Protein AF-A0A3D4CVC0-F1 (afdb_monomer)

Nearest PDB structures (foldseek):
  8ye5-assembly1_A  TM=6.449E-01  e=3.521E-03  Dehalobacter sp.
  4u04-assembly1_B  TM=7.052E-01  e=6.471E-02  Homo sapiens
  6i7h-assembly1_A-2  TM=6.014E-01  e=3.317E-02  Homo sapiens
  3r9a-assembly1_B  TM=3.436E-01  e=1.474E-02  Homo sapiens
  4kyo-assembly1_D  TM=3.491E-01  e=1.621E-02  Homo sapiens

Radius of gyration: 36.52 Å; Cα contacts (8 Å, |Δi|>4): 505; chains: 1; bounding box: 72×67×116 Å

Secondary structure (DSSP, 8-state):
------------S---GGG-SSTT--EE--SSSS----SPPTHHHHHHHHHHHHHHHHHHHHHTGGGT----SSHHHHHHHHTTS-TT--HHHHHHHHHHHHHHHS-GGG--HHHHHHHHHHHHHHH-TT---PPPPHHHHHHHHHHHHHHHHHHHHHHHHHTT----------------HHHHHHHHHHHTT-HHHHHHHHHHHHHH-TT-HHHHHHHHHHHHHTT-HHHHHHHHHHHHHH-TT-HHHHHHHHHHHHHHTPPP----HHHHHHHTS-HHHHHHHHHHHHHHHHHHHHHHHH-STTHHHHHHHHHHHHHHHHHHHHHHHSS--HHHH--GGGEEEE-S--EEEE-TT------SS-----SS--EEE--TT-EEEEEEEETTEEEEEETTS-EEEEEGGGEEESSSTTPPPGGG--

Mean predicted aligned error: 19.09 Å

Solvent-accessible surface area (backbone atoms only — not comparable to full-atom values): 24234 Å² total; per-residue (Å²): 137,80,79,87,70,76,78,88,75,71,89,61,94,79,66,64,73,93,75,37,81,44,101,81,37,47,40,71,61,66,82,58,81,67,77,76,75,74,61,73,63,67,64,77,53,48,58,58,46,53,52,42,48,53,51,47,51,49,49,42,38,69,69,49,32,66,74,72,41,92,81,87,62,81,55,47,64,61,48,51,50,56,67,62,70,50,88,88,59,54,70,62,59,46,36,52,52,54,38,54,51,45,64,75,74,42,58,79,91,73,54,50,74,67,59,50,49,51,41,51,51,26,48,54,58,66,72,42,92,83,54,84,68,82,82,80,50,70,69,59,53,52,52,53,53,54,53,58,52,52,57,59,53,53,58,57,52,53,58,57,56,68,71,72,75,79,75,87,84,81,84,82,82,80,88,90,86,76,84,53,72,50,45,57,51,17,50,51,27,44,77,70,64,38,38,69,61,14,37,54,30,32,54,52,38,33,72,78,44,76,82,45,36,66,52,29,29,51,43,10,52,27,29,42,77,72,72,34,48,8,53,12,31,37,24,17,52,38,13,39,72,72,35,76,79,45,65,65,37,55,50,52,37,53,49,46,24,61,77,48,62,18,60,72,61,78,65,58,69,68,43,57,58,50,63,73,48,58,71,48,58,32,53,48,40,24,52,50,10,52,47,35,32,53,46,24,52,56,43,54,76,72,42,80,90,52,43,70,60,32,53,50,46,26,52,50,14,47,50,41,21,51,55,23,44,51,47,57,73,59,39,67,57,68,73,40,57,42,63,70,68,40,30,24,22,25,39,46,76,51,59,28,42,35,49,101,76,59,77,72,92,66,77,91,79,90,75,88,74,66,101,58,81,52,64,45,79,44,36,24,32,17,48,31,31,58,57,29,36,43,89,69,30,27,34,33,36,32,40,88,63,52,45,28,38,37,53,41,66,36,44,36,53,41,40,60,74,83,61,70,48,66,85,73,73,123

Foldseek 3Di:
DDPPDDPPDPQDQDDPPVQAPDPSSWDFDCLDPPDPCLDQDCVLCVPLVVVLVVLVVVLCCVPPVVVVDDDDDVCCLVVLLVVLPDPPDDPLRNLVSLLVSCPVLAPPVRDDPVNVVSNVVNCQQNPDPVNPDDDDDPVVSVVSSVVSVVSNVVVVVVVVVVVVPDDDDDDDDDDDDDQDPLQVVLVVCVVVVVLVSSLVSLVVSCVVPVQALVSLQSNLVSCVSVVQLLSSLLSLLLSCVNPVPPPSSVVVNVVSCVVQVADDLPDDPVLVVLVVDDLSVLVSQLSQLVSQLSSLVSCCSPPPPCNVVSVVSNVVSPVSNVVSVVSNVSHDDCQRDHDLQFKKWQRDFFFFFADPPQPPPDDDDDDPPPPDRPGDTHTRSFIWGFGIDNVQWTWIAGNNRGIGIDGQLRMDRSPPSPDDRPVPPD

pLDDT: mean 71.44, std 18.42, range [27.53, 95.94]

Sequence (426 aa):
MDSGKKPLVYPSSEAPLSTTDNILGIKPFDLFGAEANEGIHPAWHFIPGVLSIILLVRLLRVRILSRLASSPGNSHLLEALDTLERDDIDQQQFLRRAGSLIEQCIPEEARDNETREILAKRDQYCYRPDGAGRSITESRRQEIIQHVRQHVIKNIAIIALLASLFTPEVNASADPAQASPIYQQAEAAWDDQTFRLALDLYQEAQRMRPTSPDILYNLGNCHFQLGEPGLAALYYHRALQLNPSHPEALQNLRFVQAETGAVRATAPYYKKWISSVTRNTYATGLAFGLWSMVLSSLCLLQIRRFRKLFRAVFLSGALTGIGTGACLIHYPTPGGSGPRHRQAVIIDSIPVVAGSTATSLQGAGQSRAAAGQGLFPVAPGTLCHLIARRGEWTYIEITNGLRGWVPSSSTCAILPVTSRPEHLQD

Structure (mmCIF, N/CA/C/O backbone):
data_AF-A0A3D4CVC0-F1
#
_entry.id   AF-A0A3D4CVC0-F1
#
loop_
_atom_site.group_PDB
_atom_site.id
_atom_site.type_symbol
_atom_site.label_atom_id
_atom_site.label_alt_id
_atom_site.label_comp_id
_atom_site.label_asym_id
_atom_site.label_entity_id
_atom_site.label_seq_id
_atom_site.pdbx_PDB_ins_code
_atom_site.Cartn_x
_atom_site.Cartn_y
_atom_site.Cartn_z
_atom_site.occupancy
_atom_site.B_iso_or_equiv
_atom_site.auth_seq_id
_atom_site.auth_comp_id
_atom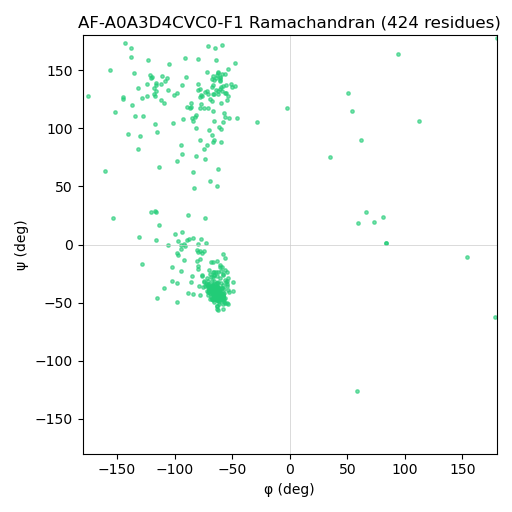_site.auth_asym_id
_atom_site.auth_atom_id
_atom_site.pdbx_PDB_model_num
ATOM 1 N N . MET A 1 1 ? 8.048 2.627 -51.558 1.00 35.44 1 MET A N 1
ATOM 2 C CA . MET A 1 1 ? 8.241 1.944 -50.263 1.00 35.44 1 MET A CA 1
ATOM 3 C C . MET A 1 1 ? 7.294 2.602 -49.289 1.00 35.44 1 MET A C 1
ATOM 5 O O . MET A 1 1 ? 7.582 3.670 -48.771 1.00 35.44 1 MET A O 1
ATOM 9 N N . ASP A 1 2 ? 6.101 2.029 -49.219 1.00 31.84 2 ASP A N 1
ATOM 10 C CA . ASP A 1 2 ? 4.948 2.546 -48.498 1.00 31.84 2 ASP A CA 1
ATOM 11 C C . ASP A 1 2 ? 5.069 2.080 -47.042 1.00 31.84 2 ASP A C 1
ATOM 13 O O . ASP A 1 2 ? 5.023 0.881 -46.762 1.00 31.84 2 ASP A O 1
ATOM 17 N N . SER A 1 3 ? 5.371 2.996 -46.120 1.00 33.22 3 SER A N 1
ATOM 18 C CA . SER A 1 3 ? 5.439 2.671 -44.696 1.00 33.22 3 SER A CA 1
ATOM 19 C C . SER A 1 3 ? 4.014 2.399 -44.220 1.00 33.22 3 SER A C 1
ATOM 21 O O . SER A 1 3 ? 3.272 3.345 -43.968 1.00 33.22 3 SER A O 1
ATOM 23 N N . GLY A 1 4 ? 3.633 1.122 -44.130 1.00 30.89 4 GLY A N 1
ATOM 24 C CA . GLY A 1 4 ? 2.299 0.622 -43.772 1.00 30.89 4 GLY A CA 1
ATOM 25 C C . GLY A 1 4 ? 1.818 0.962 -42.354 1.00 30.89 4 GLY A C 1
ATOM 26 O O . GLY A 1 4 ? 1.369 0.084 -41.622 1.00 30.89 4 GLY A O 1
ATOM 27 N N . LYS A 1 5 ? 1.891 2.230 -41.939 1.00 39.41 5 LYS A N 1
ATOM 28 C CA . LYS A 1 5 ? 1.215 2.737 -40.747 1.00 39.41 5 LYS A CA 1
ATOM 29 C C . LYS A 1 5 ? -0.219 3.077 -41.144 1.00 39.41 5 LYS A C 1
ATOM 31 O O . LYS A 1 5 ? -0.457 4.063 -41.838 1.00 39.41 5 LYS A O 1
ATOM 36 N N . LYS A 1 6 ? -1.173 2.241 -40.715 1.00 38.53 6 LYS A N 1
ATOM 37 C CA . LYS A 1 6 ? -2.610 2.547 -40.801 1.00 38.53 6 LYS A CA 1
ATOM 38 C C . LYS A 1 6 ? -2.853 3.971 -40.266 1.00 38.53 6 LYS A C 1
ATOM 40 O O . LYS A 1 6 ? -2.285 4.310 -39.224 1.00 38.53 6 LYS A O 1
ATOM 45 N N . PRO A 1 7 ? -3.672 4.803 -40.934 1.00 42.16 7 PRO A N 1
ATOM 46 C CA . PRO A 1 7 ? -4.019 6.119 -40.411 1.00 42.16 7 PRO A CA 1
ATOM 47 C C . PRO A 1 7 ? -4.665 5.967 -39.027 1.00 42.16 7 PRO A C 1
ATOM 49 O O . PRO A 1 7 ? -5.494 5.080 -38.825 1.00 42.16 7 PRO A O 1
ATOM 52 N N . LEU A 1 8 ? -4.271 6.814 -38.070 1.00 45.19 8 LEU A N 1
ATOM 53 C CA . LEU A 1 8 ? -4.865 6.865 -36.731 1.00 45.19 8 LEU A CA 1
ATOM 54 C C . LEU A 1 8 ? -6.351 7.239 -36.866 1.00 45.19 8 LEU A C 1
ATOM 56 O O . LEU A 1 8 ? -6.692 8.400 -37.079 1.00 45.19 8 LEU A O 1
ATOM 60 N N . VAL A 1 9 ? -7.239 6.246 -36.780 1.00 49.25 9 VAL A N 1
ATOM 61 C CA . VAL A 1 9 ? -8.692 6.451 -36.776 1.00 49.25 9 VAL A CA 1
ATOM 62 C C . VAL A 1 9 ? -9.109 6.822 -35.357 1.00 49.25 9 VAL A C 1
ATOM 64 O O . VAL A 1 9 ? -9.046 5.992 -34.451 1.00 49.25 9 VAL A O 1
ATOM 67 N N . TYR A 1 10 ? -9.506 8.081 -35.164 1.00 53.41 10 TYR A N 1
ATOM 68 C CA . TYR A 1 10 ? -9.990 8.600 -33.884 1.00 53.41 10 TYR A CA 1
ATOM 69 C C . TYR A 1 10 ? -11.134 7.744 -33.317 1.00 53.41 10 TYR A C 1
ATOM 71 O O . TYR A 1 10 ? -11.904 7.174 -34.095 1.00 53.41 10 TYR A O 1
ATOM 79 N N . PRO A 1 11 ? -11.297 7.675 -31.981 1.00 52.94 11 PRO A N 1
ATOM 80 C CA . PRO A 1 11 ? -12.438 6.991 -31.387 1.00 52.94 11 PRO A CA 1
ATOM 81 C C . PRO A 1 11 ? -13.731 7.619 -31.926 1.00 52.94 11 PRO A C 1
ATOM 83 O O . PRO A 1 11 ? -14.014 8.790 -31.665 1.00 52.94 11 PRO A O 1
ATOM 86 N N . SER A 1 12 ? -14.496 6.858 -32.716 1.00 50.91 12 SER A N 1
ATOM 87 C CA . SER A 1 12 ? -15.783 7.306 -33.248 1.00 50.91 12 SER A CA 1
ATOM 88 C C . SER A 1 12 ? -16.728 7.604 -32.087 1.00 50.91 12 SER A C 1
ATOM 90 O O . SER A 1 12 ? -16.754 6.884 -31.085 1.00 50.91 12 SER A O 1
ATOM 92 N N . SER A 1 13 ? -17.540 8.657 -32.208 1.00 51.84 13 SER A N 1
ATOM 93 C CA . SER A 1 13 ? -18.631 8.918 -31.260 1.00 51.84 13 SER A CA 1
ATOM 94 C C . SER A 1 13 ? -19.641 7.764 -31.214 1.00 51.84 13 SER A C 1
ATOM 96 O O . SER A 1 13 ? -20.290 7.576 -30.189 1.00 51.84 13 SER A O 1
ATOM 98 N N . GLU A 1 14 ? -19.701 6.953 -32.271 1.00 52.09 14 GLU A N 1
ATOM 99 C CA . GLU A 1 14 ? -20.589 5.806 -32.468 1.00 52.09 14 GLU A CA 1
ATOM 100 C C . GLU A 1 14 ? -19.879 4.485 -32.120 1.00 52.09 14 GLU A C 1
ATOM 102 O O . GLU A 1 14 ? -19.505 3.707 -32.997 1.00 52.09 14 GLU A O 1
ATOM 107 N N . ALA A 1 15 ? -19.647 4.231 -30.829 1.00 52.69 15 ALA A N 1
ATOM 108 C CA . ALA A 1 15 ? -19.270 2.887 -30.383 1.00 52.69 15 ALA A CA 1
ATOM 109 C C . ALA A 1 15 ? -20.543 2.017 -30.293 1.00 52.69 15 ALA A C 1
ATOM 111 O O . ALA A 1 15 ? -21.564 2.513 -29.811 1.00 52.69 15 ALA A O 1
ATOM 112 N N . PRO A 1 16 ? -20.527 0.745 -30.736 1.00 56.38 16 PRO A N 1
ATOM 113 C CA . PRO A 1 16 ? -21.703 -0.118 -30.664 1.00 56.38 16 PRO A CA 1
ATOM 114 C C . PRO A 1 16 ? -22.152 -0.313 -29.209 1.00 56.38 16 PRO A C 1
ATOM 116 O O . PRO A 1 16 ? -21.331 -0.615 -28.340 1.00 56.38 16 PRO A O 1
ATOM 119 N N . LEU A 1 17 ? -23.461 -0.181 -28.958 1.00 54.41 17 LEU A N 1
ATOM 120 C CA . LEU A 1 17 ? -24.083 -0.225 -27.620 1.00 54.41 17 LEU A CA 1
ATOM 121 C C . LEU A 1 17 ? -23.744 -1.491 -26.808 1.00 54.41 17 LEU A C 1
ATOM 123 O O . LEU A 1 17 ? -23.779 -1.470 -25.583 1.00 54.41 17 LEU A O 1
ATOM 127 N N . SER A 1 18 ? -23.376 -2.593 -27.468 1.00 55.59 18 SER A N 1
ATOM 128 C CA . SER A 1 18 ? -22.941 -3.833 -26.809 1.00 55.59 18 SER A CA 1
ATOM 129 C C . SER A 1 18 ? -21.587 -3.720 -26.093 1.00 55.59 18 SER A C 1
ATOM 131 O O . SER A 1 18 ? -21.254 -4.577 -25.280 1.00 55.59 18 SER A O 1
ATOM 133 N N . THR A 1 19 ? -20.802 -2.677 -26.380 1.00 51.31 19 THR A N 1
ATOM 134 C CA . THR A 1 19 ? -19.459 -2.450 -25.810 1.00 51.31 19 THR A CA 1
ATOM 135 C C . THR A 1 19 ? -19.416 -1.333 -24.761 1.00 51.31 19 THR A C 1
ATOM 137 O O . THR A 1 19 ? -18.357 -1.060 -24.192 1.00 51.31 19 THR A O 1
ATOM 140 N N . THR A 1 20 ? -20.555 -0.697 -24.475 1.00 52.69 20 THR A N 1
ATOM 141 C CA . THR A 1 20 ? -20.654 0.516 -23.653 1.00 52.69 20 THR A CA 1
ATOM 142 C C . THR A 1 20 ? -21.294 0.242 -22.289 1.00 52.69 20 THR A C 1
ATOM 144 O O . THR A 1 20 ? -22.444 -0.180 -22.242 1.00 52.69 20 THR A O 1
ATOM 147 N N . ASP A 1 21 ? -20.595 0.547 -21.187 1.00 56.91 21 ASP A N 1
ATOM 148 C CA . ASP A 1 21 ? -21.142 0.410 -19.818 1.00 56.91 21 ASP A CA 1
ATOM 149 C C . ASP A 1 21 ? -21.817 1.704 -19.305 1.00 56.91 21 ASP A C 1
ATOM 151 O O . ASP A 1 21 ? -22.535 1.689 -18.308 1.00 56.91 21 ASP A O 1
ATOM 155 N N . ASN A 1 22 ? -21.609 2.845 -19.977 1.00 61.69 22 ASN A N 1
ATOM 156 C CA . ASN A 1 22 ? -22.244 4.129 -19.654 1.00 61.69 22 ASN A CA 1
ATOM 157 C C . ASN A 1 22 ? -22.584 4.948 -20.914 1.00 61.69 22 ASN A C 1
ATOM 159 O O . ASN A 1 22 ? -22.176 4.595 -22.020 1.00 61.69 22 ASN A O 1
ATOM 163 N N . ILE A 1 23 ? -23.287 6.077 -20.740 1.00 56.59 23 ILE A N 1
ATOM 164 C CA . ILE A 1 23 ? -23.727 6.975 -21.832 1.00 56.59 23 ILE A CA 1
ATOM 165 C C . ILE A 1 23 ? -22.576 7.534 -22.689 1.00 56.59 23 ILE A C 1
ATOM 167 O O . ILE A 1 23 ? -22.795 7.979 -23.810 1.00 56.59 23 ILE A O 1
ATOM 171 N N . LEU A 1 24 ? -21.344 7.510 -22.174 1.00 56.38 24 LEU A N 1
ATOM 172 C CA . LEU A 1 24 ? -20.147 7.963 -22.884 1.00 56.38 24 LEU A CA 1
ATOM 173 C C . LEU A 1 24 ? -19.410 6.817 -23.598 1.00 56.38 24 LEU A C 1
ATOM 175 O O . LEU A 1 24 ? -18.411 7.060 -24.275 1.00 56.38 24 LEU A O 1
ATOM 179 N N . GLY A 1 25 ? -19.873 5.574 -23.442 1.00 61.03 25 GLY A N 1
ATOM 180 C CA . GLY A 1 25 ? -19.216 4.382 -23.967 1.00 61.03 25 GLY A CA 1
ATOM 181 C C . GLY A 1 25 ? -17.868 4.075 -23.325 1.00 61.03 25 GLY A C 1
ATOM 182 O O . GLY A 1 25 ? -16.992 3.508 -23.972 1.00 61.03 25 GLY A O 1
ATOM 183 N N . ILE A 1 26 ? -17.687 4.482 -22.070 1.00 61.31 26 ILE A N 1
ATOM 184 C CA . ILE A 1 26 ? -16.427 4.372 -21.339 1.00 61.31 26 ILE A CA 1
ATOM 185 C C . ILE A 1 26 ? -16.524 3.257 -20.302 1.00 61.31 26 ILE A C 1
ATOM 187 O O . ILE A 1 26 ? -17.462 3.240 -19.505 1.00 61.31 26 ILE A O 1
ATOM 191 N N . LYS A 1 27 ? -15.505 2.395 -20.251 1.00 66.19 27 LYS A N 1
ATOM 192 C CA . LYS A 1 27 ? -15.293 1.471 -19.133 1.00 66.19 27 LYS A CA 1
ATOM 193 C C . LYS A 1 27 ? -14.213 2.026 -18.196 1.00 66.19 27 LYS A C 1
ATOM 195 O O . LYS A 1 27 ? -13.147 2.411 -18.695 1.00 66.19 27 LYS A O 1
ATOM 200 N N . PRO A 1 28 ? -14.455 2.125 -16.873 1.00 65.69 28 PRO A N 1
ATOM 201 C CA . PRO A 1 28 ? -13.393 2.458 -15.928 1.00 65.69 28 PRO A CA 1
ATOM 202 C C . PRO A 1 28 ? -12.292 1.395 -15.997 1.00 65.69 28 PRO A C 1
ATOM 204 O O . PRO A 1 28 ? -12.559 0.220 -16.248 1.00 65.69 28 PRO A O 1
ATOM 207 N N . PHE A 1 29 ? -11.040 1.819 -15.834 1.00 62.56 29 PHE A N 1
ATOM 208 C CA . PHE A 1 29 ? -9.907 0.900 -15.909 1.00 62.56 29 PHE A CA 1
ATOM 209 C C . PHE A 1 29 ? -9.773 0.101 -14.600 1.00 62.56 29 PHE A C 1
ATOM 211 O O . PHE A 1 29 ? -9.082 0.530 -13.675 1.00 62.56 29 PHE A O 1
ATOM 218 N N . ASP A 1 30 ? -10.433 -1.058 -14.526 1.00 58.97 30 ASP A N 1
ATOM 219 C CA . ASP A 1 30 ? -10.329 -2.003 -13.405 1.00 58.97 30 ASP A CA 1
ATOM 220 C C . ASP A 1 30 ? -9.273 -3.082 -13.701 1.00 58.97 30 ASP A C 1
ATOM 222 O O . ASP A 1 30 ? -9.570 -4.167 -14.192 1.00 58.97 30 ASP A O 1
ATOM 226 N N . LEU A 1 31 ? -8.007 -2.779 -13.394 1.00 51.81 31 LEU A N 1
ATOM 227 C CA . LEU A 1 31 ? -6.887 -3.739 -13.474 1.00 51.81 31 LEU A CA 1
ATOM 228 C C . LEU A 1 31 ? -7.000 -4.892 -12.469 1.00 51.81 31 LEU A C 1
ATOM 230 O O . LEU A 1 31 ? -6.416 -5.955 -12.663 1.00 51.81 31 LEU A O 1
ATOM 234 N N . PHE A 1 32 ? -7.736 -4.660 -11.387 1.00 48.56 32 PHE A N 1
ATOM 235 C CA . PHE A 1 32 ? -7.997 -5.612 -10.322 1.00 48.56 32 PHE A CA 1
ATOM 236 C C . PHE A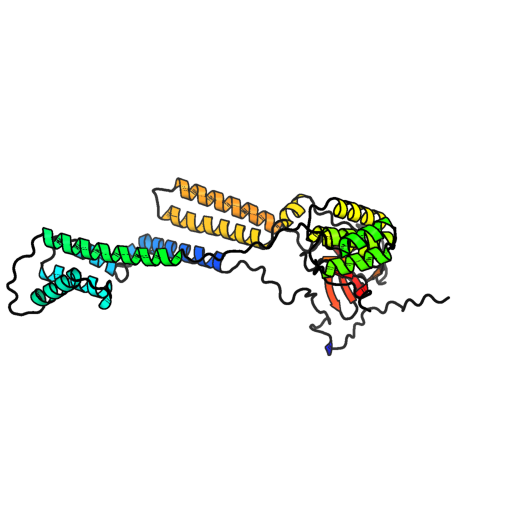 1 32 ? -9.495 -5.513 -10.045 1.00 48.56 32 PHE A C 1
ATOM 238 O O . PHE A 1 32 ? -9.966 -4.459 -9.620 1.00 48.56 32 PHE A O 1
ATOM 245 N N . GLY A 1 33 ? -10.251 -6.555 -10.398 1.00 39.56 33 GLY A N 1
ATOM 246 C CA . GLY A 1 33 ? -11.708 -6.554 -10.279 1.00 39.56 33 GLY A CA 1
ATOM 247 C C . GLY A 1 33 ? -12.147 -6.234 -8.853 1.00 39.56 33 GLY A C 1
ATOM 248 O O . GLY A 1 33 ? -11.643 -6.861 -7.928 1.00 39.56 33 GLY A O 1
ATOM 249 N N . ALA A 1 34 ? -13.080 -5.282 -8.732 1.00 41.19 34 ALA A N 1
ATOM 250 C CA . ALA A 1 34 ? -13.564 -4.678 -7.493 1.00 41.19 34 ALA A CA 1
ATOM 251 C C . ALA A 1 34 ? -12.428 -4.116 -6.630 1.00 41.19 34 ALA A C 1
ATOM 253 O O . ALA A 1 34 ? -11.597 -4.861 -6.121 1.00 41.19 34 ALA A O 1
ATOM 254 N N . GLU A 1 35 ? -12.419 -2.790 -6.454 1.00 43.12 35 GLU A N 1
ATOM 255 C CA . GLU A 1 35 ? -11.591 -2.078 -5.479 1.00 43.12 35 GLU A CA 1
ATOM 256 C C . GLU A 1 35 ? -11.302 -2.981 -4.277 1.00 43.12 35 GLU A C 1
ATOM 258 O O . GLU A 1 35 ? -12.207 -3.279 -3.493 1.00 43.12 35 GLU A O 1
ATOM 263 N N . ALA A 1 36 ? -10.064 -3.493 -4.185 1.00 42.94 36 ALA A N 1
ATOM 264 C CA . ALA A 1 36 ? -9.620 -4.215 -3.007 1.00 42.94 36 ALA A CA 1
ATOM 265 C C . ALA A 1 36 ? -9.926 -3.266 -1.864 1.00 42.94 36 ALA A C 1
ATOM 267 O O . ALA A 1 36 ? -9.369 -2.174 -1.829 1.00 42.94 36 ALA A O 1
ATOM 268 N N . ASN A 1 37 ? -10.927 -3.630 -1.069 1.00 45.91 37 ASN A N 1
ATOM 269 C CA . ASN A 1 37 ? -11.662 -2.740 -0.195 1.00 45.91 37 ASN A CA 1
ATOM 270 C C . ASN A 1 37 ? -10.656 -2.113 0.785 1.00 45.91 37 ASN A C 1
ATOM 272 O O . ASN A 1 37 ? -10.404 -2.657 1.855 1.00 45.91 37 ASN A O 1
ATOM 276 N N . GLU A 1 38 ? -10.043 -0.981 0.411 1.00 50.09 38 GLU A N 1
ATOM 277 C CA . GLU A 1 38 ? -9.105 -0.198 1.229 1.00 50.09 38 GLU A CA 1
ATOM 278 C C . GLU A 1 38 ? -9.874 0.547 2.337 1.00 50.09 38 GLU A C 1
ATOM 280 O O . GLU A 1 38 ? -9.434 1.572 2.860 1.00 50.09 38 GLU A O 1
ATOM 285 N N . GLY A 1 39 ? -11.060 0.050 2.690 1.00 56.31 39 GLY A N 1
ATOM 286 C CA . GLY A 1 39 ? -11.807 0.469 3.850 1.00 56.31 39 GLY A CA 1
ATOM 287 C C . GLY A 1 39 ? -11.075 0.056 5.120 1.00 56.31 39 GLY A C 1
ATOM 288 O O . GLY A 1 39 ? -10.494 -1.027 5.226 1.00 56.31 39 GLY A O 1
ATOM 289 N N . ILE A 1 40 ? -11.130 0.932 6.118 1.00 63.16 40 ILE A N 1
ATOM 290 C CA . ILE A 1 40 ? -10.716 0.599 7.478 1.00 63.16 40 ILE A CA 1
ATOM 291 C C . ILE A 1 40 ? -11.502 -0.646 7.903 1.00 63.16 40 ILE A C 1
ATOM 293 O O . ILE A 1 40 ? -12.735 -0.640 7.869 1.00 63.16 40 ILE A O 1
ATOM 297 N N . HIS A 1 41 ? -10.801 -1.710 8.311 1.00 70.88 41 HIS A N 1
ATOM 298 C CA . HIS A 1 41 ? -11.462 -2.930 8.769 1.00 70.88 41 HIS A CA 1
ATOM 299 C C . HIS A 1 41 ? -12.463 -2.576 9.889 1.00 70.88 41 HIS A C 1
ATOM 301 O O . HIS A 1 41 ? -12.049 -1.945 10.870 1.00 70.88 41 HIS A O 1
ATOM 307 N N . PRO A 1 42 ? -13.747 -2.982 9.804 1.00 72.56 42 PRO A N 1
ATOM 308 C CA . PRO A 1 42 ? -14.802 -2.521 10.716 1.00 72.56 42 PRO A CA 1
ATOM 309 C C . PRO A 1 42 ? -14.478 -2.708 12.205 1.00 72.56 42 PRO A C 1
ATOM 311 O O . PRO A 1 42 ? -14.899 -1.913 13.048 1.00 72.56 42 PRO A O 1
ATOM 314 N N . ALA A 1 43 ? -13.667 -3.721 12.533 1.00 76.00 43 ALA A N 1
ATOM 315 C CA . ALA A 1 43 ? -13.196 -3.981 13.894 1.00 76.00 43 ALA A CA 1
ATOM 316 C C . ALA A 1 43 ? -12.486 -2.781 14.554 1.00 76.00 43 ALA A C 1
ATOM 318 O O . ALA A 1 43 ? -12.635 -2.592 15.763 1.00 76.00 43 ALA A O 1
ATOM 319 N N . TRP A 1 44 ? -11.782 -1.941 13.780 1.00 76.56 44 TRP A N 1
ATOM 320 C CA . TRP A 1 44 ? -11.097 -0.743 14.290 1.00 76.56 44 TRP A CA 1
ATOM 321 C C . TRP A 1 44 ? -12.056 0.306 14.854 1.00 76.56 44 TRP A C 1
ATOM 323 O O . TRP A 1 44 ? -11.662 1.101 15.703 1.00 76.56 44 TRP A O 1
ATOM 333 N N . HIS A 1 45 ? -13.317 0.301 14.420 1.00 81.94 45 HIS A N 1
ATOM 334 C CA . HIS A 1 45 ? -14.362 1.142 14.997 1.00 81.94 45 HIS A CA 1
ATOM 335 C C . HIS A 1 45 ? -15.218 0.380 16.011 1.00 81.94 45 HIS A C 1
ATOM 337 O O . HIS A 1 45 ? -15.641 0.969 17.003 1.00 81.94 45 HIS A O 1
ATOM 343 N N . PHE A 1 46 ? -15.441 -0.922 15.802 1.00 85.94 46 PHE A N 1
ATOM 344 C CA . PHE A 1 46 ? -16.333 -1.727 16.635 1.00 85.94 46 PHE A CA 1
ATOM 345 C C . PHE A 1 46 ? -15.862 -1.832 18.091 1.00 85.94 46 PHE A C 1
ATOM 347 O O . PHE A 1 46 ? -16.611 -1.490 19.001 1.00 85.94 46 PHE A O 1
ATOM 354 N N . ILE A 1 47 ? -14.612 -2.245 18.328 1.00 86.94 47 ILE A N 1
ATOM 355 C CA . ILE A 1 47 ? -14.084 -2.464 19.687 1.00 86.94 47 ILE A CA 1
ATOM 356 C C . ILE A 1 47 ? -14.056 -1.164 20.514 1.00 86.94 47 ILE A C 1
ATOM 358 O O . ILE A 1 47 ? -14.657 -1.133 21.595 1.00 86.94 47 ILE A O 1
ATOM 362 N N . PRO A 1 48 ? -13.412 -0.070 20.054 1.00 88.56 48 PRO A N 1
ATOM 363 C CA . PRO A 1 48 ? -13.412 1.173 20.820 1.00 88.56 48 PRO A CA 1
ATOM 364 C C . PRO A 1 48 ? -14.803 1.818 20.866 1.00 88.56 48 PRO A C 1
ATOM 366 O O . PRO A 1 48 ? -15.135 2.451 21.867 1.00 88.56 48 PRO A O 1
ATOM 369 N N . GLY A 1 49 ? -15.647 1.588 19.854 1.00 88.19 49 GLY A N 1
ATOM 370 C CA . GLY A 1 49 ? -17.060 1.955 19.853 1.00 88.19 49 GLY A CA 1
ATOM 371 C C . GLY A 1 49 ? -17.819 1.330 21.016 1.00 88.19 49 GLY A C 1
ATOM 372 O O . GLY A 1 49 ? -18.368 2.056 21.844 1.00 88.19 49 GLY A O 1
ATOM 373 N N . VAL A 1 50 ? -17.773 0.003 21.147 1.00 90.06 50 VAL A N 1
ATOM 374 C CA . VAL A 1 50 ? -18.403 -0.733 22.253 1.00 90.06 50 VAL A CA 1
ATOM 375 C C . VAL A 1 50 ? -17.856 -0.260 23.600 1.00 90.06 50 VAL A C 1
ATOM 377 O O . VAL A 1 50 ? -18.633 0.026 24.510 1.00 90.06 50 VAL A O 1
ATOM 380 N N . LEU A 1 51 ? -16.537 -0.083 23.725 1.00 89.25 51 LEU A N 1
ATOM 381 C CA . LEU A 1 51 ? -15.926 0.419 24.958 1.00 89.25 51 LEU A CA 1
ATOM 382 C C . LEU A 1 51 ? -16.397 1.840 25.306 1.00 89.25 51 LEU A C 1
ATOM 384 O O . LEU A 1 51 ? -16.692 2.130 26.467 1.00 89.25 51 LEU A O 1
ATOM 388 N N . SER A 1 52 ? -16.506 2.722 24.311 1.00 90.00 52 SER A N 1
ATOM 389 C CA . SER A 1 52 ? -16.994 4.087 24.503 1.00 90.00 52 SER A CA 1
ATOM 390 C C . SER A 1 52 ? -18.458 4.105 24.936 1.00 90.00 52 SER A C 1
ATOM 392 O O . SER A 1 52 ? -18.804 4.867 25.835 1.00 90.00 52 SER A O 1
ATOM 394 N N . ILE A 1 53 ? -19.289 3.211 24.388 1.00 86.81 53 ILE A N 1
ATOM 395 C CA . ILE A 1 53 ? -20.688 3.035 24.782 1.00 86.81 53 ILE A CA 1
ATOM 396 C C . ILE A 1 53 ? -20.766 2.516 26.218 1.00 86.81 53 ILE A C 1
ATOM 398 O O . ILE A 1 53 ? -21.507 3.082 27.013 1.00 86.81 53 ILE A O 1
ATOM 402 N N . ILE A 1 54 ? -19.969 1.511 26.601 1.00 84.50 54 ILE A N 1
ATOM 403 C CA . ILE A 1 54 ? -19.922 1.003 27.985 1.00 84.50 54 ILE A CA 1
ATOM 404 C C . ILE A 1 54 ? -19.538 2.126 28.957 1.00 84.50 54 ILE A C 1
ATOM 406 O O . ILE A 1 54 ? -20.190 2.316 29.987 1.00 84.50 54 ILE A O 1
ATOM 410 N N . LEU A 1 55 ? -18.502 2.904 28.629 1.00 85.25 55 LEU A N 1
ATOM 411 C CA . LEU A 1 55 ? -18.066 4.035 29.447 1.00 85.25 55 LEU A CA 1
ATOM 412 C C . LEU A 1 55 ? -19.114 5.151 29.488 1.00 85.25 55 LEU A C 1
ATOM 414 O O . LEU A 1 55 ? -19.320 5.740 30.549 1.00 85.25 55 LEU A O 1
ATOM 418 N N . LEU A 1 56 ? -19.787 5.437 28.375 1.00 82.88 56 LEU A N 1
ATOM 419 C CA . LEU A 1 56 ? -20.849 6.434 28.294 1.00 82.88 56 LEU A CA 1
ATOM 420 C C . LEU A 1 56 ? -22.071 6.000 29.109 1.00 82.88 56 LEU A C 1
ATOM 422 O O . LEU A 1 56 ? -22.550 6.775 29.928 1.00 82.88 56 LEU A O 1
ATOM 426 N N . VAL A 1 57 ? -22.527 4.755 28.967 1.00 74.56 57 VAL A N 1
ATOM 427 C CA . VAL A 1 57 ? -23.617 4.171 29.763 1.00 74.56 57 VAL A CA 1
ATOM 428 C C . VAL A 1 57 ? -23.249 4.169 31.239 1.00 74.56 57 VAL A C 1
ATOM 430 O O . VAL A 1 57 ? -24.088 4.516 32.059 1.00 74.56 57 VAL A O 1
ATOM 433 N N . ARG A 1 58 ? -22.000 3.867 31.612 1.00 75.00 58 ARG A N 1
ATOM 434 C CA . ARG A 1 58 ? -21.537 3.983 33.003 1.00 75.00 58 ARG A CA 1
ATOM 435 C C . ARG A 1 58 ? -21.584 5.427 33.505 1.00 75.00 58 ARG A C 1
ATOM 437 O O . ARG A 1 58 ? -22.053 5.661 34.615 1.00 75.00 58 ARG A O 1
ATOM 444 N N . LEU A 1 59 ? -21.138 6.396 32.704 1.00 74.94 59 LEU A N 1
ATOM 445 C CA . LEU A 1 59 ? -21.193 7.822 33.041 1.00 74.94 59 LEU A CA 1
ATOM 446 C C . LEU A 1 59 ? -22.639 8.300 33.219 1.00 74.94 59 LEU A C 1
ATOM 448 O O . LEU A 1 59 ? -22.951 8.947 34.219 1.00 74.94 59 LEU A O 1
ATOM 452 N N . LEU A 1 60 ? -23.513 7.950 32.273 1.00 65.31 60 LEU A N 1
ATOM 453 C CA . LEU A 1 60 ? -24.948 8.205 32.325 1.00 65.31 60 LEU A CA 1
ATOM 454 C C . LEU A 1 60 ? -25.563 7.488 33.524 1.00 65.31 60 LEU A C 1
ATOM 456 O O . LEU A 1 60 ? -26.360 8.082 34.233 1.00 65.31 60 LEU A O 1
ATOM 460 N N . ARG A 1 61 ? -25.137 6.266 33.851 1.00 59.31 61 ARG A N 1
ATOM 461 C CA . ARG A 1 61 ? -25.649 5.532 35.007 1.00 59.31 61 ARG A CA 1
ATOM 462 C C . ARG A 1 61 ? -25.279 6.196 36.323 1.00 59.31 61 ARG A C 1
ATOM 464 O O . ARG A 1 61 ? -26.129 6.366 37.182 1.00 59.31 61 ARG A O 1
ATOM 471 N N . VAL A 1 62 ? -24.030 6.625 36.465 1.00 62.69 62 VAL A N 1
ATOM 472 C CA . VAL A 1 62 ? -23.524 7.251 37.694 1.00 62.69 62 VAL A CA 1
ATOM 473 C C . VAL A 1 62 ? -24.025 8.686 37.872 1.00 62.69 62 VAL A C 1
ATOM 475 O O . VAL A 1 62 ? -24.194 9.118 39.009 1.00 62.69 62 VAL A O 1
ATOM 478 N N . ARG A 1 63 ? -24.259 9.447 36.793 1.00 61.56 63 ARG A N 1
ATOM 479 C CA . ARG A 1 63 ? -24.686 10.861 36.880 1.00 61.56 63 ARG A CA 1
ATOM 480 C C . ARG A 1 63 ? -26.176 11.104 36.634 1.00 61.56 63 ARG A C 1
ATOM 482 O O . ARG A 1 63 ? -26.704 12.072 37.171 1.00 61.56 63 ARG A O 1
ATOM 489 N N . ILE A 1 64 ? -26.812 10.290 35.791 1.00 41.19 64 ILE A N 1
ATOM 490 C CA . ILE A 1 64 ? -28.183 10.481 35.290 1.00 41.19 64 ILE A CA 1
ATOM 491 C C . ILE A 1 64 ? -29.113 9.362 35.782 1.00 41.19 64 ILE A C 1
ATOM 493 O O . ILE A 1 64 ? -30.167 9.681 36.316 1.00 41.19 64 ILE A O 1
ATOM 497 N N . LEU A 1 65 ? -28.730 8.077 35.713 1.00 37.72 65 LEU A N 1
ATOM 498 C CA . LEU A 1 65 ? -29.555 6.993 36.278 1.00 37.72 65 LEU A CA 1
ATOM 499 C C . LEU A 1 65 ? -29.468 6.912 37.801 1.00 37.72 65 LEU A C 1
ATOM 501 O O . LEU A 1 65 ? -30.458 6.563 38.406 1.00 37.72 65 LEU A O 1
ATOM 505 N N . SER A 1 66 ? -28.393 7.338 38.463 1.00 42.44 66 SER A N 1
ATOM 506 C CA . SER A 1 66 ? -28.409 7.535 39.927 1.00 42.44 66 SER A CA 1
ATOM 507 C C . SER A 1 66 ? -29.442 8.580 40.368 1.00 42.44 66 SER A C 1
ATOM 509 O O . SER A 1 66 ? -29.831 8.612 41.530 1.00 42.44 66 SER A O 1
ATOM 511 N N . ARG A 1 67 ? -29.904 9.417 39.428 1.00 38.62 67 ARG A N 1
ATOM 512 C CA . ARG A 1 67 ? -31.019 10.350 39.601 1.00 38.62 67 ARG A CA 1
ATOM 513 C C . ARG A 1 67 ? -32.363 9.814 39.077 1.00 38.62 67 ARG A C 1
ATOM 515 O O . ARG A 1 67 ? -33.364 10.474 39.316 1.00 38.62 67 ARG A O 1
ATOM 522 N N . LEU A 1 68 ? -32.408 8.674 38.372 1.00 37.59 68 LEU A N 1
ATOM 523 C CA . LEU A 1 68 ? -33.615 8.139 37.702 1.00 37.59 68 LEU A CA 1
ATOM 524 C C . LEU A 1 68 ? -33.964 6.667 38.025 1.00 37.59 68 LEU A C 1
ATOM 526 O O . LEU A 1 68 ? -35.081 6.249 37.755 1.00 37.59 68 LEU A O 1
ATOM 530 N N . ALA A 1 69 ? -33.050 5.874 38.579 1.00 36.25 69 ALA A N 1
ATOM 531 C CA . ALA A 1 69 ? -33.211 4.454 38.882 1.00 36.25 69 ALA A CA 1
ATOM 532 C C . ALA A 1 69 ? -32.302 4.093 40.084 1.00 36.25 69 ALA A C 1
ATOM 534 O O . ALA A 1 69 ? -31.081 4.131 39.966 1.00 36.25 69 ALA A O 1
ATOM 535 N N . SER A 1 70 ? -32.755 3.717 41.281 1.00 44.56 70 SER A N 1
ATOM 536 C CA . SER A 1 70 ? -33.996 3.014 41.613 1.00 44.56 70 SER A CA 1
ATOM 537 C C . SER A 1 70 ? -34.396 1.994 40.532 1.00 44.56 70 SER A C 1
ATOM 539 O O . SER A 1 70 ? -35.350 2.225 39.796 1.00 44.56 70 SER A O 1
ATOM 541 N N . SER A 1 71 ? -33.669 0.854 40.516 1.00 37.38 71 SER A N 1
ATOM 542 C CA . SER A 1 71 ? -34.060 -0.489 39.996 1.00 37.38 71 SER A CA 1
ATOM 543 C C . SER A 1 71 ? -33.691 -0.878 38.535 1.00 37.38 71 SER A C 1
ATOM 545 O O . SER A 1 71 ? -33.479 0.016 37.717 1.00 37.38 71 SER A O 1
ATOM 547 N N . PRO A 1 72 ? -33.732 -2.170 38.102 1.00 44.84 72 PRO A N 1
ATOM 548 C CA . PRO A 1 72 ? -33.241 -3.440 38.705 1.00 44.84 72 PRO A CA 1
ATOM 549 C C . PRO A 1 72 ? -32.703 -4.451 37.643 1.00 44.84 72 PRO A C 1
ATOM 551 O O . PRO A 1 72 ? -33.444 -4.861 36.755 1.00 44.84 72 PRO A O 1
ATOM 554 N N . GLY A 1 73 ? -31.474 -4.977 37.714 1.00 45.09 73 GLY A N 1
ATOM 555 C CA . GLY A 1 73 ? -31.162 -6.141 36.842 1.00 45.09 73 GLY A CA 1
ATOM 556 C C . GLY A 1 73 ? -29.747 -6.691 36.925 1.00 45.09 73 GLY A C 1
ATOM 557 O O . GLY A 1 73 ? -29.537 -7.792 37.406 1.00 45.09 73 GLY A O 1
ATOM 558 N N . ASN A 1 74 ? -28.747 -5.887 36.568 1.00 44.72 74 ASN A N 1
ATOM 559 C CA . ASN A 1 74 ? -27.339 -6.231 36.832 1.00 44.72 74 ASN A CA 1
ATOM 560 C C . ASN A 1 74 ? -26.802 -5.558 38.101 1.00 44.72 74 ASN A C 1
ATOM 562 O O . ASN A 1 74 ? -25.697 -5.862 38.541 1.00 44.72 74 ASN A O 1
ATOM 566 N N . SER A 1 75 ? -27.583 -4.649 38.704 1.00 48.34 75 SER A N 1
ATOM 567 C CA . SER A 1 75 ? -27.447 -4.394 40.139 1.00 48.34 75 SER A CA 1
ATOM 568 C C . SER A 1 75 ? -27.797 -5.665 40.901 1.00 48.34 75 SER A C 1
ATOM 570 O O . SER A 1 75 ? -27.014 -6.049 41.743 1.00 48.34 75 SER A O 1
ATOM 572 N N . HIS A 1 76 ? -28.845 -6.393 40.505 1.00 52.47 76 HIS A N 1
ATOM 573 C CA . HIS A 1 76 ? -29.419 -7.484 41.289 1.00 52.47 76 HIS A CA 1
ATOM 574 C C . HIS A 1 76 ? -28.448 -8.583 41.722 1.00 52.47 76 HIS A C 1
ATOM 576 O O . HIS A 1 76 ? -28.627 -9.059 42.823 1.00 52.47 76 HIS A O 1
ATOM 582 N N . LEU A 1 77 ? -27.437 -8.990 40.944 1.00 51.81 77 LEU A N 1
ATOM 583 C CA . LEU A 1 77 ? -26.493 -10.041 41.375 1.00 51.81 77 LEU A CA 1
ATOM 584 C C . LEU A 1 77 ? -25.443 -9.529 42.373 1.00 51.81 77 LEU A C 1
ATOM 586 O O . LEU A 1 77 ? -25.172 -10.175 43.381 1.00 51.81 77 LEU A O 1
ATOM 590 N N . LEU A 1 78 ? -24.880 -8.345 42.119 1.00 57.75 78 LEU A N 1
ATOM 591 C CA . LEU A 1 78 ? -23.931 -7.695 43.032 1.00 57.75 78 LEU A CA 1
ATOM 592 C C . LEU A 1 78 ? -24.641 -7.106 44.265 1.00 57.75 78 LEU A C 1
ATOM 594 O O . LEU A 1 78 ? -24.092 -7.125 45.354 1.00 57.75 78 LEU A O 1
ATOM 598 N N . GLU A 1 79 ? -25.878 -6.643 44.098 1.00 63.00 79 GLU A N 1
ATOM 599 C CA . GLU A 1 79 ? -26.815 -6.185 45.130 1.00 63.00 79 GLU A CA 1
ATOM 600 C C . GLU A 1 79 ? -27.377 -7.371 45.921 1.00 63.00 79 GLU A C 1
ATOM 602 O O . GLU A 1 79 ? -27.531 -7.272 47.128 1.00 63.00 79 GLU A O 1
ATOM 607 N N . ALA A 1 80 ? -27.625 -8.528 45.301 1.00 62.16 80 ALA A N 1
ATOM 608 C CA . ALA A 1 80 ? -27.985 -9.753 46.017 1.00 62.16 80 ALA A CA 1
ATOM 609 C C . ALA A 1 80 ? -26.818 -10.277 46.863 1.00 62.16 80 ALA A C 1
ATOM 611 O O . ALA A 1 80 ? -27.060 -10.779 47.953 1.00 62.16 80 ALA A O 1
ATOM 612 N N . LEU A 1 81 ? -25.569 -10.128 46.401 1.00 66.81 81 LEU A N 1
ATOM 613 C CA . LEU A 1 81 ? -24.373 -10.420 47.201 1.00 66.81 81 LEU A CA 1
ATOM 614 C C . LEU A 1 81 ? -24.196 -9.410 48.349 1.00 66.81 81 LEU A C 1
ATOM 616 O O . LEU A 1 81 ? -24.033 -9.819 49.492 1.00 66.81 81 LEU A O 1
ATOM 620 N N . ASP A 1 82 ? -24.326 -8.109 48.080 1.00 70.69 82 ASP A N 1
ATOM 621 C CA . ASP A 1 82 ? -24.244 -7.044 49.097 1.00 70.69 82 ASP A CA 1
ATOM 622 C C . ASP A 1 82 ? -25.370 -7.153 50.145 1.00 70.69 82 ASP A C 1
ATOM 624 O O . ASP A 1 82 ? -25.171 -6.945 51.337 1.00 70.69 82 ASP A O 1
ATOM 628 N N . THR A 1 83 ? -26.569 -7.568 49.724 1.00 70.75 83 THR A N 1
ATOM 629 C CA . THR A 1 83 ? -27.696 -7.874 50.621 1.00 70.75 83 THR A CA 1
ATOM 630 C C . THR A 1 83 ? -27.610 -9.253 51.268 1.00 70.75 83 THR A C 1
ATOM 632 O O . THR A 1 83 ? -28.470 -9.564 52.086 1.00 70.75 83 THR A O 1
ATOM 635 N N . LEU A 1 84 ? -26.632 -10.091 50.927 1.00 74.69 84 LEU A N 1
ATOM 636 C CA . LEU A 1 84 ? -26.320 -11.322 51.659 1.00 74.69 84 LEU A CA 1
ATOM 637 C C . LEU A 1 84 ? -25.372 -11.027 52.836 1.00 74.69 84 LEU A C 1
ATOM 639 O O . LEU A 1 84 ? -25.464 -11.676 53.877 1.00 74.69 84 LEU A O 1
ATOM 643 N N . GLU A 1 85 ? -24.498 -10.031 52.662 1.00 70.75 85 GLU A N 1
ATOM 644 C CA . GLU A 1 85 ? -23.448 -9.615 53.603 1.00 70.75 85 GLU A CA 1
ATOM 645 C C . GLU A 1 85 ? -23.946 -8.730 54.761 1.00 70.75 85 GLU A C 1
ATOM 647 O O . GLU A 1 85 ? -23.177 -8.439 55.670 1.00 70.75 85 GLU A O 1
ATOM 652 N N . ARG A 1 86 ? -25.217 -8.301 54.774 1.00 75.12 86 ARG A N 1
ATOM 653 C CA . ARG A 1 86 ? -25.734 -7.447 55.859 1.00 75.12 86 ARG A CA 1
ATOM 654 C C . ARG A 1 86 ? -26.040 -8.246 57.122 1.00 75.12 86 ARG A C 1
ATOM 656 O O . ARG A 1 86 ? -26.824 -9.193 57.082 1.00 75.12 86 ARG A O 1
ATOM 663 N N . ASP A 1 87 ? -25.489 -7.823 58.255 1.00 62.19 87 ASP A N 1
ATOM 664 C CA . ASP A 1 87 ? -25.611 -8.527 59.540 1.00 62.19 87 ASP A CA 1
ATOM 665 C C . ASP A 1 87 ? -27.040 -8.556 60.120 1.00 62.19 87 ASP A C 1
ATOM 667 O O . ASP A 1 87 ? -27.326 -9.378 60.985 1.00 62.19 87 ASP A O 1
ATOM 671 N N . ASP A 1 88 ? -27.957 -7.724 59.616 1.00 69.00 88 ASP A N 1
ATOM 672 C CA . ASP A 1 88 ? -29.314 -7.494 60.138 1.00 69.00 88 ASP A CA 1
ATOM 673 C C . ASP A 1 88 ? -30.383 -8.502 59.667 1.00 69.00 88 ASP A C 1
ATOM 675 O O . ASP A 1 88 ? -31.570 -8.336 59.952 1.00 69.00 88 ASP A O 1
ATOM 679 N N . ILE A 1 89 ? -29.989 -9.544 58.934 1.00 73.56 89 ILE A N 1
ATOM 680 C CA . ILE A 1 89 ? -30.914 -10.448 58.239 1.00 73.56 89 ILE A CA 1
ATOM 681 C C . ILE A 1 89 ? -31.172 -11.714 59.056 1.00 73.56 89 ILE A C 1
ATOM 683 O O . ILE A 1 89 ? -30.243 -12.416 59.451 1.00 73.56 89 ILE A O 1
ATOM 687 N N . ASP A 1 90 ? -32.453 -12.051 59.226 1.00 76.81 90 ASP A N 1
ATOM 688 C CA . ASP A 1 90 ? -32.880 -13.289 59.879 1.00 76.81 90 ASP A CA 1
ATOM 689 C C . ASP A 1 90 ? -32.405 -14.547 59.121 1.00 76.81 90 ASP A C 1
ATOM 691 O O . ASP A 1 90 ? -32.323 -14.585 57.888 1.00 76.81 90 ASP A O 1
ATOM 695 N N . GLN A 1 91 ? -32.125 -15.617 59.861 1.00 75.94 91 GLN A N 1
ATOM 696 C CA . GLN A 1 91 ? -31.475 -16.828 59.361 1.00 75.94 91 GLN A CA 1
ATOM 697 C C . GLN A 1 91 ? -32.229 -17.479 58.190 1.00 75.94 91 GLN A C 1
ATOM 699 O O . GLN A 1 91 ? -31.610 -17.953 57.231 1.00 75.94 91 GLN A O 1
ATOM 704 N N . GLN A 1 92 ? -33.565 -17.487 58.229 1.00 77.94 92 GLN A N 1
ATOM 705 C CA . GLN A 1 92 ? -34.378 -18.030 57.136 1.00 77.94 92 GLN A CA 1
ATOM 706 C C . GLN A 1 92 ? -34.258 -17.187 55.860 1.00 77.94 92 GLN A C 1
ATOM 708 O O . GLN A 1 92 ? -34.194 -17.725 54.751 1.00 77.94 92 GLN A O 1
ATOM 713 N N . GLN A 1 93 ? -34.192 -15.862 55.996 1.00 80.31 93 GLN A N 1
ATOM 714 C CA . GLN A 1 93 ? -34.031 -14.962 54.856 1.00 80.31 93 GLN A CA 1
ATOM 715 C C . GLN A 1 93 ? -32.629 -15.069 54.248 1.00 80.31 93 GLN A C 1
ATOM 717 O O . GLN A 1 93 ? -32.499 -15.081 53.022 1.00 80.31 93 GLN A O 1
ATOM 722 N N . PHE A 1 94 ? -31.601 -15.220 55.085 1.00 83.94 94 PHE A N 1
ATOM 723 C CA . PHE A 1 94 ? -30.226 -15.449 54.644 1.00 83.94 94 PHE A CA 1
ATOM 724 C C . PHE A 1 94 ? -30.106 -16.716 53.779 1.00 83.94 94 PHE A C 1
ATOM 726 O O . PHE A 1 94 ? -29.617 -16.651 52.650 1.00 83.94 94 PHE A O 1
ATOM 733 N N . LEU A 1 95 ? -30.630 -17.855 54.252 1.00 82.00 95 LEU A N 1
ATOM 734 C CA . LEU A 1 95 ? -30.560 -19.129 53.524 1.00 82.00 95 LEU A CA 1
ATOM 735 C C . LEU A 1 95 ? -31.343 -19.112 52.202 1.00 82.00 95 LEU A C 1
ATOM 737 O O . LEU A 1 95 ? -30.874 -19.659 51.201 1.00 82.00 95 LEU A O 1
ATOM 741 N N . ARG A 1 96 ? -32.514 -18.457 52.160 1.00 81.25 96 ARG A N 1
ATOM 742 C CA . ARG A 1 96 ? -33.288 -18.300 50.914 1.00 81.25 96 ARG A CA 1
ATOM 743 C C . ARG A 1 96 ? -32.515 -17.508 49.861 1.00 81.25 96 ARG A C 1
ATOM 745 O O . ARG A 1 96 ? -32.480 -17.914 48.700 1.00 81.25 96 ARG A O 1
ATOM 752 N N . ARG A 1 97 ? -31.871 -16.407 50.262 1.00 82.50 97 ARG A N 1
ATOM 753 C CA . ARG A 1 97 ? -31.081 -15.558 49.355 1.00 82.50 97 ARG A CA 1
ATOM 754 C C . ARG A 1 97 ? -29.826 -16.266 48.855 1.00 82.50 97 ARG A C 1
ATOM 756 O O . ARG A 1 97 ? -29.578 -16.258 47.652 1.00 82.50 97 ARG A O 1
ATOM 763 N N . ALA A 1 98 ? -29.091 -16.930 49.748 1.00 81.88 98 ALA A N 1
ATOM 764 C CA . ALA A 1 98 ? -27.913 -17.715 49.381 1.00 81.88 98 ALA A CA 1
ATOM 765 C C . ALA A 1 98 ? -28.256 -18.793 48.340 1.00 81.88 98 ALA A C 1
ATOM 767 O O . ALA A 1 98 ? -27.582 -18.905 47.318 1.00 81.88 98 ALA A O 1
ATOM 768 N N . GLY A 1 99 ? -29.341 -19.544 48.558 1.00 82.00 99 GLY A N 1
ATOM 769 C CA . GLY A 1 99 ? -29.753 -20.597 47.630 1.00 82.00 99 GLY A CA 1
ATOM 770 C C . GLY A 1 99 ? -30.222 -20.074 46.272 1.00 82.00 99 GLY A C 1
ATOM 771 O O . GLY A 1 99 ? -29.853 -20.634 45.245 1.00 82.00 99 GLY A O 1
ATOM 772 N N . SER A 1 100 ? -30.969 -18.966 46.242 1.00 81.62 100 SER A N 1
ATOM 773 C CA . SER A 1 100 ? -31.378 -18.343 44.975 1.00 81.62 100 SER A CA 1
ATOM 774 C C . SER A 1 100 ? -30.181 -17.861 44.147 1.00 81.62 100 SER A C 1
ATOM 776 O O . SER A 1 100 ? -30.205 -17.970 42.924 1.00 81.62 100 SER A O 1
ATOM 778 N N . LEU A 1 101 ? -29.139 -17.331 44.795 1.00 77.69 101 LEU A N 1
ATOM 779 C CA . LEU A 1 101 ? -27.901 -16.909 44.129 1.00 77.69 101 LEU A CA 1
ATOM 780 C C . LEU A 1 101 ? -27.134 -18.096 43.545 1.00 77.69 101 LEU A C 1
ATOM 782 O O . LEU A 1 101 ? -26.625 -18.025 42.429 1.00 77.69 101 LEU A O 1
ATOM 786 N N . ILE A 1 102 ? -27.070 -19.191 44.297 1.00 81.19 102 ILE A N 1
ATOM 787 C CA . ILE A 1 102 ? -26.442 -20.438 43.869 1.00 81.19 102 ILE A CA 1
ATOM 788 C C . ILE A 1 102 ? -27.131 -20.997 42.620 1.00 81.19 102 ILE A C 1
ATOM 790 O O . ILE A 1 102 ? -26.454 -21.354 41.659 1.00 81.19 102 ILE A O 1
ATOM 794 N N . GLU A 1 103 ? -28.464 -21.048 42.610 1.00 78.56 103 GLU A N 1
ATOM 795 C CA . GLU A 1 103 ? -29.229 -21.600 41.487 1.00 78.56 103 GLU A CA 1
ATOM 796 C C . GLU A 1 103 ? -29.081 -20.773 40.204 1.00 78.56 103 GLU A C 1
ATOM 798 O O . GLU A 1 103 ? -29.086 -21.339 39.113 1.00 78.56 103 GLU A O 1
ATOM 803 N N . GLN A 1 104 ? -28.894 -19.457 40.333 1.00 73.50 104 GLN A N 1
ATOM 804 C CA . GLN A 1 104 ? -28.669 -18.551 39.203 1.00 73.50 104 GLN A CA 1
ATOM 805 C C . GLN A 1 104 ? -27.231 -18.596 38.671 1.00 73.50 104 GLN A C 1
ATOM 807 O O . GLN A 1 104 ? -27.018 -18.445 37.469 1.00 73.50 104 GLN A O 1
ATOM 812 N N . CYS A 1 105 ? -26.243 -18.774 39.551 1.00 66.75 105 CYS A N 1
ATOM 813 C CA . CYS A 1 105 ? -24.826 -18.667 39.197 1.00 66.75 105 CYS A CA 1
ATOM 814 C C . CYS A 1 105 ? -24.168 -20.010 38.851 1.00 66.75 105 CYS A C 1
ATOM 816 O O . CYS A 1 105 ? -23.124 -20.015 38.195 1.00 66.75 105 CYS A O 1
ATOM 818 N N . ILE A 1 106 ? -24.727 -21.132 39.323 1.00 74.31 106 ILE A N 1
ATOM 819 C CA . ILE A 1 106 ? -24.108 -22.457 39.222 1.00 74.31 106 ILE A CA 1
ATOM 820 C C . ILE A 1 106 ? -25.106 -23.452 38.595 1.00 74.31 106 ILE A C 1
ATOM 822 O O . ILE A 1 106 ? -26.092 -23.831 39.248 1.00 74.31 106 ILE A O 1
ATOM 826 N N . PRO A 1 107 ? -24.859 -23.912 37.350 1.00 73.12 107 PRO A N 1
ATOM 827 C CA . PRO A 1 107 ? -25.685 -24.936 36.714 1.00 73.12 107 PRO A CA 1
ATOM 828 C C . PRO A 1 107 ? -25.631 -26.244 37.512 1.00 73.12 107 PRO A C 1
ATOM 830 O O . PRO A 1 107 ? -24.618 -26.544 38.141 1.00 73.12 107 PRO A O 1
ATOM 833 N N . GLU A 1 108 ? -26.720 -27.018 37.509 1.00 75.31 108 GLU A N 1
ATOM 834 C CA . GLU A 1 108 ? -26.906 -28.176 38.406 1.00 75.31 108 GLU A CA 1
ATOM 835 C C . GLU A 1 108 ? -25.761 -29.192 38.362 1.00 75.31 108 GLU A C 1
ATOM 837 O O . GLU A 1 108 ? -25.314 -29.679 39.403 1.00 75.31 108 GLU A O 1
ATOM 842 N N . GLU A 1 109 ? -25.234 -29.443 37.168 1.00 75.56 109 GLU A N 1
ATOM 843 C CA . GLU A 1 109 ? -24.143 -30.384 36.913 1.00 75.56 109 GLU A CA 1
ATOM 844 C C . GLU A 1 109 ? -22.811 -29.944 37.547 1.00 75.56 109 GLU A C 1
ATOM 846 O O . GLU A 1 109 ? -21.984 -30.784 37.895 1.00 75.56 109 GLU A O 1
ATOM 851 N N . ALA A 1 110 ? -22.620 -28.637 37.759 1.00 71.25 110 ALA A N 1
ATOM 852 C CA . ALA A 1 110 ? -21.398 -28.044 38.303 1.00 71.25 110 ALA A CA 1
ATOM 853 C C . ALA A 1 110 ? -21.461 -27.769 39.820 1.00 71.25 110 ALA A C 1
ATOM 855 O O . ALA A 1 110 ? -20.516 -27.210 40.380 1.00 71.25 110 ALA A O 1
ATOM 856 N N . ARG A 1 111 ? -22.560 -28.132 40.502 1.00 79.75 111 ARG A N 1
ATOM 857 C CA . ARG A 1 111 ? -22.736 -27.894 41.948 1.00 79.75 111 ARG A CA 1
ATOM 858 C C . ARG A 1 111 ? -21.951 -28.910 42.777 1.00 79.75 111 ARG A C 1
ATOM 860 O O . ARG A 1 111 ? -22.262 -30.104 42.745 1.00 79.75 111 ARG A O 1
ATOM 867 N N . ASP A 1 112 ? -20.988 -28.416 43.553 1.00 82.75 112 ASP A N 1
ATOM 868 C CA . ASP A 1 112 ? -20.210 -29.197 44.520 1.00 82.75 112 ASP A CA 1
ATOM 869 C C . ASP A 1 112 ? -21.037 -29.621 45.753 1.00 82.75 112 ASP A C 1
ATOM 871 O O . ASP A 1 112 ? -22.191 -29.222 45.938 1.00 82.75 112 ASP A O 1
ATOM 875 N N . ASN A 1 113 ? -20.455 -30.490 46.586 1.00 83.06 113 ASN A N 1
ATOM 876 C CA . ASN A 1 113 ? -21.156 -31.074 47.731 1.00 83.06 113 ASN A CA 1
ATOM 877 C C . ASN A 1 113 ? -21.576 -30.007 48.763 1.00 83.06 113 ASN A C 1
ATOM 879 O O . ASN A 1 113 ? -22.680 -30.071 49.295 1.00 83.06 113 ASN A O 1
ATOM 883 N N . GLU A 1 114 ? -20.739 -28.987 48.967 1.00 81.56 114 GLU A N 1
ATOM 884 C CA . GLU A 1 114 ? -21.002 -27.854 49.863 1.00 81.56 114 GLU A CA 1
ATOM 885 C C . GLU A 1 114 ? -22.199 -27.021 49.369 1.00 81.56 114 GLU A C 1
ATOM 887 O O . GLU A 1 114 ? -23.124 -26.727 50.123 1.00 81.56 114 GLU A O 1
ATOM 892 N N . THR A 1 115 ? -22.252 -26.712 48.070 1.00 83.19 115 THR A N 1
ATOM 893 C CA . THR A 1 115 ? -23.364 -25.988 47.434 1.00 83.19 115 THR A CA 1
ATOM 894 C C . THR A 1 115 ? -24.682 -26.754 47.561 1.00 83.19 115 THR A C 1
ATOM 896 O O . THR A 1 115 ? -25.727 -26.162 47.843 1.00 83.19 115 THR A O 1
ATOM 899 N N . ARG A 1 116 ? -24.646 -28.083 47.401 1.00 84.62 116 ARG A N 1
ATOM 900 C CA . ARG A 1 116 ? -25.821 -28.951 47.590 1.00 84.62 116 ARG A CA 1
ATOM 901 C C . ARG A 1 116 ? -26.267 -29.000 49.048 1.00 84.62 116 ARG A C 1
ATOM 903 O O . ARG A 1 116 ? -27.466 -28.973 49.308 1.00 84.62 116 ARG A O 1
ATOM 910 N N . GLU A 1 117 ? -25.331 -29.022 49.993 1.00 85.25 117 GLU A N 1
ATOM 911 C CA . GLU A 1 117 ? -25.638 -28.984 51.425 1.00 85.25 117 GLU A CA 1
ATOM 912 C C . GLU A 1 117 ? -26.295 -27.654 51.831 1.00 85.25 117 GLU A C 1
ATOM 914 O O . GLU A 1 117 ? -27.252 -27.648 52.607 1.00 85.25 117 GLU A O 1
ATOM 919 N N . ILE A 1 118 ? -25.842 -26.527 51.271 1.00 83.88 118 ILE A N 1
ATOM 920 C CA . ILE A 1 118 ? -26.442 -25.201 51.497 1.00 83.88 118 ILE A CA 1
ATOM 921 C C . ILE A 1 118 ? -27.887 -25.160 50.979 1.00 83.88 118 ILE A C 1
ATOM 923 O O . ILE A 1 118 ? -28.775 -24.676 51.685 1.00 83.88 118 ILE A O 1
ATOM 927 N N . LEU A 1 119 ? -28.145 -25.714 49.789 1.00 85.25 119 LEU A N 1
ATOM 928 C CA . LEU A 1 119 ? -29.498 -25.821 49.229 1.00 85.25 119 LEU A CA 1
ATOM 929 C C . LEU A 1 119 ? -30.388 -26.763 50.054 1.00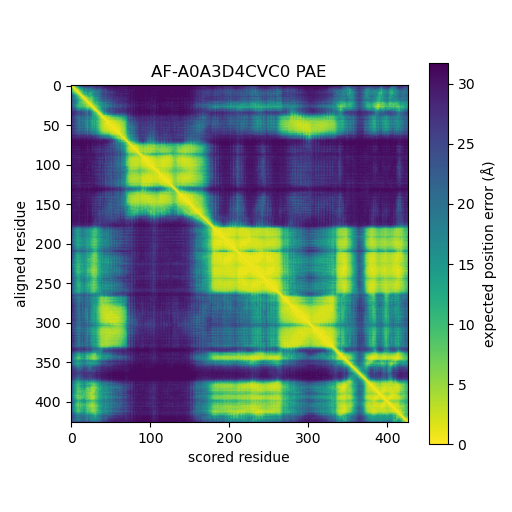 85.25 119 LEU A C 1
ATOM 931 O O . LEU A 1 119 ? -31.514 -26.404 50.386 1.00 85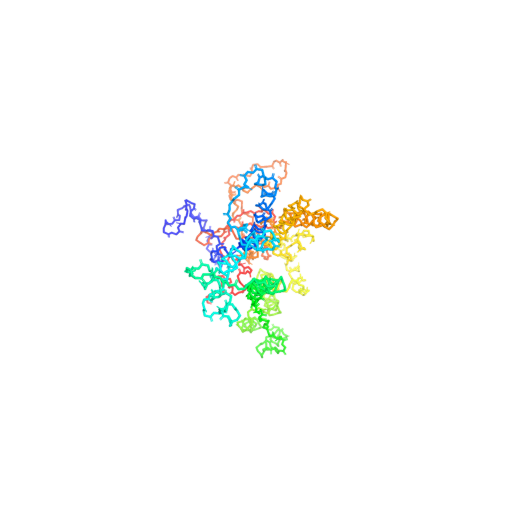.25 119 LEU A O 1
ATOM 935 N N . ALA A 1 120 ? -29.870 -27.916 50.486 1.00 84.00 120 ALA A N 1
ATOM 936 C CA . ALA A 1 120 ? -30.609 -28.849 51.336 1.00 84.00 120 ALA A CA 1
ATOM 937 C C . ALA A 1 120 ? -30.969 -28.232 52.700 1.00 84.00 120 ALA A C 1
ATOM 939 O O . ALA A 1 120 ? -32.092 -28.390 53.185 1.00 84.00 120 ALA A O 1
ATOM 940 N N . LYS A 1 121 ? -30.040 -27.479 53.308 1.00 80.56 121 LYS A N 1
ATOM 941 C CA . LYS A 1 121 ? -30.285 -26.737 54.554 1.00 80.56 121 LYS A CA 1
ATOM 942 C C . LYS A 1 121 ? -31.309 -25.629 54.359 1.00 80.56 121 LYS A C 1
ATOM 944 O O . LYS A 1 121 ? -32.190 -25.488 55.206 1.00 80.56 121 LYS A O 1
ATOM 949 N N . ARG A 1 122 ? -31.242 -24.875 53.254 1.00 86.38 122 ARG A N 1
ATOM 950 C CA . ARG A 1 122 ? -32.307 -23.933 52.882 1.00 86.38 122 ARG A CA 1
ATOM 951 C C . ARG A 1 122 ? -33.642 -24.666 52.855 1.00 86.38 122 ARG A C 1
ATOM 953 O O . ARG A 1 122 ? -34.568 -24.222 53.525 1.00 86.38 122 ARG A O 1
ATOM 960 N N . ASP A 1 123 ? -33.730 -25.788 52.151 1.00 83.00 123 ASP A N 1
ATOM 961 C CA . ASP A 1 123 ? -35.010 -26.453 51.925 1.00 83.00 123 ASP A CA 1
ATOM 962 C C . ASP A 1 123 ? -35.621 -27.023 53.208 1.00 83.00 123 ASP A C 1
ATOM 964 O O . ASP A 1 123 ? -36.815 -26.861 53.468 1.00 83.00 123 ASP A O 1
ATOM 968 N N . GLN A 1 124 ? -34.782 -27.600 54.067 1.00 80.81 124 GLN A N 1
ATOM 969 C CA . GLN A 1 124 ? -35.186 -28.103 55.374 1.00 80.81 124 GLN A CA 1
ATOM 970 C C . GLN A 1 124 ? -35.676 -26.989 56.312 1.00 80.81 124 GLN A C 1
ATOM 972 O O . GLN A 1 124 ? -36.677 -27.178 56.996 1.00 80.81 124 GLN A O 1
ATOM 977 N N . TYR A 1 125 ? -34.984 -25.847 56.364 1.00 74.44 125 TYR A N 1
ATOM 978 C CA . TYR A 1 125 ? -35.291 -24.764 57.311 1.00 74.44 125 TYR A CA 1
ATOM 979 C C . TYR A 1 125 ? -36.372 -23.802 56.823 1.00 74.44 125 TYR A C 1
ATOM 981 O O . TYR A 1 125 ? -37.032 -23.154 57.632 1.00 74.44 125 TYR A O 1
ATOM 989 N N . CYS A 1 126 ? -36.519 -23.661 55.508 1.00 76.56 126 CYS A N 1
ATOM 990 C CA . CYS A 1 126 ? -37.365 -22.633 54.914 1.00 76.56 126 CYS A CA 1
ATOM 991 C C . CYS A 1 126 ? -38.710 -23.158 54.413 1.00 76.56 126 CYS A C 1
ATOM 993 O O . CYS A 1 126 ? -39.603 -22.333 54.203 1.00 76.56 126 CYS A O 1
ATOM 995 N N . TYR A 1 127 ? 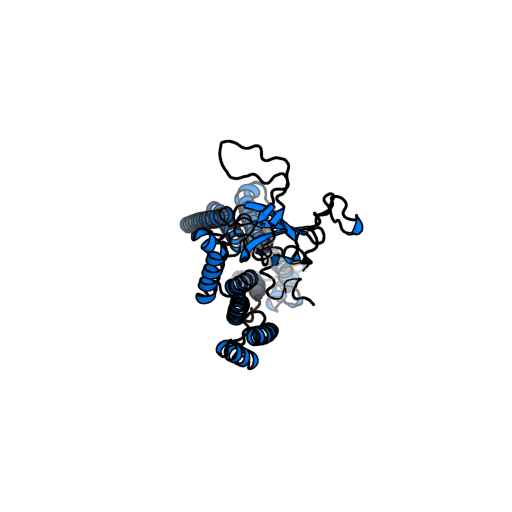-38.841 -24.472 54.182 1.00 77.88 127 TYR A N 1
ATOM 996 C CA . TYR A 1 127 ? -40.011 -25.064 53.522 1.00 77.88 127 TYR A CA 1
ATOM 997 C C . TYR A 1 127 ? -40.613 -26.281 54.254 1.00 77.88 127 TYR A C 1
ATOM 999 O O . TYR A 1 127 ? -41.550 -26.882 53.731 1.00 77.88 127 TYR A O 1
ATOM 1007 N N . ARG A 1 128 ? -40.146 -26.636 55.465 1.00 73.62 128 ARG A N 1
ATOM 1008 C CA . ARG A 1 128 ? -40.785 -27.661 56.320 1.00 73.62 128 ARG A CA 1
ATOM 1009 C C . ARG A 1 128 ? -41.485 -27.045 57.544 1.00 73.62 128 ARG A C 1
ATOM 1011 O O . ARG A 1 128 ? -40.934 -26.122 58.140 1.00 73.62 128 ARG A O 1
ATOM 1018 N N . PRO A 1 129 ? -42.667 -27.558 57.939 1.00 57.81 129 PRO A N 1
ATOM 1019 C CA . PRO A 1 129 ? -43.479 -26.993 59.024 1.00 57.81 129 PRO A CA 1
ATOM 1020 C C . PRO A 1 129 ? -42.861 -27.166 60.422 1.00 57.81 129 PRO A C 1
ATOM 1022 O O . PRO A 1 129 ? -43.089 -26.331 61.291 1.00 57.81 129 PRO A O 1
ATOM 1025 N N . ASP A 1 130 ? -42.009 -28.175 60.622 1.00 60.16 130 ASP A N 1
ATOM 1026 C CA . ASP A 1 130 ? -41.411 -28.510 61.927 1.00 60.16 130 ASP A CA 1
ATOM 1027 C C . ASP A 1 130 ? -40.100 -27.748 62.213 1.00 60.16 130 ASP A C 1
ATOM 1029 O O . ASP A 1 130 ? -39.223 -28.243 62.920 1.00 60.16 130 ASP A O 1
ATOM 1033 N N . GLY A 1 131 ? -39.913 -26.571 61.607 1.00 55.56 131 GLY A N 1
ATOM 1034 C CA . GLY A 1 131 ? -38.645 -25.837 61.511 1.00 55.56 131 GLY A CA 1
ATOM 1035 C C . GLY A 1 131 ? -38.097 -25.237 62.815 1.00 55.56 131 GLY A C 1
ATOM 1036 O O . GLY A 1 131 ? -37.788 -24.052 62.856 1.00 55.56 131 GLY A O 1
ATOM 1037 N N . ALA A 1 132 ? -37.926 -26.033 63.870 1.00 54.03 132 ALA A N 1
ATOM 1038 C CA . ALA A 1 132 ? -37.133 -25.693 65.048 1.00 54.03 132 ALA A CA 1
ATOM 1039 C C . ALA A 1 132 ? -35.705 -26.225 64.865 1.00 54.03 132 ALA A C 1
ATOM 1041 O O . ALA A 1 132 ? -35.334 -27.283 65.373 1.00 54.03 132 ALA A O 1
ATOM 1042 N N . GLY A 1 133 ? -34.903 -25.517 64.076 1.00 55.81 133 GLY A N 1
ATOM 1043 C CA . GLY A 1 133 ? -33.508 -25.881 63.857 1.00 55.81 133 GLY A CA 1
ATOM 1044 C C . GLY A 1 133 ? -32.529 -24.982 64.615 1.00 55.81 133 GLY A C 1
ATOM 1045 O O . GLY A 1 133 ? -32.846 -23.848 64.970 1.00 55.81 133 GLY A O 1
ATOM 1046 N N . ARG A 1 134 ? -31.330 -25.509 64.891 1.00 59.56 134 ARG A N 1
ATOM 1047 C CA . ARG A 1 134 ? -30.269 -24.794 65.617 1.00 59.56 134 ARG A CA 1
ATOM 1048 C C . ARG A 1 134 ? -29.856 -23.528 64.862 1.00 59.56 134 ARG A C 1
ATOM 1050 O O . ARG A 1 134 ? -29.737 -23.533 63.636 1.00 59.56 134 ARG A O 1
ATOM 1057 N N . SER A 1 135 ? -29.602 -22.463 65.621 1.00 62.75 135 SER A N 1
ATOM 1058 C CA . SER A 1 135 ? -29.063 -21.215 65.085 1.00 62.75 135 SER A CA 1
ATOM 1059 C C . SER A 1 135 ? -27.743 -21.477 64.350 1.00 62.75 135 SER A C 1
ATOM 1061 O O . SER A 1 135 ? -26.868 -22.175 64.870 1.00 62.75 135 SER A O 1
ATOM 1063 N N . ILE A 1 136 ? -27.616 -20.962 63.126 1.00 71.62 136 ILE A N 1
ATOM 1064 C CA . ILE A 1 136 ? -26.357 -21.003 62.378 1.00 71.62 136 ILE A CA 1
ATOM 1065 C C . ILE A 1 136 ? -25.377 -20.070 63.082 1.00 71.62 136 ILE A C 1
ATOM 1067 O O . ILE A 1 136 ? -25.664 -18.897 63.295 1.00 71.62 136 ILE A O 1
ATOM 1071 N N . THR A 1 137 ? -24.209 -20.593 63.444 1.00 79.44 137 THR A N 1
ATOM 1072 C CA . THR A 1 137 ? -23.135 -19.786 64.026 1.00 79.44 137 THR A CA 1
ATOM 1073 C C . THR A 1 137 ? -22.640 -18.757 63.010 1.00 79.44 137 THR A C 1
ATOM 1075 O O . THR A 1 137 ? -22.495 -19.080 61.832 1.00 79.44 137 THR A O 1
ATOM 1078 N N . GLU A 1 138 ? -22.295 -17.553 63.465 1.00 75.38 138 GLU A N 1
ATOM 1079 C CA . GLU A 1 138 ? -21.792 -16.468 62.607 1.00 75.38 138 GLU A CA 1
ATOM 1080 C C . GLU A 1 138 ? -20.576 -16.892 61.752 1.00 75.38 138 GLU A C 1
ATOM 1082 O O . GLU A 1 138 ? -20.483 -16.553 60.576 1.00 75.38 138 GLU A O 1
ATOM 1087 N N . SER A 1 139 ? -19.711 -17.767 62.282 1.00 76.69 139 SER A N 1
ATOM 1088 C CA . SER A 1 139 ? -18.615 -18.398 61.521 1.00 76.69 139 SER A CA 1
ATOM 1089 C C . SER A 1 139 ? -19.113 -19.140 60.275 1.00 76.69 139 SER A C 1
ATOM 1091 O O . SER A 1 139 ? -18.589 -18.970 59.177 1.00 76.69 139 SER A O 1
ATOM 1093 N N . ARG A 1 140 ? -20.182 -19.931 60.419 1.00 80.38 140 ARG A N 1
ATOM 1094 C CA . ARG A 1 140 ? -20.746 -20.723 59.322 1.00 80.38 140 ARG A CA 1
ATOM 1095 C C . ARG A 1 140 ? -21.464 -19.843 58.298 1.00 80.38 140 ARG A C 1
ATOM 1097 O O . ARG A 1 140 ? -21.504 -20.175 57.117 1.00 80.38 140 ARG A O 1
ATOM 1104 N N . ARG A 1 141 ? -22.008 -18.705 58.732 1.00 80.88 141 ARG A N 1
ATOM 1105 C CA . ARG A 1 141 ? -22.592 -17.693 57.846 1.00 80.88 141 ARG A CA 1
ATOM 1106 C C . ARG A 1 141 ? -21.530 -17.087 56.925 1.00 80.88 141 ARG A C 1
ATOM 1108 O O . ARG A 1 141 ? -21.736 -17.022 55.714 1.00 80.88 141 ARG A O 1
ATOM 1115 N N . GLN A 1 142 ? -20.376 -16.721 57.482 1.00 80.38 142 GLN A N 1
ATOM 1116 C CA . GLN A 1 142 ? -19.253 -16.175 56.717 1.00 80.38 142 GLN A CA 1
ATOM 1117 C C . GLN A 1 142 ? -18.649 -17.198 55.743 1.00 80.38 142 GLN A C 1
ATOM 1119 O O . GLN A 1 142 ? -18.335 -16.841 54.607 1.00 80.38 142 GLN A O 1
ATOM 1124 N N . GLU A 1 143 ? -18.572 -18.476 56.132 1.00 82.44 143 GLU A N 1
ATOM 1125 C CA . GLU A 1 143 ? -18.151 -19.570 55.239 1.00 82.44 143 GLU A CA 1
ATOM 1126 C C . GLU A 1 143 ? -19.047 -19.673 53.994 1.00 82.44 143 GLU A C 1
ATOM 1128 O O . GLU A 1 143 ? -18.544 -19.753 52.872 1.00 82.44 143 GLU A O 1
ATOM 1133 N N . ILE A 1 144 ? -20.371 -19.602 54.173 1.00 81.56 144 ILE A N 1
ATOM 1134 C CA . ILE A 1 144 ? -21.348 -19.659 53.073 1.00 81.56 144 ILE A CA 1
ATOM 1135 C C . ILE A 1 144 ? -21.171 -18.467 52.122 1.00 81.56 144 ILE A C 1
ATOM 1137 O O . ILE A 1 144 ? -21.134 -18.648 50.903 1.00 81.56 144 ILE A O 1
ATOM 1141 N N . ILE A 1 145 ? -21.012 -17.253 52.659 1.00 79.94 145 ILE A N 1
ATOM 1142 C CA . ILE A 1 145 ? -20.788 -16.034 51.863 1.00 79.94 145 ILE A CA 1
ATOM 1143 C C . ILE A 1 145 ? -19.493 -16.155 51.049 1.00 79.94 145 ILE A C 1
ATOM 1145 O O . ILE A 1 145 ? -19.476 -15.898 49.841 1.00 79.94 145 ILE A O 1
ATOM 1149 N N . GLN A 1 146 ? -18.405 -16.586 51.692 1.00 79.25 146 GLN A N 1
ATOM 1150 C CA . GLN A 1 146 ? -17.112 -16.752 51.036 1.00 79.25 146 GLN A CA 1
ATOM 1151 C C . GLN A 1 146 ? -17.180 -17.790 49.909 1.00 79.25 146 GLN A C 1
ATOM 1153 O O . GLN A 1 146 ? -16.621 -17.554 48.833 1.00 79.25 146 GLN A O 1
ATOM 1158 N N . HIS A 1 147 ? -17.893 -18.895 50.132 1.00 78.19 147 HIS A N 1
ATOM 1159 C CA . HIS A 1 147 ? -18.065 -19.964 49.155 1.00 78.19 147 HIS A CA 1
ATOM 1160 C C . HIS A 1 147 ? -18.813 -19.486 47.900 1.00 78.19 147 HIS A C 1
ATOM 1162 O O . HIS A 1 147 ? -18.341 -19.672 46.776 1.00 78.19 147 HIS A O 1
ATOM 1168 N N . VAL A 1 148 ? -19.935 -18.777 48.075 1.00 76.25 148 VAL A N 1
ATOM 1169 C CA . VAL A 1 148 ? -20.710 -18.207 46.957 1.00 76.25 148 VAL A CA 1
ATOM 1170 C C . VAL A 1 148 ? -19.874 -17.185 46.173 1.00 76.25 148 VAL A C 1
ATOM 1172 O O . VAL A 1 148 ? -19.869 -17.194 44.941 1.00 76.25 148 VAL A O 1
ATOM 1175 N N . ARG A 1 149 ? -19.089 -16.346 46.862 1.00 77.62 149 ARG A N 1
ATOM 1176 C CA . ARG A 1 149 ? -18.234 -15.329 46.228 1.00 77.62 149 ARG A CA 1
ATOM 1177 C C . ARG A 1 149 ? -17.132 -15.932 45.352 1.00 77.62 149 ARG A C 1
ATOM 1179 O O . ARG A 1 149 ? -16.845 -15.411 44.273 1.00 77.62 149 ARG A O 1
ATOM 1186 N N . GLN A 1 150 ? -16.496 -17.011 45.805 1.00 74.19 150 GLN A N 1
ATOM 1187 C CA . GLN A 1 150 ? -15.401 -17.659 45.075 1.00 74.19 150 GLN A CA 1
ATOM 1188 C C . GLN A 1 150 ? -15.860 -18.230 43.726 1.00 74.19 150 GLN A C 1
ATOM 1190 O O . GLN A 1 150 ? -15.176 -18.034 42.718 1.00 74.19 150 GLN A O 1
ATOM 1195 N N . HIS A 1 151 ? -17.036 -18.861 43.681 1.00 68.62 151 HIS A N 1
ATOM 1196 C CA . HIS A 1 151 ? -17.600 -19.422 42.448 1.00 68.62 151 HIS A CA 1
ATOM 1197 C C . HIS A 1 151 ? -18.003 -18.345 41.429 1.00 68.62 151 HIS A C 1
ATOM 1199 O O . HIS A 1 151 ? -17.747 -18.501 40.234 1.00 68.62 151 HIS A O 1
ATOM 1205 N N . VAL A 1 152 ? -18.520 -17.202 41.892 1.00 64.88 152 VAL A N 1
ATOM 1206 C CA . VAL A 1 152 ? -18.849 -16.054 41.025 1.00 64.88 152 VAL A CA 1
ATOM 1207 C C . VAL A 1 152 ? -17.594 -15.465 40.363 1.00 64.88 152 VAL A C 1
ATOM 1209 O O . VAL A 1 152 ? -17.597 -15.182 39.166 1.00 64.88 152 VAL A O 1
ATOM 1212 N N . ILE A 1 153 ? -16.492 -15.319 41.105 1.00 65.75 153 ILE A N 1
ATOM 1213 C CA . ILE A 1 153 ? -15.240 -14.742 40.580 1.00 65.75 153 ILE A CA 1
ATOM 1214 C C . ILE A 1 153 ? -14.542 -15.703 39.604 1.00 65.75 153 ILE A C 1
ATOM 1216 O O . ILE A 1 153 ? -14.034 -15.274 38.565 1.00 65.75 153 ILE A O 1
ATOM 1220 N N . LYS A 1 154 ? -14.534 -17.006 39.909 1.00 61.25 154 LYS A N 1
ATOM 1221 C CA . LYS A 1 154 ? -13.858 -18.031 39.101 1.00 61.25 154 LYS A CA 1
ATOM 1222 C C . LYS A 1 154 ? -14.461 -18.160 37.696 1.00 61.25 154 LYS A C 1
ATOM 1224 O O . LYS A 1 154 ? -13.713 -18.236 36.723 1.00 61.25 154 LYS A O 1
ATOM 1229 N N . ASN A 1 155 ? -15.787 -18.093 37.569 1.00 56.59 155 ASN A N 1
ATOM 1230 C CA . ASN A 1 155 ? -16.465 -18.186 36.270 1.00 56.59 155 ASN A CA 1
ATOM 1231 C C . ASN A 1 155 ? -16.248 -16.940 35.390 1.00 56.59 155 ASN A C 1
ATOM 1233 O O . ASN A 1 155 ? -16.126 -17.063 34.173 1.00 56.59 155 ASN A O 1
ATOM 1237 N N . ILE A 1 156 ? -16.095 -15.752 35.988 1.00 56.62 156 ILE A N 1
ATOM 1238 C CA . ILE A 1 156 ? -15.770 -14.512 35.257 1.00 56.62 156 ILE A CA 1
ATOM 1239 C C . ILE A 1 156 ? -14.343 -14.562 34.677 1.00 56.62 156 ILE A C 1
ATOM 1241 O O . ILE A 1 156 ? -14.111 -14.101 33.559 1.00 56.62 156 ILE A O 1
ATOM 1245 N N . ALA A 1 157 ? -13.386 -15.154 35.399 1.00 51.53 157 ALA A N 1
ATOM 1246 C CA . ALA A 1 157 ? -11.995 -15.268 34.952 1.00 51.53 157 ALA A CA 1
ATOM 1247 C C . ALA A 1 157 ? -11.810 -16.249 33.775 1.00 51.53 157 ALA A C 1
ATOM 1249 O O . ALA A 1 157 ? -11.014 -15.986 32.874 1.00 51.53 157 ALA A O 1
ATOM 1250 N N . ILE A 1 158 ? -12.571 -17.349 33.745 1.00 53.41 158 ILE A N 1
ATOM 1251 C CA . ILE A 1 158 ? -12.514 -18.359 32.671 1.00 53.41 158 ILE A CA 1
ATOM 1252 C C . ILE A 1 158 ? -13.004 -17.777 31.335 1.00 53.41 158 ILE A C 1
ATOM 1254 O O . ILE A 1 158 ? -12.402 -18.021 30.290 1.00 53.41 158 ILE A O 1
ATOM 1258 N N . ILE A 1 159 ? -14.039 -16.933 31.371 1.00 53.84 159 ILE A N 1
ATOM 1259 C CA . ILE A 1 159 ? -14.576 -16.252 30.183 1.00 53.84 159 ILE A CA 1
ATOM 1260 C C . ILE A 1 159 ? -13.560 -15.244 29.612 1.00 53.84 159 ILE A C 1
ATOM 1262 O O . ILE A 1 159 ? -13.445 -15.102 28.396 1.00 53.84 159 ILE A O 1
ATOM 1266 N N . ALA A 1 160 ? -12.772 -14.586 30.469 1.00 45.16 160 ALA A N 1
ATOM 1267 C CA . ALA A 1 160 ? -11.720 -13.660 30.044 1.00 45.16 160 ALA A CA 1
ATOM 1268 C C . ALA A 1 160 ? -10.493 -14.371 29.433 1.00 45.16 160 ALA A C 1
ATOM 1270 O O . ALA A 1 160 ? -9.890 -13.848 28.497 1.00 45.16 160 ALA A O 1
ATOM 1271 N N . LEU A 1 161 ? -10.150 -15.567 29.924 1.00 44.88 161 LEU A N 1
ATOM 1272 C CA . LEU A 1 161 ? -9.047 -16.390 29.410 1.00 44.88 161 LEU A CA 1
ATOM 1273 C C . LEU A 1 161 ? -9.358 -16.972 28.018 1.00 44.88 161 LEU A C 1
ATOM 1275 O O . LEU A 1 161 ? -8.496 -16.994 27.144 1.00 44.88 161 LEU A O 1
ATOM 1279 N N . LEU A 1 162 ? -10.606 -17.390 27.782 1.00 46.28 162 LEU A N 1
ATOM 1280 C CA . LEU A 1 162 ? -11.048 -17.923 26.486 1.00 46.28 162 LEU A CA 1
ATOM 1281 C C . LEU A 1 162 ? -11.040 -16.866 25.367 1.00 46.28 162 LEU A C 1
ATOM 1283 O O . LEU A 1 162 ? -10.897 -17.209 24.196 1.00 46.28 162 LEU A O 1
ATOM 1287 N N . ALA A 1 163 ? -11.126 -15.580 25.716 1.00 43.69 163 ALA A N 1
ATOM 1288 C CA . ALA A 1 163 ? -11.062 -14.474 24.763 1.00 43.69 163 ALA A CA 1
ATOM 1289 C C . ALA A 1 163 ? -9.628 -14.105 24.324 1.00 43.69 163 ALA A C 1
ATOM 1291 O O . ALA A 1 163 ? -9.473 -13.396 23.331 1.00 43.69 163 ALA A O 1
ATOM 1292 N N . SER A 1 164 ? -8.579 -14.572 25.020 1.00 42.16 164 SER A N 1
ATOM 1293 C CA . SER A 1 164 ? -7.179 -14.243 24.689 1.00 42.16 164 SER A CA 1
ATOM 1294 C C . SER A 1 164 ? -6.478 -15.274 23.797 1.00 42.16 164 SER A C 1
ATOM 1296 O O . SER A 1 164 ? -5.302 -15.100 23.491 1.00 42.16 164 SER A O 1
ATOM 1298 N N . LEU A 1 165 ? -7.161 -16.353 23.401 1.00 39.56 165 LEU A N 1
ATOM 1299 C CA . LEU A 1 165 ? -6.569 -17.502 22.696 1.00 39.56 165 LEU A CA 1
ATOM 1300 C C . LEU A 1 165 ? -6.656 -17.434 21.158 1.00 39.56 165 LEU A C 1
ATOM 1302 O O . LEU A 1 165 ? -6.333 -18.410 20.489 1.00 39.56 165 LEU A O 1
ATOM 1306 N N . PHE A 1 166 ? -7.041 -16.294 20.576 1.00 43.59 166 PHE A N 1
ATOM 1307 C CA . PHE A 1 166 ? -7.097 -16.118 19.120 1.00 43.59 166 PHE A CA 1
ATOM 1308 C C . PHE A 1 166 ? -6.095 -15.068 18.629 1.00 43.59 166 PHE A C 1
ATOM 1310 O O . PHE A 1 166 ? -6.391 -13.875 18.585 1.00 43.59 166 PHE A O 1
ATOM 1317 N N . THR A 1 167 ? -4.928 -15.529 18.180 1.00 37.66 167 THR A N 1
ATOM 1318 C CA . THR A 1 167 ? -4.069 -14.795 17.239 1.00 37.66 167 THR A CA 1
ATOM 1319 C C . THR A 1 167 ? -3.711 -15.718 16.075 1.00 37.66 167 THR A C 1
ATOM 1321 O O . THR A 1 167 ? -3.203 -16.807 16.338 1.00 37.66 167 THR A O 1
ATOM 1324 N N . PRO A 1 168 ? -3.947 -15.335 14.808 1.00 36.31 168 PRO A N 1
ATOM 1325 C CA . PRO A 1 168 ? -3.453 -16.109 13.680 1.00 36.31 168 PRO A CA 1
ATOM 1326 C C . PRO A 1 168 ? -1.955 -15.842 13.484 1.00 36.31 168 PRO A C 1
ATOM 1328 O O . PRO A 1 168 ? -1.521 -14.690 13.412 1.00 36.31 168 PRO A O 1
ATOM 1331 N N . GLU A 1 169 ? -1.172 -16.915 13.397 1.00 33.22 169 GLU A N 1
ATOM 1332 C CA . GLU A 1 169 ? 0.215 -16.888 12.934 1.00 33.22 169 GLU A CA 1
ATOM 1333 C C . GLU A 1 169 ? 0.268 -16.488 11.453 1.00 33.22 169 GLU A C 1
ATOM 1335 O O . GLU A 1 169 ? -0.415 -17.064 10.605 1.00 33.22 169 GLU A O 1
ATOM 1340 N N . VAL A 1 170 ? 1.104 -15.498 11.134 1.00 35.91 170 VAL A N 1
ATOM 1341 C CA . VAL A 1 170 ? 1.495 -15.178 9.758 1.00 35.91 170 VAL A CA 1
ATOM 1342 C C . VAL A 1 170 ? 2.784 -15.938 9.472 1.00 35.91 170 VAL A C 1
ATOM 1344 O O . VAL A 1 170 ? 3.846 -15.586 9.984 1.00 35.91 170 VAL A O 1
ATOM 1347 N N . ASN A 1 171 ? 2.684 -16.980 8.650 1.00 34.69 171 ASN A N 1
ATOM 1348 C CA . ASN A 1 171 ? 3.838 -17.684 8.104 1.00 34.69 171 ASN A CA 1
ATOM 1349 C C . ASN A 1 171 ? 4.605 -16.759 7.151 1.00 34.69 171 ASN A C 1
ATOM 1351 O O . ASN A 1 171 ? 4.099 -16.376 6.096 1.00 34.69 171 ASN A O 1
ATOM 1355 N N . ALA A 1 172 ? 5.839 -16.426 7.519 1.00 36.00 172 ALA A N 1
ATOM 1356 C CA . ALA A 1 172 ? 6.819 -15.852 6.612 1.00 36.00 172 ALA A CA 1
ATOM 1357 C C . ALA A 1 172 ? 7.386 -16.968 5.720 1.00 36.00 172 ALA A C 1
ATOM 1359 O O . ALA A 1 172 ? 7.935 -17.954 6.211 1.00 36.00 172 ALA A O 1
ATOM 1360 N N . SER A 1 173 ? 7.238 -16.830 4.405 1.00 33.19 173 SER A N 1
ATOM 1361 C CA . SER A 1 173 ? 7.809 -17.753 3.427 1.00 33.19 173 SER A CA 1
ATOM 1362 C C . SER A 1 173 ? 9.249 -17.369 3.060 1.00 33.19 173 SER A C 1
ATOM 1364 O O . SER A 1 173 ? 9.459 -16.311 2.475 1.00 33.19 173 SER A O 1
ATOM 1366 N N . ALA A 1 174 ? 10.163 -18.289 3.383 1.00 33.53 174 ALA A N 1
ATOM 1367 C CA . ALA A 1 174 ? 11.366 -18.756 2.674 1.00 33.53 174 ALA A CA 1
ATOM 1368 C C . ALA A 1 174 ? 12.429 -17.769 2.123 1.00 33.53 174 ALA A C 1
ATOM 1370 O O . ALA A 1 174 ? 12.155 -16.870 1.332 1.00 33.53 174 ALA A O 1
ATOM 1371 N N . ASP A 1 175 ? 13.683 -18.079 2.475 1.00 34.09 175 ASP A N 1
ATOM 1372 C CA . ASP A 1 175 ? 14.948 -17.458 2.054 1.00 34.09 175 ASP A CA 1
ATOM 1373 C C . ASP A 1 175 ? 15.230 -17.471 0.528 1.00 34.09 175 ASP A C 1
ATOM 1375 O O . ASP A 1 175 ? 14.953 -18.467 -0.151 1.00 34.09 175 ASP A O 1
ATOM 1379 N N . PRO A 1 176 ? 15.901 -16.432 -0.017 1.00 46.56 176 PRO A N 1
ATOM 1380 C CA . PRO A 1 176 ? 16.401 -16.376 -1.391 1.00 46.56 176 PRO A CA 1
ATOM 1381 C C . PRO A 1 176 ? 17.917 -16.663 -1.466 1.00 46.56 176 PRO A C 1
ATOM 1383 O O . PRO A 1 176 ? 18.715 -15.784 -1.158 1.00 46.56 176 PRO A O 1
ATOM 1386 N N . ALA A 1 177 ? 18.358 -17.854 -1.903 1.00 42.41 177 ALA A N 1
ATOM 1387 C CA . ALA A 1 177 ? 19.811 -18.103 -2.022 1.00 42.41 177 ALA A CA 1
ATOM 1388 C C . ALA A 1 177 ? 20.295 -19.155 -3.044 1.00 42.41 177 ALA A C 1
ATOM 1390 O O . ALA A 1 177 ? 21.411 -19.645 -2.911 1.00 42.41 177 ALA A O 1
ATOM 1391 N N . GLN A 1 178 ? 19.539 -19.487 -4.097 1.00 47.44 178 GLN A N 1
ATOM 1392 C CA . GLN A 1 178 ? 20.136 -20.137 -5.281 1.00 47.44 178 GLN A CA 1
ATOM 1393 C C . GLN A 1 178 ? 19.579 -19.519 -6.565 1.00 47.44 178 GLN A C 1
ATOM 1395 O O . GLN A 1 178 ? 18.362 -19.496 -6.776 1.00 47.44 178 GLN A O 1
ATOM 1400 N N . ALA A 1 179 ? 20.453 -18.951 -7.399 1.00 58.00 179 ALA A N 1
ATOM 1401 C CA . ALA A 1 179 ? 20.099 -18.467 -8.729 1.00 58.00 179 ALA A CA 1
ATOM 1402 C C . ALA A 1 179 ? 19.661 -19.659 -9.597 1.00 58.00 179 ALA A C 1
ATOM 1404 O O . ALA A 1 179 ? 20.308 -20.702 -9.590 1.00 58.00 179 ALA A O 1
ATOM 1405 N N . SER A 1 180 ? 18.534 -19.526 -10.303 1.00 73.06 180 SER A N 1
ATOM 1406 C CA . SER A 1 180 ? 18.062 -20.557 -11.238 1.00 73.06 180 SER A CA 1
ATOM 1407 C C . SER A 1 180 ? 19.115 -20.780 -12.339 1.00 73.06 180 SER A C 1
ATOM 1409 O O . SER A 1 180 ? 19.699 -19.794 -12.789 1.00 73.06 180 SER A O 1
ATOM 1411 N N . PRO A 1 181 ? 19.340 -22.013 -12.832 1.00 83.25 181 PRO A N 1
ATOM 1412 C CA . PRO A 1 181 ? 20.266 -22.266 -13.944 1.00 83.25 181 PRO A CA 1
ATOM 1413 C C . PRO A 1 181 ? 19.950 -21.422 -15.192 1.00 83.25 181 PRO A C 1
ATOM 1415 O O . PRO A 1 181 ? 20.859 -21.003 -15.899 1.00 83.25 181 PRO A O 1
ATOM 1418 N N . ILE A 1 182 ? 18.675 -21.093 -15.421 1.00 87.56 182 ILE A N 1
ATOM 1419 C CA . ILE A 1 182 ? 18.229 -20.229 -16.530 1.00 87.56 182 ILE A CA 1
ATOM 1420 C C . ILE A 1 182 ? 18.722 -18.785 -16.347 1.00 87.56 182 ILE A C 1
ATOM 1422 O O . ILE A 1 182 ? 19.108 -18.134 -17.310 1.00 87.56 182 ILE A O 1
ATOM 1426 N N . TYR A 1 183 ? 18.767 -18.291 -15.106 1.00 86.94 183 TYR A N 1
ATOM 1427 C CA . TYR A 1 183 ? 19.278 -16.949 -14.812 1.00 86.94 183 TYR A CA 1
ATOM 1428 C C . TYR A 1 183 ? 20.769 -16.837 -15.150 1.00 86.94 183 TYR A C 1
ATOM 1430 O O . TYR A 1 183 ? 21.192 -15.857 -15.745 1.00 86.94 183 TYR A O 1
ATOM 1438 N N . GLN A 1 184 ? 21.558 -17.867 -14.834 1.00 89.06 184 GLN A N 1
ATOM 1439 C CA . GLN A 1 184 ? 22.985 -17.890 -15.170 1.00 89.06 184 GLN A CA 1
ATOM 1440 C C . GLN A 1 184 ? 23.224 -17.921 -16.684 1.00 89.06 184 GLN A C 1
ATOM 1442 O O . GLN A 1 184 ? 24.141 -17.269 -17.171 1.00 89.06 184 GLN A O 1
ATOM 1447 N N . GLN A 1 185 ? 22.387 -18.642 -17.435 1.00 91.25 185 GLN A N 1
ATOM 1448 C CA . GLN A 1 185 ? 22.440 -18.624 -18.899 1.00 91.25 185 GLN A CA 1
ATOM 1449 C C . GLN A 1 185 ? 22.080 -17.244 -19.460 1.00 91.25 185 GLN A C 1
ATOM 1451 O O . GLN A 1 185 ? 22.695 -16.804 -20.426 1.00 91.25 185 GLN A O 1
ATOM 1456 N N . ALA A 1 186 ? 21.113 -16.552 -18.850 1.00 91.06 186 ALA A N 1
ATOM 1457 C CA . ALA A 1 186 ? 20.733 -15.200 -19.248 1.00 91.06 186 ALA A CA 1
ATOM 1458 C C . ALA A 1 186 ? 21.864 -14.182 -19.012 1.00 91.06 186 ALA A C 1
ATOM 1460 O O . ALA A 1 186 ? 22.115 -13.349 -19.878 1.00 91.06 186 ALA A O 1
ATOM 1461 N N . GLU A 1 187 ? 22.570 -14.280 -17.881 1.00 91.44 187 GLU A N 1
ATOM 1462 C CA . GLU A 1 187 ? 23.768 -13.473 -17.588 1.00 91.44 187 GLU A CA 1
ATOM 1463 C C . GLU A 1 187 ? 24.897 -13.765 -18.589 1.00 91.44 187 GLU A C 1
ATOM 1465 O O . GLU A 1 187 ? 25.467 -12.840 -19.154 1.00 91.44 187 GLU A O 1
ATOM 1470 N N . ALA A 1 188 ? 25.155 -15.037 -18.912 1.00 92.62 188 ALA A N 1
ATOM 1471 C CA . ALA A 1 188 ? 26.148 -15.392 -19.928 1.00 92.62 188 ALA A CA 1
ATOM 1472 C C . ALA A 1 188 ? 25.789 -14.823 -21.314 1.00 92.62 188 ALA A C 1
ATOM 1474 O O . ALA A 1 188 ? 26.626 -14.225 -21.981 1.00 92.62 188 ALA A O 1
ATOM 1475 N N . ALA A 1 189 ? 24.522 -14.935 -21.726 1.00 93.06 189 ALA A N 1
ATOM 1476 C CA . ALA A 1 189 ? 24.043 -14.355 -22.980 1.00 93.06 189 ALA A CA 1
ATOM 1477 C C . ALA A 1 189 ? 24.141 -12.817 -22.995 1.00 93.06 189 ALA A C 1
ATOM 1479 O O . ALA A 1 189 ? 24.371 -12.223 -24.055 1.00 93.06 189 ALA A O 1
ATOM 1480 N N . TRP A 1 190 ? 23.957 -12.175 -21.837 1.00 91.62 190 TRP A N 1
ATOM 1481 C CA . TRP A 1 190 ? 24.138 -10.737 -21.649 1.00 91.62 190 TRP A CA 1
ATOM 1482 C C . TRP A 1 190 ? 25.607 -10.326 -21.798 1.00 91.62 190 TRP A C 1
ATOM 1484 O O . TRP A 1 190 ? 25.895 -9.389 -22.547 1.00 91.62 190 TRP A O 1
ATOM 1494 N N . ASP A 1 191 ? 26.524 -11.051 -21.157 1.00 93.69 191 ASP A N 1
ATOM 1495 C CA . ASP A 1 191 ? 27.971 -10.834 -21.263 1.00 93.69 191 ASP A CA 1
ATOM 1496 C C . ASP A 1 191 ? 28.472 -11.041 -22.703 1.00 93.69 191 ASP A C 1
ATOM 1498 O O . ASP A 1 191 ? 29.289 -10.263 -23.202 1.00 93.69 191 ASP A O 1
ATOM 1502 N N . ASP A 1 192 ? 27.895 -12.015 -23.412 1.00 94.38 192 ASP A N 1
ATOM 1503 C CA . ASP A 1 192 ? 28.131 -12.279 -24.837 1.00 94.38 192 ASP A CA 1
ATOM 1504 C C . ASP A 1 192 ? 27.479 -11.234 -25.771 1.00 94.38 192 ASP A C 1
ATOM 1506 O O . ASP A 1 192 ? 27.561 -11.348 -26.996 1.00 94.38 192 ASP A O 1
ATOM 1510 N N . GLN A 1 193 ? 26.811 -10.209 -25.222 1.00 93.31 193 GLN A N 1
ATOM 1511 C CA . GLN A 1 193 ? 26.093 -9.146 -25.948 1.00 93.31 193 GLN A CA 1
ATOM 1512 C C . GLN A 1 193 ? 24.975 -9.661 -26.868 1.00 93.31 193 GLN A C 1
ATOM 1514 O O . GLN A 1 193 ? 24.474 -8.955 -27.748 1.00 93.31 193 GLN A O 1
ATOM 1519 N N . THR A 1 194 ? 24.518 -10.891 -26.642 1.00 94.94 194 THR A N 1
ATOM 1520 C CA . THR A 1 194 ? 23.391 -11.492 -27.358 1.00 94.94 194 THR A CA 1
ATOM 1521 C C . THR A 1 194 ? 22.071 -11.073 -26.708 1.00 94.94 194 THR A C 1
ATOM 1523 O O . THR A 1 194 ? 21.294 -11.887 -26.219 1.00 94.94 194 THR A O 1
ATOM 1526 N N . PHE A 1 195 ? 21.787 -9.766 -26.712 1.00 94.31 195 PHE A N 1
ATOM 1527 C CA . PHE A 1 195 ? 20.702 -9.162 -25.922 1.00 94.31 195 PHE A CA 1
ATOM 1528 C C . PHE A 1 195 ? 19.313 -9.750 -26.182 1.00 94.31 195 PHE A C 1
ATOM 1530 O O . PHE A 1 195 ? 18.486 -9.796 -25.277 1.00 94.31 195 PHE A O 1
ATOM 1537 N N . ARG A 1 196 ? 19.048 -10.230 -27.401 1.00 95.31 196 ARG A N 1
ATOM 1538 C CA . ARG A 1 196 ? 17.778 -10.888 -27.730 1.00 95.31 196 ARG A CA 1
ATOM 1539 C C . ARG A 1 196 ? 17.651 -12.267 -27.076 1.00 95.31 196 ARG A C 1
ATOM 1541 O O . ARG A 1 196 ? 16.603 -12.576 -26.529 1.00 95.31 196 ARG A O 1
ATOM 1548 N N . LEU A 1 197 ? 18.732 -13.047 -27.065 1.00 92.88 197 LEU A N 1
ATOM 1549 C CA . LEU A 1 197 ? 18.783 -14.325 -26.353 1.00 92.88 197 LEU A CA 1
ATOM 1550 C C . LEU A 1 197 ? 18.707 -14.106 -24.835 1.00 92.88 197 LEU A C 1
ATOM 1552 O O . LEU A 1 197 ? 17.954 -14.794 -24.152 1.00 92.88 197 LEU A O 1
ATOM 1556 N N . ALA A 1 198 ? 19.431 -13.109 -24.318 1.00 93.19 198 ALA A N 1
ATOM 1557 C CA . ALA A 1 198 ? 19.355 -12.721 -22.912 1.00 93.19 198 ALA A CA 1
ATOM 1558 C C . ALA A 1 198 ? 17.924 -12.323 -22.516 1.00 93.19 198 ALA A C 1
ATOM 1560 O O . ALA A 1 198 ? 17.429 -12.778 -21.487 1.00 93.19 198 ALA A O 1
ATOM 1561 N N . LEU A 1 199 ? 17.229 -11.539 -23.351 1.00 93.81 199 LEU A N 1
ATOM 1562 C CA . LEU A 1 199 ? 15.829 -11.168 -23.143 1.00 93.81 199 LEU A CA 1
ATOM 1563 C C . LEU A 1 199 ? 14.933 -12.407 -23.004 1.00 93.81 199 LEU A C 1
ATOM 1565 O O . LEU A 1 199 ? 14.180 -12.500 -22.034 1.00 93.81 199 LEU A O 1
ATOM 1569 N N . ASP A 1 200 ? 15.032 -13.358 -23.933 1.00 92.44 200 ASP A N 1
ATOM 1570 C CA . ASP A 1 200 ? 14.221 -14.581 -23.923 1.00 92.44 200 ASP A CA 1
ATOM 1571 C C . ASP A 1 200 ? 14.473 -15.415 -22.653 1.00 92.44 200 ASP A C 1
ATOM 1573 O O . ASP A 1 200 ? 13.528 -15.830 -21.971 1.00 92.44 200 ASP A O 1
ATOM 1577 N N . LEU A 1 201 ? 15.745 -15.583 -22.275 1.00 91.38 201 LEU A N 1
ATOM 1578 C CA . LEU A 1 201 ? 16.151 -16.319 -21.075 1.00 91.38 201 LEU A CA 1
ATOM 1579 C C . LEU A 1 201 ? 15.713 -15.612 -19.783 1.00 91.38 201 LEU A C 1
ATOM 1581 O O . LEU A 1 201 ? 15.208 -16.256 -18.861 1.00 91.38 201 LEU A O 1
ATOM 1585 N N . TYR A 1 202 ? 15.824 -14.283 -19.704 1.00 92.19 202 TYR A N 1
ATOM 1586 C CA . TYR A 1 202 ? 15.322 -13.520 -18.559 1.00 92.19 202 TYR A CA 1
ATOM 1587 C C . TYR A 1 202 ? 13.794 -13.560 -18.460 1.00 92.19 202 TYR A C 1
ATOM 1589 O O . TYR A 1 202 ? 13.256 -13.613 -17.351 1.00 92.19 202 TYR A O 1
ATOM 1597 N N . GLN A 1 203 ? 13.068 -13.583 -19.581 1.00 90.69 203 GLN A N 1
ATOM 1598 C CA . GLN A 1 203 ? 11.614 -13.753 -19.570 1.00 90.69 203 GLN A CA 1
ATOM 1599 C C . GLN A 1 203 ? 11.215 -15.143 -19.069 1.00 90.69 203 GLN A C 1
ATOM 1601 O O . GLN A 1 203 ? 10.215 -15.283 -18.362 1.00 90.69 203 GLN A O 1
ATOM 1606 N N . GLU A 1 204 ? 11.977 -16.178 -19.413 1.00 88.25 204 GLU A N 1
ATOM 1607 C CA . GLU A 1 204 ? 11.780 -17.519 -18.868 1.00 88.25 204 GLU A CA 1
ATOM 1608 C C . GLU A 1 204 ? 12.085 -17.559 -17.363 1.00 88.25 204 GLU A C 1
ATOM 1610 O O . GLU A 1 204 ? 11.275 -18.058 -16.573 1.00 88.25 204 GLU A O 1
ATOM 1615 N N . ALA A 1 205 ? 13.180 -16.926 -16.935 1.00 86.31 205 ALA A N 1
ATOM 1616 C CA . ALA A 1 205 ? 13.511 -16.768 -15.523 1.00 86.31 205 ALA A CA 1
ATOM 1617 C C . ALA A 1 205 ? 12.406 -16.016 -14.752 1.00 86.31 205 ALA A C 1
ATOM 1619 O O . ALA A 1 205 ? 12.068 -16.398 -13.628 1.00 86.31 205 ALA A O 1
ATOM 1620 N N . GLN A 1 206 ? 11.778 -15.005 -15.364 1.00 85.94 206 GLN A N 1
ATOM 1621 C CA . GLN A 1 206 ? 10.646 -14.277 -14.789 1.00 85.94 206 GLN A CA 1
ATOM 1622 C C . GLN A 1 206 ? 9.423 -15.182 -14.577 1.00 85.94 206 GLN A C 1
ATOM 1624 O O . GLN A 1 206 ? 8.742 -15.046 -13.564 1.00 85.94 206 GLN A O 1
ATOM 1629 N N . ARG A 1 207 ? 9.133 -16.129 -15.482 1.00 82.81 207 ARG A N 1
ATOM 1630 C CA . ARG A 1 207 ? 8.014 -17.081 -15.296 1.00 82.81 207 ARG A CA 1
ATOM 1631 C C . ARG A 1 207 ? 8.226 -17.961 -14.065 1.00 82.81 207 ARG A C 1
ATOM 1633 O O . ARG A 1 207 ? 7.271 -18.251 -13.352 1.00 82.81 207 ARG A O 1
ATOM 1640 N N . MET A 1 208 ? 9.476 -18.342 -13.805 1.00 77.94 208 MET A N 1
ATOM 1641 C CA . MET A 1 208 ? 9.873 -19.149 -12.647 1.00 77.94 208 MET A CA 1
ATOM 1642 C C . MET A 1 208 ? 9.877 -18.334 -11.345 1.00 77.94 208 MET A C 1
ATOM 1644 O O . MET A 1 208 ? 9.525 -18.851 -10.286 1.00 77.94 208 MET A O 1
ATOM 1648 N N . ARG A 1 209 ? 10.273 -17.055 -11.407 1.00 76.06 209 ARG A N 1
ATOM 1649 C CA . ARG A 1 209 ? 10.279 -16.114 -10.273 1.00 76.06 209 ARG A CA 1
ATOM 1650 C C . ARG A 1 209 ? 9.628 -14.777 -10.658 1.00 76.06 209 ARG A C 1
ATOM 1652 O O . ARG A 1 209 ? 10.342 -13.807 -10.921 1.00 76.06 209 ARG A O 1
ATOM 1659 N N . PRO A 1 210 ? 8.285 -14.681 -10.616 1.00 71.62 210 PRO A N 1
ATOM 1660 C CA . PRO A 1 210 ? 7.553 -13.490 -11.070 1.00 71.62 210 PRO A CA 1
ATOM 1661 C C . PRO A 1 210 ? 7.840 -12.206 -10.278 1.00 71.62 210 PRO A C 1
ATOM 1663 O O . PRO A 1 210 ? 7.482 -11.117 -10.722 1.00 71.62 210 PRO A O 1
ATOM 1666 N N . THR A 1 211 ? 8.466 -12.325 -9.103 1.00 76.81 211 THR A N 1
ATOM 1667 C CA . THR A 1 211 ? 8.676 -11.237 -8.137 1.00 76.81 211 THR A CA 1
ATOM 1668 C C . THR A 1 211 ? 10.154 -10.965 -7.830 1.00 76.81 211 THR A C 1
ATOM 1670 O O . THR A 1 211 ? 10.472 -10.504 -6.736 1.00 76.81 211 THR A O 1
ATOM 1673 N N . SER A 1 212 ? 11.075 -11.247 -8.758 1.00 85.12 212 SER A N 1
ATOM 1674 C CA . SER A 1 212 ? 12.485 -10.862 -8.597 1.00 85.12 212 SER A CA 1
ATOM 1675 C C . SER A 1 212 ? 12.743 -9.457 -9.168 1.00 85.12 212 SER A C 1
ATOM 1677 O O . SER A 1 212 ? 12.550 -9.257 -10.370 1.00 85.12 212 SER A O 1
ATOM 1679 N N . PRO A 1 213 ? 13.176 -8.478 -8.347 1.00 84.81 213 PRO A N 1
ATOM 1680 C CA . PRO A 1 213 ? 13.521 -7.141 -8.831 1.00 84.81 213 PRO A CA 1
ATOM 1681 C C . PRO A 1 213 ? 14.721 -7.155 -9.791 1.00 84.81 213 PRO A C 1
ATOM 1683 O O . PRO A 1 213 ? 14.692 -6.416 -10.770 1.00 84.81 213 PRO A O 1
ATOM 1686 N N . ASP A 1 214 ? 15.706 -8.030 -9.569 1.00 89.31 214 ASP A N 1
ATOM 1687 C CA . ASP A 1 214 ? 16.930 -8.107 -10.380 1.00 89.31 214 ASP A CA 1
ATOM 1688 C C . ASP A 1 214 ? 16.641 -8.633 -11.796 1.00 89.31 214 ASP A C 1
ATOM 1690 O O . ASP A 1 214 ? 17.101 -8.065 -12.784 1.00 89.31 214 ASP A O 1
ATOM 1694 N N . ILE A 1 215 ? 15.778 -9.653 -11.922 1.00 90.69 215 ILE A N 1
ATOM 1695 C CA . ILE A 1 215 ? 15.327 -10.153 -13.235 1.00 90.69 215 ILE A CA 1
ATOM 1696 C C . ILE A 1 215 ? 14.607 -9.044 -14.012 1.00 90.69 215 ILE A C 1
ATOM 1698 O O . ILE A 1 215 ? 14.824 -8.881 -15.210 1.00 90.69 215 ILE A O 1
ATOM 1702 N N . LEU A 1 216 ? 13.759 -8.256 -13.344 1.00 91.12 216 LEU A N 1
ATOM 1703 C CA . LEU A 1 216 ? 13.054 -7.139 -13.982 1.00 91.12 216 LEU A CA 1
ATOM 1704 C C . LEU A 1 216 ? 14.012 -6.025 -14.401 1.00 91.12 216 LEU A C 1
ATOM 1706 O O . LEU A 1 216 ? 13.844 -5.451 -15.472 1.00 91.12 216 LEU A O 1
ATOM 1710 N N . TYR A 1 217 ? 15.016 -5.729 -13.581 1.00 93.81 217 TYR A N 1
ATOM 1711 C CA . TYR A 1 217 ? 16.076 -4.793 -13.929 1.00 93.81 217 TYR A CA 1
ATOM 1712 C C . TYR A 1 217 ? 16.839 -5.253 -15.182 1.00 93.81 217 TYR A C 1
ATOM 1714 O O . TYR A 1 217 ? 16.966 -4.480 -16.133 1.00 93.81 217 TYR A O 1
ATOM 1722 N N . ASN A 1 218 ? 17.243 -6.524 -15.242 1.00 94.38 218 ASN A N 1
ATOM 1723 C CA . ASN A 1 218 ? 17.962 -7.082 -16.388 1.00 94.38 218 ASN A CA 1
ATOM 1724 C C . ASN A 1 218 ? 17.106 -7.152 -17.664 1.00 94.38 218 ASN A C 1
ATOM 1726 O O . ASN A 1 218 ? 17.608 -6.866 -18.752 1.00 94.38 218 ASN A O 1
ATOM 1730 N N . LEU A 1 219 ? 15.801 -7.426 -17.551 1.00 93.75 219 LEU A N 1
ATOM 1731 C CA . LEU A 1 219 ? 14.858 -7.279 -18.669 1.00 93.75 219 LEU A CA 1
ATOM 1732 C C . LEU A 1 219 ? 14.830 -5.837 -19.193 1.00 93.75 219 LEU A C 1
ATOM 1734 O O . LEU A 1 219 ? 14.863 -5.616 -20.403 1.00 93.75 219 LEU A O 1
ATOM 1738 N N . GLY A 1 220 ? 14.823 -4.852 -18.289 1.00 94.44 220 GLY A N 1
ATOM 1739 C CA . GLY A 1 220 ? 14.912 -3.438 -18.651 1.00 94.44 220 GLY A CA 1
ATOM 1740 C C . GLY A 1 220 ? 16.202 -3.100 -19.401 1.00 94.44 220 GLY A C 1
ATOM 1741 O O . GLY A 1 220 ? 16.151 -2.404 -20.416 1.00 94.44 220 GLY A O 1
ATOM 1742 N N . ASN A 1 221 ? 17.334 -3.654 -18.961 1.00 95.94 221 ASN A N 1
ATOM 1743 C CA . ASN A 1 221 ? 18.621 -3.489 -19.635 1.00 95.94 221 ASN A CA 1
ATOM 1744 C C . ASN A 1 221 ? 18.616 -4.104 -21.046 1.00 95.94 221 ASN A C 1
ATOM 1746 O O . ASN A 1 221 ? 19.110 -3.480 -21.983 1.00 95.94 221 ASN A O 1
ATOM 1750 N N . CYS A 1 222 ? 18.018 -5.289 -21.222 1.00 95.69 222 CYS A N 1
ATOM 1751 C CA . CYS A 1 222 ? 17.886 -5.931 -22.534 1.00 95.69 222 CYS A CA 1
ATOM 1752 C C . CYS A 1 222 ? 17.063 -5.075 -23.498 1.00 95.69 222 CYS A C 1
ATOM 1754 O O . CYS A 1 222 ? 17.524 -4.777 -24.595 1.00 95.69 222 CYS A O 1
ATOM 1756 N N . HIS A 1 223 ? 15.887 -4.609 -23.071 1.00 94.94 223 HIS A N 1
ATOM 1757 C CA . HIS A 1 223 ? 15.060 -3.713 -23.882 1.00 94.94 223 HIS A CA 1
ATOM 1758 C C . HIS A 1 223 ? 15.780 -2.404 -24.223 1.00 94.94 223 HIS A C 1
ATOM 1760 O O . HIS A 1 223 ? 15.666 -1.907 -25.341 1.00 94.94 223 HIS A O 1
ATOM 1766 N N . PHE A 1 224 ? 16.570 -1.862 -23.294 1.00 95.25 224 PHE A N 1
ATOM 1767 C CA . PHE A 1 224 ? 17.369 -0.673 -23.565 1.00 95.25 224 PHE A CA 1
ATOM 1768 C C . PHE A 1 224 ? 18.395 -0.915 -24.684 1.00 95.25 224 PHE A C 1
ATOM 1770 O O . PHE A 1 224 ? 18.444 -0.144 -25.640 1.00 95.25 224 PHE A O 1
ATOM 1777 N N . GLN A 1 225 ? 19.150 -2.017 -24.617 1.00 95.19 225 GLN A N 1
ATOM 1778 C CA . GLN A 1 225 ? 20.139 -2.377 -25.644 1.00 95.19 225 GLN A CA 1
ATOM 1779 C C . GLN A 1 225 ? 19.508 -2.728 -26.999 1.00 95.19 225 GLN A C 1
ATOM 1781 O O . GLN A 1 225 ? 20.122 -2.526 -28.044 1.00 95.19 225 GLN A O 1
ATOM 1786 N N . LEU A 1 226 ? 18.267 -3.217 -26.996 1.00 94.38 226 LEU A N 1
ATOM 1787 C CA . LEU A 1 226 ? 17.494 -3.495 -28.209 1.00 94.38 226 LEU A CA 1
ATOM 1788 C C . LEU A 1 226 ? 16.857 -2.237 -28.829 1.00 94.38 226 LEU A C 1
ATOM 1790 O O . LEU A 1 226 ? 16.205 -2.337 -29.866 1.00 94.38 226 LEU A O 1
ATOM 1794 N N . GLY A 1 227 ? 17.060 -1.052 -28.240 1.00 92.19 227 GLY A N 1
ATOM 1795 C CA . GLY A 1 227 ? 16.527 0.210 -28.758 1.00 92.19 227 GLY A CA 1
ATOM 1796 C C . GLY A 1 227 ? 15.061 0.458 -28.398 1.00 92.19 227 GLY A C 1
ATOM 1797 O O . GLY A 1 227 ? 14.380 1.227 -29.075 1.00 92.19 227 GLY A O 1
ATOM 1798 N N . GLU A 1 228 ? 14.572 -0.164 -27.322 1.00 93.06 228 GLU A N 1
AT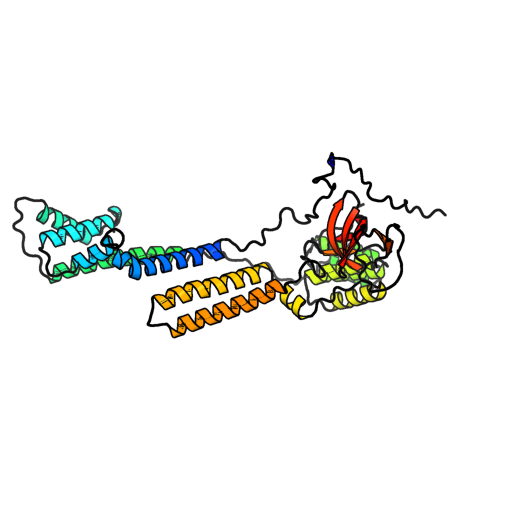OM 1799 C CA . GLU A 1 228 ? 13.182 -0.110 -26.861 1.00 93.06 228 GLU A CA 1
ATOM 1800 C C . GLU A 1 228 ? 13.081 0.624 -25.503 1.00 93.06 228 GLU A C 1
ATOM 1802 O O . GLU A 1 228 ? 12.739 0.032 -24.471 1.00 93.06 228 GLU A O 1
ATOM 1807 N N . PRO A 1 229 ? 13.369 1.941 -25.446 1.00 91.69 229 PRO A N 1
ATOM 1808 C CA . PRO A 1 229 ? 13.502 2.674 -24.185 1.00 91.69 229 PRO A CA 1
ATOM 1809 C C . PRO A 1 229 ? 12.191 2.768 -23.385 1.00 91.69 229 PRO A C 1
ATOM 1811 O O . PRO A 1 229 ? 12.219 2.856 -22.156 1.00 91.69 229 PRO A O 1
ATOM 1814 N N . GLY A 1 230 ? 11.029 2.710 -24.045 1.00 90.69 230 GLY A N 1
ATOM 1815 C CA . GLY A 1 230 ? 9.733 2.670 -23.365 1.00 90.69 230 GLY A CA 1
ATOM 1816 C C . GLY A 1 230 ? 9.519 1.380 -22.567 1.00 90.69 230 GLY A C 1
ATOM 1817 O O . GLY A 1 230 ? 9.073 1.432 -21.417 1.00 90.69 230 GLY A O 1
ATOM 1818 N N . LEU A 1 231 ? 9.907 0.234 -23.138 1.00 92.31 231 LEU A N 1
ATOM 1819 C CA . LEU A 1 231 ? 9.893 -1.057 -22.446 1.00 92.31 231 LEU A CA 1
ATOM 1820 C C . LEU A 1 231 ? 10.963 -1.112 -21.357 1.00 92.31 231 LEU A C 1
ATOM 1822 O O . LEU A 1 231 ? 10.674 -1.558 -20.247 1.00 92.31 231 LEU A O 1
ATOM 1826 N N . ALA A 1 232 ? 12.154 -0.569 -21.615 1.00 94.44 232 ALA A N 1
ATOM 1827 C CA . ALA A 1 232 ? 13.194 -0.448 -20.598 1.00 94.44 232 ALA A CA 1
ATOM 1828 C C . ALA A 1 232 ? 12.681 0.294 -19.350 1.00 94.44 232 ALA A C 1
ATOM 1830 O O . ALA A 1 232 ? 12.754 -0.216 -18.230 1.00 94.44 232 ALA A O 1
ATOM 1831 N N . ALA A 1 233 ? 12.067 1.467 -19.546 1.00 91.94 233 ALA A N 1
ATOM 1832 C CA . ALA A 1 233 ? 11.482 2.257 -18.467 1.00 91.94 233 ALA A CA 1
ATOM 1833 C C . ALA A 1 233 ? 10.364 1.509 -17.720 1.00 91.94 233 ALA A C 1
ATOM 1835 O O . ALA A 1 233 ? 10.312 1.570 -16.490 1.00 91.94 233 ALA A O 1
ATOM 1836 N N . LEU A 1 234 ? 9.494 0.779 -18.431 1.00 91.31 234 LEU A N 1
ATOM 1837 C CA . LEU A 1 234 ? 8.460 -0.066 -17.824 1.00 91.31 234 LEU A CA 1
ATOM 1838 C C . LEU A 1 234 ? 9.067 -1.097 -16.864 1.00 91.31 234 LEU A C 1
ATOM 1840 O O . LEU A 1 234 ? 8.619 -1.213 -15.721 1.00 91.31 234 LEU A O 1
ATOM 1844 N N . TYR A 1 235 ? 10.087 -1.829 -17.307 1.00 91.94 235 TYR A N 1
ATOM 1845 C CA . TYR A 1 235 ? 10.717 -2.880 -16.512 1.00 91.94 235 TYR A CA 1
ATOM 1846 C C . TYR A 1 235 ? 11.520 -2.332 -15.324 1.00 91.94 235 TYR A C 1
ATOM 1848 O O . TYR A 1 235 ? 11.400 -2.873 -14.223 1.00 91.94 235 TYR A O 1
ATOM 1856 N N . TYR A 1 236 ? 12.208 -1.193 -15.464 1.00 92.00 236 TYR A N 1
ATOM 1857 C CA . TYR A 1 236 ? 12.815 -0.515 -14.311 1.00 92.00 236 TYR A CA 1
ATOM 1858 C C . TYR A 1 236 ? 11.766 -0.030 -13.306 1.00 92.00 236 TYR A C 1
ATOM 1860 O O . TYR A 1 236 ? 11.945 -0.178 -12.097 1.00 92.00 236 TYR A O 1
ATOM 1868 N N . HIS A 1 237 ? 10.637 0.507 -13.781 1.00 88.56 237 HIS A N 1
ATOM 1869 C CA . HIS A 1 237 ? 9.523 0.861 -12.906 1.00 88.56 237 HIS A CA 1
ATOM 1870 C C . HIS A 1 237 ? 8.985 -0.362 -12.154 1.00 88.56 237 HIS A C 1
ATOM 1872 O O . HIS A 1 237 ? 8.729 -0.259 -10.956 1.00 88.56 237 HIS A O 1
ATOM 1878 N N . ARG A 1 238 ? 8.860 -1.522 -12.813 1.00 88.00 238 ARG A N 1
ATOM 1879 C CA . ARG A 1 238 ? 8.456 -2.786 -12.174 1.00 88.00 238 ARG A CA 1
ATOM 1880 C C . ARG A 1 238 ? 9.463 -3.254 -11.123 1.00 88.00 238 ARG A C 1
ATOM 1882 O O . ARG A 1 238 ? 9.045 -3.593 -10.018 1.00 88.00 238 ARG A O 1
ATOM 1889 N N . ALA A 1 239 ? 10.762 -3.200 -11.418 1.00 84.50 239 ALA A N 1
ATOM 1890 C CA . ALA A 1 239 ? 11.817 -3.518 -10.455 1.00 84.50 239 ALA A CA 1
ATOM 1891 C C . ALA A 1 239 ? 11.722 -2.627 -9.202 1.00 84.50 239 ALA A C 1
ATOM 1893 O O . ALA A 1 239 ? 11.727 -3.130 -8.081 1.00 84.50 239 ALA A O 1
ATOM 1894 N N . LEU A 1 240 ? 11.513 -1.317 -9.385 1.00 82.00 240 LEU A N 1
ATOM 1895 C CA . LEU A 1 240 ? 11.365 -0.347 -8.293 1.00 82.00 240 LEU A CA 1
ATOM 1896 C C . LEU A 1 240 ? 10.057 -0.492 -7.498 1.00 82.00 240 LEU A C 1
ATOM 1898 O O . LEU A 1 240 ? 9.991 -0.047 -6.352 1.00 82.00 240 LEU A O 1
ATOM 1902 N N . GLN A 1 241 ? 9.013 -1.108 -8.064 1.00 80.25 241 GLN A N 1
ATOM 1903 C CA . GLN A 1 241 ? 7.816 -1.459 -7.289 1.00 80.25 241 GLN A CA 1
ATOM 1904 C C . GLN A 1 241 ? 8.092 -2.591 -6.295 1.00 80.25 241 GLN A C 1
ATOM 1906 O O . GLN A 1 241 ? 7.504 -2.585 -5.211 1.00 80.25 241 GLN A O 1
ATOM 1911 N N . LEU A 1 242 ? 8.966 -3.538 -6.659 1.00 73.06 242 LEU A N 1
ATOM 1912 C CA . LEU A 1 242 ? 9.353 -4.668 -5.810 1.00 73.06 242 LEU A CA 1
ATOM 1913 C C . LEU A 1 242 ? 10.466 -4.296 -4.824 1.00 73.06 242 LEU A C 1
ATOM 1915 O O . LEU A 1 242 ? 10.383 -4.642 -3.650 1.00 73.06 242 LEU A O 1
ATOM 1919 N N . ASN A 1 243 ? 11.471 -3.548 -5.280 1.00 71.38 243 ASN A N 1
ATOM 1920 C CA . ASN A 1 243 ? 12.548 -3.018 -4.454 1.00 71.38 243 ASN A CA 1
ATOM 1921 C C . ASN A 1 243 ? 12.731 -1.509 -4.716 1.00 71.38 243 ASN A C 1
ATOM 1923 O O . ASN A 1 243 ? 13.486 -1.121 -5.610 1.00 71.38 243 ASN A O 1
ATOM 1927 N N . PRO A 1 244 ? 12.085 -0.637 -3.918 1.00 72.12 244 PRO A N 1
ATOM 1928 C CA . PRO A 1 244 ? 12.198 0.817 -4.067 1.00 72.12 244 PRO A CA 1
ATOM 1929 C C . PRO A 1 244 ? 13.618 1.375 -3.909 1.00 72.12 244 PRO A C 1
ATOM 1931 O O . PRO A 1 244 ? 13.876 2.502 -4.335 1.00 72.12 244 PRO A O 1
ATOM 1934 N N . SER A 1 245 ? 14.517 0.611 -3.284 1.00 69.75 245 SER A N 1
ATOM 1935 C CA . SER A 1 245 ? 15.897 1.005 -3.002 1.00 69.75 245 SER A CA 1
ATOM 1936 C C . SER A 1 245 ? 16.905 0.426 -3.995 1.00 69.75 245 SER A C 1
ATOM 1938 O O . SER A 1 245 ? 18.094 0.564 -3.743 1.00 69.75 245 SER A O 1
ATOM 1940 N N . HIS A 1 246 ? 16.470 -0.202 -5.096 1.00 73.62 246 HIS A N 1
ATOM 1941 C CA . HIS A 1 246 ? 17.362 -0.759 -6.119 1.00 73.62 246 HIS A CA 1
ATOM 1942 C C . HIS A 1 246 ? 18.131 0.367 -6.840 1.00 73.62 246 HIS A C 1
ATOM 1944 O O . HIS A 1 246 ? 17.531 1.117 -7.624 1.00 73.62 246 HIS A O 1
ATOM 1950 N N . PRO A 1 247 ? 19.438 0.541 -6.565 1.00 77.06 247 PRO A N 1
ATOM 1951 C CA . PRO A 1 247 ? 20.160 1.729 -7.007 1.00 77.06 247 PRO A CA 1
ATOM 1952 C C . PRO A 1 247 ? 20.372 1.754 -8.526 1.00 77.06 247 PRO A C 1
ATOM 1954 O O . PRO A 1 247 ? 20.179 2.800 -9.149 1.00 77.06 247 PRO A O 1
ATOM 1957 N N . GLU A 1 248 ? 20.677 0.606 -9.129 1.00 86.62 248 GLU A N 1
ATOM 1958 C CA . GLU A 1 248 ? 20.927 0.444 -10.563 1.00 86.62 248 GLU A CA 1
ATOM 1959 C C . GLU A 1 248 ? 19.653 0.688 -11.380 1.00 86.62 248 GLU A C 1
ATOM 1961 O O . GLU A 1 248 ? 19.659 1.490 -12.313 1.00 86.62 248 GLU A O 1
ATOM 1966 N N . ALA A 1 249 ? 18.519 0.094 -10.985 1.00 81.50 249 ALA A N 1
ATOM 1967 C CA . ALA A 1 249 ? 17.238 0.323 -11.657 1.00 81.50 249 ALA A CA 1
ATOM 1968 C C . ALA A 1 249 ? 16.807 1.798 -11.592 1.00 81.50 249 ALA A C 1
ATOM 1970 O O . ALA A 1 249 ? 16.297 2.352 -12.568 1.00 81.50 249 ALA A O 1
ATOM 1971 N N . LEU A 1 250 ? 17.045 2.471 -10.459 1.00 81.31 250 LEU A N 1
ATOM 1972 C CA . LEU A 1 250 ? 16.767 3.899 -10.317 1.00 81.31 250 LEU A CA 1
ATOM 1973 C C . LEU A 1 250 ? 17.670 4.754 -11.214 1.00 81.31 250 LEU A C 1
ATOM 1975 O O . LEU A 1 250 ? 17.203 5.740 -11.793 1.00 81.31 250 LEU A O 1
ATOM 1979 N N . GLN A 1 251 ? 18.953 4.410 -11.309 1.00 82.56 251 GLN A N 1
ATOM 1980 C CA . GLN A 1 251 ? 19.911 5.107 -12.159 1.00 82.56 251 GLN A CA 1
ATOM 1981 C C . GLN A 1 251 ? 19.567 4.933 -13.642 1.00 82.56 251 GLN A C 1
ATOM 1983 O O . GLN A 1 251 ? 19.449 5.936 -14.350 1.00 82.56 251 GLN A O 1
ATOM 1988 N N . ASN A 1 252 ? 19.324 3.701 -14.090 1.00 90.50 252 ASN A N 1
ATOM 1989 C CA . ASN A 1 252 ? 19.026 3.403 -15.490 1.00 90.50 252 ASN A CA 1
ATOM 1990 C C . ASN A 1 252 ? 17.680 3.992 -15.918 1.00 90.50 252 ASN A C 1
ATOM 1992 O O . ASN A 1 252 ? 17.578 4.565 -17.000 1.00 90.50 252 ASN A O 1
ATOM 1996 N N . LEU A 1 253 ? 16.672 3.996 -15.039 1.00 88.56 253 LEU A N 1
ATOM 1997 C CA . LEU A 1 253 ? 15.421 4.705 -15.307 1.00 88.56 253 LEU A CA 1
ATOM 1998 C C . LEU A 1 253 ? 15.650 6.207 -15.526 1.00 88.56 253 LEU A C 1
ATOM 2000 O O . LEU A 1 253 ? 15.096 6.790 -16.455 1.00 88.56 253 LEU A O 1
ATOM 2004 N N . ARG A 1 254 ? 16.474 6.855 -14.690 1.00 85.56 254 ARG A N 1
ATOM 2005 C CA . ARG A 1 254 ? 16.784 8.287 -14.851 1.00 85.56 254 ARG A CA 1
ATOM 2006 C C . ARG A 1 254 ? 17.519 8.569 -16.153 1.00 85.56 254 ARG A C 1
ATOM 2008 O O . ARG A 1 254 ? 17.256 9.616 -16.749 1.00 85.56 254 ARG A O 1
ATOM 2015 N N . PHE A 1 255 ? 18.426 7.675 -16.539 1.00 88.62 255 PHE A N 1
ATOM 2016 C CA . PHE A 1 255 ? 19.171 7.750 -17.788 1.00 88.62 255 PHE A CA 1
ATOM 2017 C C . PHE A 1 255 ? 18.218 7.673 -18.985 1.00 88.62 255 PHE A C 1
ATOM 2019 O O . PHE A 1 255 ? 18.121 8.638 -19.738 1.00 88.62 255 PHE A O 1
ATOM 2026 N N . VAL A 1 256 ? 17.403 6.616 -19.065 1.00 89.75 256 VAL A N 1
ATOM 2027 C CA . VAL A 1 256 ? 16.412 6.432 -20.139 1.00 89.75 256 VAL A CA 1
ATOM 2028 C C . VAL A 1 256 ? 15.436 7.604 -20.216 1.00 89.75 256 VAL A C 1
ATOM 2030 O O . VAL A 1 256 ? 15.133 8.099 -21.299 1.00 89.75 256 VAL A O 1
ATOM 2033 N N . GLN A 1 257 ? 14.965 8.111 -19.075 1.00 85.44 257 GLN A N 1
ATOM 2034 C CA . GLN A 1 257 ? 14.071 9.272 -19.048 1.00 85.44 257 GLN A CA 1
ATOM 2035 C C . GLN A 1 257 ? 14.751 10.569 -19.508 1.00 85.44 257 GLN A C 1
ATOM 2037 O O . GLN A 1 257 ? 14.083 11.446 -20.046 1.00 85.44 257 GLN A O 1
ATOM 2042 N N . ALA A 1 258 ? 16.058 10.724 -19.271 1.00 85.38 258 ALA A N 1
ATOM 2043 C CA . ALA A 1 258 ? 16.809 11.876 -19.768 1.00 85.38 258 ALA A CA 1
ATOM 2044 C C . ALA A 1 258 ? 16.998 11.801 -21.287 1.00 85.38 258 ALA A C 1
ATOM 2046 O O . ALA A 1 258 ? 16.810 12.806 -21.964 1.00 85.38 258 ALA A O 1
ATOM 2047 N N . GLU A 1 259 ? 17.331 10.618 -21.802 1.00 87.62 259 GLU A N 1
ATOM 2048 C CA . GLU A 1 259 ? 17.566 10.374 -23.227 1.00 87.62 259 GLU A CA 1
ATOM 2049 C C . GLU A 1 259 ? 16.291 10.537 -24.062 1.00 87.62 259 GLU A C 1
ATOM 2051 O O . GLU A 1 259 ? 16.298 11.175 -25.111 1.00 87.62 259 GLU A O 1
ATOM 2056 N N . THR A 1 260 ? 15.168 10.019 -23.563 1.00 85.25 260 THR A N 1
ATOM 2057 C CA . THR A 1 260 ? 13.865 10.098 -24.244 1.00 85.25 260 THR A CA 1
ATOM 2058 C C . THR A 1 260 ? 13.160 11.444 -24.071 1.00 85.25 260 THR A C 1
ATOM 2060 O O . THR A 1 260 ? 12.240 11.750 -24.825 1.00 85.25 260 THR A O 1
ATOM 2063 N N . GLY A 1 261 ? 13.542 12.244 -23.069 1.00 83.31 261 GLY A N 1
ATOM 2064 C CA . GLY A 1 261 ? 12.794 13.438 -22.662 1.00 83.31 261 GLY A CA 1
ATOM 2065 C C . GLY A 1 261 ? 11.491 13.124 -21.912 1.00 83.31 261 GLY A C 1
ATOM 2066 O O . GLY A 1 261 ? 10.603 13.975 -21.832 1.00 83.31 261 GLY A O 1
ATOM 2067 N N . ALA A 1 262 ? 11.354 11.910 -21.370 1.00 82.44 262 ALA A N 1
ATOM 2068 C CA . ALA A 1 262 ? 10.176 11.481 -20.627 1.00 82.44 262 ALA A CA 1
ATOM 2069 C C . ALA A 1 262 ? 9.902 12.352 -19.391 1.00 82.44 262 ALA A C 1
ATOM 2071 O O . ALA A 1 262 ? 10.795 12.665 -18.593 1.00 82.44 262 ALA A O 1
ATOM 2072 N N . VAL A 1 263 ? 8.629 12.713 -19.196 1.00 70.75 263 VAL A N 1
ATOM 2073 C CA . VAL A 1 263 ? 8.225 13.591 -18.090 1.00 70.75 263 VAL A CA 1
ATOM 2074 C C . VAL A 1 263 ? 8.343 12.844 -16.764 1.00 70.75 263 VAL A C 1
ATOM 2076 O O . VAL A 1 263 ? 7.646 11.860 -16.503 1.00 70.75 263 VAL A O 1
ATOM 2079 N N . ARG A 1 264 ? 9.212 13.348 -15.885 1.00 67.38 264 ARG A N 1
ATOM 2080 C CA . ARG A 1 264 ? 9.453 12.772 -14.560 1.00 67.38 264 ARG A CA 1
ATOM 2081 C C . ARG A 1 264 ? 8.360 13.181 -13.577 1.00 67.38 264 ARG A C 1
ATOM 2083 O O . ARG A 1 264 ? 8.084 14.364 -13.402 1.00 67.38 264 ARG A O 1
ATOM 2090 N N . ALA A 1 265 ? 7.833 12.213 -12.831 1.00 62.69 265 ALA A N 1
ATOM 2091 C CA . ALA A 1 265 ? 7.111 12.492 -11.593 1.00 62.69 265 ALA A CA 1
ATOM 2092 C C . ALA A 1 265 ? 8.106 12.938 -10.506 1.00 62.69 265 ALA A C 1
ATOM 2094 O O . ALA A 1 265 ? 8.599 12.125 -9.718 1.00 62.69 265 ALA A O 1
ATOM 2095 N N . THR A 1 266 ? 8.443 14.225 -10.439 1.00 55.69 266 THR A N 1
ATOM 2096 C CA . THR A 1 266 ? 9.191 14.767 -9.296 1.00 55.69 266 THR A CA 1
ATOM 2097 C C . THR A 1 266 ? 8.234 15.042 -8.141 1.00 55.69 266 THR A C 1
ATOM 2099 O O . THR A 1 266 ? 7.878 16.174 -7.831 1.00 55.69 266 THR A O 1
ATOM 2102 N N . ALA A 1 267 ? 7.813 13.979 -7.453 1.00 60.44 267 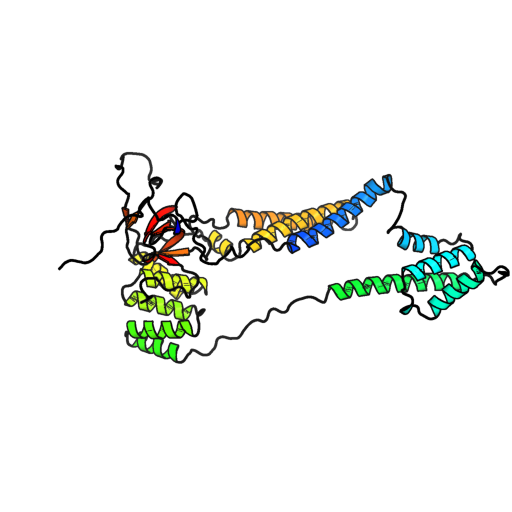ALA A N 1
ATOM 2103 C CA . ALA A 1 267 ? 7.197 14.148 -6.146 1.00 60.44 267 ALA A CA 1
ATOM 2104 C C . ALA A 1 267 ? 8.265 14.680 -5.165 1.00 60.44 267 ALA A C 1
ATOM 2106 O O . ALA A 1 267 ? 9.355 14.094 -5.094 1.00 60.44 267 ALA A O 1
ATOM 2107 N N . PRO A 1 268 ? 7.993 15.759 -4.405 1.00 63.53 268 PRO A N 1
ATOM 2108 C CA . PRO A 1 268 ? 8.904 16.210 -3.360 1.00 63.53 268 PRO A CA 1
ATOM 2109 C C . PRO A 1 268 ? 9.166 15.071 -2.367 1.00 63.53 268 PRO A C 1
ATOM 2111 O O . PRO A 1 268 ? 8.289 14.240 -2.125 1.00 63.53 268 PRO A O 1
ATOM 2114 N N . TYR A 1 269 ? 10.377 15.026 -1.802 1.00 64.44 269 TYR A N 1
ATOM 2115 C CA . TYR A 1 269 ? 10.868 13.895 -0.999 1.00 64.44 269 TYR A CA 1
ATOM 2116 C C . TYR A 1 269 ? 9.877 13.446 0.088 1.00 64.44 269 TYR A C 1
ATOM 2118 O O . TYR A 1 269 ? 9.630 12.252 0.248 1.00 64.44 269 TYR A O 1
ATOM 2126 N N . TYR A 1 270 ? 9.216 14.395 0.758 1.00 71.62 270 TYR A N 1
ATOM 2127 C CA . TYR A 1 270 ? 8.228 14.088 1.792 1.00 71.62 270 TYR A CA 1
ATOM 2128 C C . TYR A 1 270 ? 7.015 13.295 1.267 1.00 71.62 270 TYR A C 1
ATOM 2130 O O . TYR A 1 270 ? 6.498 12.454 1.990 1.00 71.62 270 TYR A O 1
ATOM 2138 N N . LYS A 1 271 ? 6.574 13.486 0.012 1.00 70.69 271 LYS A N 1
ATOM 2139 C CA . LYS A 1 271 ? 5.463 12.705 -0.570 1.00 70.69 271 LYS A CA 1
ATOM 2140 C C . LYS A 1 271 ? 5.861 11.260 -0.850 1.00 70.69 271 LYS A C 1
ATOM 2142 O O . LYS A 1 271 ? 5.027 10.377 -0.691 1.00 70.69 271 LYS A O 1
ATOM 2147 N N . LYS A 1 272 ? 7.124 11.018 -1.227 1.00 67.31 272 LYS A N 1
ATOM 2148 C CA . LYS A 1 272 ? 7.674 9.655 -1.347 1.00 67.31 272 LYS A CA 1
ATOM 2149 C C . LYS A 1 272 ? 7.746 8.971 0.013 1.00 67.31 272 LYS A C 1
ATOM 2151 O O . LYS A 1 272 ? 7.435 7.794 0.130 1.00 67.31 272 LYS A O 1
ATOM 2156 N N . TRP A 1 273 ? 8.129 9.723 1.042 1.00 72.00 273 TRP A N 1
ATOM 2157 C CA . TRP A 1 273 ? 8.118 9.222 2.410 1.00 72.00 273 TRP A CA 1
ATOM 2158 C C . TRP A 1 273 ? 6.691 8.883 2.871 1.00 72.00 273 TRP A C 1
ATOM 2160 O O . TRP A 1 273 ? 6.468 7.784 3.364 1.00 72.00 273 TRP A O 1
ATOM 2170 N N . ILE A 1 274 ? 5.705 9.750 2.612 1.00 78.50 274 ILE A N 1
ATOM 2171 C CA . ILE A 1 274 ? 4.293 9.478 2.936 1.00 78.5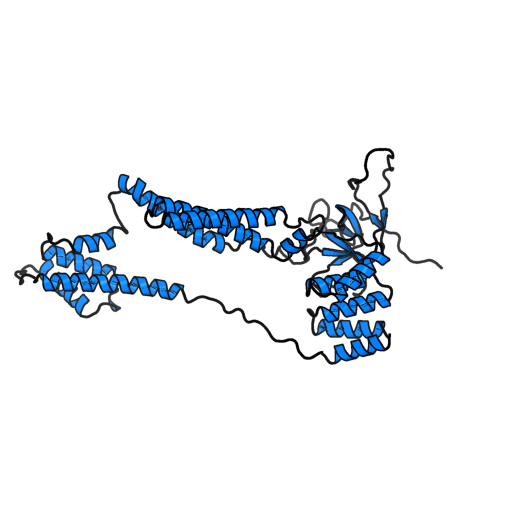0 274 ILE A CA 1
ATOM 2172 C C . ILE A 1 274 ? 3.765 8.248 2.174 1.00 78.50 274 ILE A C 1
ATOM 2174 O O . ILE A 1 274 ? 3.054 7.430 2.743 1.00 78.50 274 ILE A O 1
ATOM 2178 N N . SER A 1 275 ? 4.125 8.058 0.901 1.00 67.44 275 SER A N 1
ATOM 2179 C CA . SER A 1 275 ? 3.650 6.908 0.114 1.00 67.44 275 SER A CA 1
ATOM 2180 C C . SER A 1 275 ? 4.355 5.583 0.413 1.00 67.44 275 SER A C 1
ATOM 2182 O O . SER A 1 275 ? 3.946 4.547 -0.118 1.00 67.44 275 SER A O 1
ATOM 2184 N N . SER A 1 276 ? 5.394 5.586 1.256 1.00 70.56 276 SER A N 1
ATOM 2185 C CA . SER A 1 276 ? 5.993 4.344 1.763 1.00 70.56 276 SER A CA 1
ATOM 2186 C C . SER A 1 276 ? 5.003 3.541 2.611 1.00 70.56 276 SER A C 1
ATOM 2188 O O . SER A 1 276 ? 5.072 2.315 2.653 1.00 70.56 276 SER A O 1
ATOM 2190 N N . VAL A 1 277 ? 4.042 4.234 3.227 1.00 75.00 277 VAL A N 1
ATOM 2191 C CA . VAL A 1 277 ? 2.989 3.662 4.056 1.00 75.00 277 VAL A CA 1
ATOM 2192 C C . VAL A 1 277 ? 1.655 3.705 3.302 1.00 75.00 277 VAL A C 1
ATOM 2194 O O . VAL A 1 277 ? 1.347 4.638 2.551 1.00 75.00 277 VAL A O 1
ATOM 2197 N N . THR A 1 278 ? 0.835 2.667 3.478 1.00 75.81 278 THR A N 1
ATOM 2198 C CA . THR A 1 278 ? -0.477 2.584 2.824 1.00 75.81 278 THR A CA 1
ATOM 2199 C C . THR A 1 278 ? -1.429 3.654 3.354 1.00 75.81 278 THR A C 1
ATOM 2201 O O . THR A 1 278 ? -1.433 3.975 4.544 1.00 75.81 278 THR A O 1
ATOM 2204 N N . ARG A 1 279 ? -2.295 4.182 2.480 1.00 74.50 279 ARG A N 1
ATOM 2205 C CA . ARG A 1 279 ? -3.325 5.164 2.856 1.00 74.50 279 ARG A CA 1
ATOM 2206 C C . ARG A 1 279 ? -4.180 4.674 4.028 1.00 74.50 279 ARG A C 1
ATOM 2208 O O . ARG A 1 279 ? -4.449 5.440 4.951 1.00 74.50 279 ARG A O 1
ATOM 2215 N N . ASN A 1 280 ? -4.535 3.388 4.020 1.00 78.44 280 ASN A N 1
ATOM 2216 C CA . ASN A 1 280 ? -5.295 2.751 5.092 1.00 78.44 280 ASN A CA 1
ATOM 2217 C C . ASN A 1 280 ? -4.577 2.834 6.449 1.00 78.44 280 ASN A C 1
ATOM 2219 O O . ASN A 1 280 ? -5.219 3.095 7.454 1.00 78.44 280 ASN A O 1
ATOM 2223 N N . THR A 1 281 ? -3.248 2.711 6.496 1.00 82.69 281 THR A N 1
ATOM 2224 C CA . THR A 1 281 ? -2.485 2.835 7.753 1.00 82.69 281 THR A CA 1
ATOM 2225 C C . THR A 1 281 ? -2.583 4.238 8.358 1.00 82.69 281 THR A C 1
ATOM 2227 O O . THR A 1 281 ? -2.676 4.399 9.574 1.00 82.69 281 THR A O 1
ATOM 2230 N N . TYR A 1 282 ? -2.611 5.283 7.529 1.00 84.88 282 TYR A N 1
ATOM 2231 C CA . TYR A 1 282 ? -2.868 6.631 8.037 1.00 84.88 282 TYR A CA 1
ATOM 2232 C C . TYR A 1 282 ? -4.329 6.815 8.459 1.00 84.88 282 TYR A C 1
ATOM 2234 O O . TYR A 1 282 ? -4.600 7.497 9.445 1.00 84.88 282 TYR A O 1
ATOM 2242 N N . ALA A 1 283 ? -5.268 6.179 7.756 1.00 84.12 283 ALA A N 1
ATOM 2243 C CA . ALA A 1 283 ? -6.685 6.190 8.106 1.00 84.12 283 ALA A CA 1
ATOM 2244 C C . ALA A 1 283 ? -6.963 5.469 9.442 1.00 84.12 283 ALA A C 1
ATOM 2246 O O . ALA A 1 283 ? -7.692 5.996 10.284 1.00 84.12 283 ALA A O 1
ATOM 2247 N N . THR A 1 284 ? -6.322 4.324 9.693 1.00 85.88 284 THR A N 1
ATOM 2248 C CA . THR A 1 284 ? -6.383 3.613 10.978 1.00 85.88 284 THR A CA 1
ATOM 2249 C C . THR A 1 284 ? -5.690 4.398 12.088 1.00 85.88 284 THR A C 1
ATOM 2251 O O . THR A 1 284 ? -6.230 4.491 13.188 1.00 85.88 284 THR A O 1
ATOM 2254 N N . GLY A 1 285 ? -4.545 5.028 11.808 1.00 89.94 285 GLY A N 1
ATOM 2255 C CA . GLY A 1 285 ? -3.860 5.909 12.755 1.00 89.94 285 GLY A CA 1
ATOM 2256 C C . GLY A 1 285 ? -4.705 7.122 13.166 1.00 89.94 285 GLY A C 1
ATOM 2257 O O . GLY A 1 285 ? -4.770 7.456 14.352 1.00 89.94 285 GLY A O 1
ATOM 2258 N N . LEU A 1 286 ? -5.424 7.728 12.215 1.00 91.31 286 LEU A N 1
ATOM 2259 C CA . LEU A 1 286 ? -6.375 8.807 12.486 1.00 91.31 286 LEU A CA 1
ATOM 2260 C C . LEU A 1 286 ? -7.524 8.313 13.371 1.00 91.31 286 LEU A C 1
ATOM 2262 O O . LEU A 1 286 ? -7.838 8.940 14.385 1.00 91.31 286 LEU A O 1
ATOM 2266 N N . ALA A 1 287 ? -8.117 7.165 13.029 1.00 90.06 287 ALA A N 1
ATOM 2267 C CA . ALA A 1 287 ? -9.178 6.551 13.822 1.00 90.06 287 ALA A CA 1
ATOM 2268 C C . ALA A 1 287 ? -8.711 6.230 15.253 1.00 90.06 287 ALA A C 1
ATOM 2270 O O . ALA A 1 287 ? -9.425 6.527 16.210 1.00 90.06 287 ALA A O 1
ATOM 2271 N N . PHE A 1 288 ? -7.500 5.690 15.420 1.00 91.44 288 PHE A N 1
ATOM 2272 C CA . PHE A 1 288 ? -6.899 5.421 16.727 1.00 91.44 288 PHE A CA 1
ATOM 2273 C C . PHE A 1 288 ? -6.720 6.701 17.551 1.00 91.44 288 PHE A C 1
ATOM 2275 O O . PHE A 1 288 ? -7.092 6.734 18.725 1.00 91.44 288 PHE A O 1
ATOM 2282 N N . GLY A 1 289 ? -6.203 7.771 16.937 1.00 92.69 289 GLY A N 1
ATOM 2283 C CA . GLY A 1 289 ? -6.057 9.073 17.588 1.00 92.69 289 GLY A CA 1
ATOM 2284 C C . GLY A 1 289 ? -7.394 9.619 18.098 1.00 92.69 289 GLY A C 1
ATOM 2285 O O . GLY A 1 289 ? -7.511 9.984 19.270 1.00 92.69 289 GLY A O 1
ATOM 2286 N N . LEU A 1 290 ? -8.430 9.581 17.253 1.00 93.75 290 LEU A N 1
ATOM 2287 C CA . LEU A 1 290 ? -9.784 10.020 17.607 1.00 93.75 290 LEU A CA 1
ATOM 2288 C C . LEU A 1 290 ? -10.402 9.163 18.722 1.00 93.75 290 LEU A C 1
ATOM 2290 O O . LEU A 1 290 ? -10.938 9.705 19.691 1.00 93.75 290 LEU A O 1
ATOM 2294 N N . TRP A 1 291 ? -10.290 7.835 18.646 1.00 94.25 291 TRP A N 1
ATOM 2295 C CA . TRP A 1 291 ? -10.805 6.944 19.689 1.00 94.25 291 TRP A CA 1
ATOM 2296 C C . TRP A 1 291 ? -10.070 7.104 21.018 1.00 94.25 291 TRP A C 1
ATOM 2298 O O . TRP A 1 291 ? -10.715 7.133 22.067 1.00 94.25 291 TRP A O 1
ATOM 2308 N N . SER A 1 292 ? -8.748 7.280 20.992 1.00 93.56 292 SER A N 1
ATOM 2309 C CA . SER A 1 292 ? -7.952 7.591 22.183 1.00 93.56 292 SER A CA 1
ATOM 2310 C C . SER A 1 292 ? -8.447 8.874 22.861 1.00 93.56 292 SER A C 1
ATOM 2312 O O . SER A 1 292 ? -8.651 8.901 24.079 1.00 93.56 292 SER A O 1
ATOM 2314 N N . MET A 1 293 ? -8.750 9.919 22.080 1.00 95.06 293 MET A N 1
ATOM 2315 C CA . MET A 1 293 ? -9.322 11.165 22.599 1.00 95.06 293 MET A CA 1
ATOM 2316 C C . MET A 1 293 ? -10.708 10.957 23.226 1.00 95.06 293 MET A C 1
ATOM 2318 O O . MET A 1 293 ? -10.957 11.458 24.327 1.00 95.06 293 MET A O 1
ATOM 2322 N N . VAL A 1 294 ? -11.599 10.204 22.573 1.00 94.31 294 VAL A N 1
ATOM 2323 C CA . VAL A 1 294 ? -12.953 9.914 23.081 1.00 94.31 294 VAL A CA 1
ATOM 2324 C C . VAL A 1 294 ? -12.889 9.116 24.385 1.00 94.31 294 VAL A C 1
ATOM 2326 O O . VAL A 1 294 ? -13.448 9.536 25.400 1.00 94.31 294 VAL A O 1
ATOM 2329 N N . LEU A 1 295 ? -12.160 7.999 24.392 1.00 94.25 295 LEU A N 1
ATOM 2330 C CA . LEU A 1 295 ? -12.033 7.119 25.554 1.00 94.25 295 LEU A CA 1
ATOM 2331 C C . LEU A 1 295 ? -11.356 7.829 26.727 1.00 94.25 295 LEU A C 1
ATOM 2333 O O . LEU A 1 295 ? -11.829 7.748 27.862 1.00 94.25 295 LEU A O 1
ATOM 2337 N N . SER A 1 296 ? -10.290 8.586 26.461 1.00 92.25 296 SER A N 1
ATOM 2338 C CA . SER A 1 296 ? -9.597 9.346 27.497 1.00 92.25 296 SER A CA 1
ATOM 2339 C C . SER A 1 296 ? -10.477 10.451 28.092 1.00 92.25 296 SER A C 1
ATOM 2341 O O . SER A 1 296 ? -10.513 10.625 29.312 1.00 92.25 296 SER A O 1
ATOM 2343 N N . SER A 1 297 ? -11.267 11.144 27.265 1.00 91.69 297 SER A N 1
ATOM 2344 C CA . SER A 1 297 ? -12.239 12.140 27.734 1.00 91.69 297 SER A CA 1
ATOM 2345 C C . SER A 1 297 ? -13.296 11.517 28.646 1.00 91.69 297 SER A C 1
ATOM 2347 O O . SER A 1 297 ? -13.562 12.038 29.731 1.00 91.69 297 SER A O 1
ATOM 2349 N N . LEU A 1 298 ? -13.850 10.361 28.267 1.00 90.25 298 LEU A N 1
ATOM 2350 C CA . LEU A 1 298 ? -14.814 9.631 29.095 1.00 90.25 298 LEU A CA 1
ATOM 2351 C C . LEU A 1 298 ? -14.195 9.170 30.423 1.00 90.25 298 LEU A C 1
ATOM 2353 O O . LEU A 1 298 ? -14.820 9.320 31.477 1.00 90.25 298 LEU A O 1
ATOM 2357 N N . CYS A 1 299 ? -12.952 8.688 30.404 1.00 89.44 299 CYS A N 1
ATOM 2358 C CA . CYS A 1 299 ? -12.211 8.309 31.607 1.00 89.44 299 CYS A CA 1
ATOM 2359 C C . CYS A 1 299 ? -11.899 9.510 32.515 1.00 89.44 299 CYS A C 1
ATOM 2361 O O . CYS A 1 299 ? -12.060 9.412 33.733 1.00 89.44 299 CYS A O 1
ATOM 2363 N N . LEU A 1 300 ? -11.533 10.672 31.958 1.00 90.19 300 LEU A N 1
ATOM 2364 C CA . LEU A 1 300 ? -11.279 11.910 32.714 1.00 90.19 300 LEU A CA 1
ATOM 2365 C C . LEU A 1 300 ? -12.501 12.409 33.491 1.00 90.19 300 LEU A C 1
ATOM 2367 O O . LEU A 1 300 ? -12.341 13.073 34.524 1.00 90.19 300 LEU A O 1
ATOM 2371 N N . LEU A 1 301 ? -13.705 12.108 32.996 1.00 84.62 301 LEU A N 1
ATOM 2372 C CA . LEU A 1 301 ? -14.974 12.457 33.635 1.00 84.62 301 LEU A CA 1
ATOM 2373 C C . LEU A 1 301 ? -15.352 11.505 34.782 1.00 84.62 301 LEU A C 1
ATOM 2375 O O . LEU A 1 301 ? -16.140 11.902 35.646 1.00 84.62 301 LEU A O 1
ATOM 2379 N N . GLN A 1 302 ? -14.799 10.288 34.803 1.00 79.81 302 GLN A N 1
ATOM 2380 C CA . GLN A 1 302 ? -15.177 9.212 35.729 1.00 79.81 302 GLN A CA 1
ATOM 2381 C C . GLN A 1 302 ? -14.107 8.917 36.790 1.00 79.81 302 GLN A C 1
ATOM 2383 O O . GLN A 1 302 ? -14.439 8.652 37.942 1.00 79.81 302 GLN A O 1
ATOM 2388 N N . ILE A 1 303 ? -12.821 8.979 36.433 1.00 83.44 303 ILE A N 1
ATOM 2389 C CA . ILE A 1 303 ? -11.717 8.472 37.255 1.00 83.44 303 ILE A CA 1
ATOM 2390 C C . ILE A 1 303 ? -10.799 9.630 37.666 1.00 83.44 303 ILE A C 1
ATOM 2392 O O . ILE A 1 303 ? -9.970 10.116 36.895 1.00 83.44 303 ILE A O 1
ATOM 2396 N N . ARG A 1 304 ? -10.908 10.065 38.929 1.00 80.50 304 ARG A N 1
ATOM 2397 C CA . ARG A 1 304 ? -10.091 11.171 39.470 1.00 80.50 304 ARG A CA 1
ATOM 2398 C C . ARG A 1 304 ? -8.644 10.775 39.791 1.00 80.50 304 ARG A C 1
ATOM 2400 O O . ARG A 1 304 ? -7.766 11.631 39.729 1.00 80.50 304 ARG A O 1
ATOM 2407 N N . ARG A 1 305 ? -8.386 9.493 40.079 1.00 85.44 305 ARG A N 1
ATOM 2408 C CA . ARG A 1 305 ? -7.073 8.978 40.515 1.00 85.44 305 ARG A CA 1
ATOM 2409 C C . ARG A 1 305 ? -5.974 9.104 39.451 1.00 85.44 305 ARG A C 1
ATOM 2411 O O . ARG A 1 305 ? -4.832 9.378 39.793 1.00 85.44 305 ARG A O 1
ATOM 2418 N N . PHE A 1 306 ? -6.315 8.965 38.169 1.00 86.50 306 PHE A N 1
ATOM 2419 C CA . PHE A 1 306 ? -5.341 8.878 37.068 1.00 86.50 306 PHE A CA 1
ATOM 2420 C C . PHE A 1 306 ? -5.449 10.028 36.052 1.00 86.50 306 PHE A C 1
ATOM 2422 O O . PHE A 1 306 ? -5.116 9.873 34.880 1.00 86.50 306 PHE A O 1
ATOM 2429 N N . ARG A 1 307 ? -5.893 11.223 36.472 1.00 88.69 307 ARG A N 1
ATOM 2430 C CA . ARG A 1 307 ? -6.137 12.345 35.539 1.00 88.69 307 ARG A CA 1
ATOM 2431 C C . ARG A 1 307 ? -4.904 12.787 34.749 1.00 88.69 307 ARG A C 1
ATOM 2433 O O . ARG A 1 307 ? -5.057 13.204 33.607 1.00 88.69 307 ARG A O 1
ATOM 2440 N N . LYS A 1 308 ? -3.700 12.696 35.326 1.00 88.38 308 LYS A N 1
ATOM 2441 C CA . LYS A 1 308 ? -2.452 13.014 34.606 1.00 88.38 308 LYS A CA 1
ATOM 2442 C C . LYS A 1 308 ? -2.218 12.044 33.443 1.00 88.38 308 LYS A C 1
ATOM 2444 O O . LYS A 1 308 ? -1.936 12.497 32.340 1.00 88.38 308 LYS A O 1
ATOM 2449 N N . LEU A 1 309 ? -2.422 10.745 33.677 1.00 91.25 309 LEU A N 1
ATOM 2450 C CA . LEU A 1 309 ? -2.293 9.706 32.654 1.00 91.25 309 LEU A CA 1
ATOM 2451 C C . LEU A 1 309 ? -3.295 9.927 31.519 1.00 91.25 309 LEU A C 1
ATOM 2453 O O . LEU A 1 309 ? -2.899 9.999 30.364 1.00 91.25 309 LEU A O 1
ATOM 2457 N N . PHE A 1 310 ? -4.578 10.113 31.835 1.00 90.75 310 PHE A N 1
ATOM 2458 C CA . PHE A 1 310 ? -5.581 10.324 30.791 1.00 90.75 310 PHE A CA 1
ATOM 2459 C C . PHE A 1 310 ? -5.341 11.627 30.007 1.00 90.75 310 PHE A C 1
ATOM 2461 O O . PHE A 1 310 ? -5.432 11.628 28.784 1.00 90.75 310 PHE A O 1
ATOM 2468 N N . ARG A 1 311 ? -4.923 12.725 30.654 1.00 91.25 311 ARG A N 1
ATOM 2469 C CA . ARG A 1 311 ? -4.513 13.941 29.923 1.00 91.25 311 ARG A CA 1
ATOM 2470 C C . ARG A 1 311 ? -3.362 13.672 28.950 1.00 91.25 311 ARG A C 1
ATOM 2472 O O . ARG A 1 311 ? -3.416 14.159 27.826 1.00 91.25 311 ARG A O 1
ATOM 2479 N N . ALA A 1 312 ? -2.368 12.883 29.356 1.00 93.06 312 ALA A N 1
ATOM 2480 C CA . ALA A 1 312 ? -1.267 12.495 28.480 1.00 93.06 312 ALA A CA 1
ATOM 2481 C C . ALA A 1 312 ? -1.750 11.638 27.296 1.00 93.06 312 ALA A C 1
ATOM 2483 O O . ALA A 1 312 ? -1.391 11.932 26.163 1.00 93.06 312 ALA A O 1
ATOM 2484 N N . VAL A 1 313 ? -2.623 10.651 27.538 1.00 92.81 313 VAL A N 1
ATOM 2485 C CA . VAL A 1 313 ? -3.221 9.796 26.490 1.00 92.81 313 VAL A CA 1
ATOM 2486 C C . VAL A 1 313 ? -4.101 10.597 25.523 1.00 92.81 313 VAL A C 1
ATOM 2488 O O . VAL A 1 313 ? -4.092 10.353 24.321 1.00 92.81 313 VAL A O 1
ATOM 2491 N N . PHE A 1 314 ? -4.841 11.589 26.025 1.00 94.88 314 PHE A N 1
ATOM 2492 C CA . PHE A 1 314 ? -5.638 12.487 25.188 1.00 94.88 314 PHE A CA 1
ATOM 2493 C C . PHE A 1 314 ? -4.740 13.328 24.273 1.00 94.88 314 PHE A C 1
ATOM 2495 O O . PHE A 1 314 ? -5.010 13.445 23.081 1.00 94.88 314 PHE A O 1
ATOM 2502 N N . LEU A 1 315 ? -3.660 13.891 24.825 1.00 94.12 315 LEU A N 1
ATOM 2503 C CA . LEU A 1 315 ? -2.737 14.731 24.070 1.00 94.12 315 LEU A CA 1
ATOM 2504 C C . LEU A 1 315 ? -1.930 13.920 23.047 1.00 94.12 315 LEU A C 1
ATOM 2506 O O . LEU A 1 315 ? -1.750 14.379 21.922 1.00 94.12 315 LEU A O 1
ATOM 2510 N N . SER A 1 316 ? -1.498 12.703 23.399 1.00 93.19 316 SER A N 1
ATOM 2511 C CA . SER A 1 316 ? -0.843 11.801 22.448 1.00 93.19 316 SER A CA 1
ATOM 2512 C C . SER A 1 316 ? -1.803 11.360 21.343 1.00 93.19 316 SER A C 1
ATOM 2514 O O . SER A 1 316 ? -1.432 11.415 20.176 1.00 93.19 316 SER A O 1
ATOM 2516 N N . GLY A 1 317 ? -3.057 11.031 21.679 1.00 92.94 317 GLY A N 1
ATOM 2517 C CA . GLY A 1 317 ? -4.104 10.726 20.702 1.00 92.94 317 GLY A CA 1
ATOM 2518 C C . GLY A 1 317 ? -4.358 11.879 19.727 1.00 92.94 317 GLY A C 1
ATOM 2519 O O . GLY A 1 317 ? -4.415 11.656 18.518 1.00 92.94 317 GLY A O 1
ATOM 2520 N N . ALA A 1 318 ? -4.421 13.116 20.229 1.00 94.19 318 ALA A N 1
ATOM 2521 C CA . ALA A 1 318 ? -4.563 14.311 19.401 1.00 94.19 318 ALA A CA 1
ATOM 2522 C C . ALA A 1 318 ? -3.357 14.519 18.471 1.00 94.19 318 ALA A C 1
ATOM 2524 O O . ALA A 1 318 ? -3.540 14.780 17.283 1.00 94.19 318 ALA A O 1
ATOM 2525 N N . LEU A 1 319 ? -2.130 14.350 18.977 1.00 95.81 319 LEU A N 1
ATOM 2526 C CA . LEU A 1 319 ? -0.913 14.472 18.171 1.00 95.81 319 LEU A CA 1
ATOM 2527 C C . LEU A 1 319 ? -0.859 13.411 17.063 1.00 95.81 319 LEU A C 1
ATOM 2529 O O . LEU A 1 319 ? -0.570 13.739 15.912 1.00 95.81 319 LEU A O 1
ATOM 2533 N N . THR A 1 320 ? -1.189 12.157 17.385 1.00 93.06 320 THR A N 1
ATOM 2534 C CA . THR A 1 320 ? -1.277 11.070 16.402 1.00 93.06 320 THR A CA 1
ATOM 2535 C C . THR A 1 320 ? -2.351 11.356 15.354 1.00 93.06 320 THR A C 1
ATOM 2537 O O . THR A 1 320 ? -2.085 11.198 14.163 1.00 93.06 320 THR A O 1
ATOM 2540 N N . GLY A 1 321 ? -3.535 11.826 15.763 1.00 92.12 321 GLY A N 1
ATOM 2541 C CA . GLY A 1 321 ? -4.621 12.185 14.848 1.00 92.12 321 GLY A CA 1
ATOM 2542 C C . GLY A 1 321 ? -4.249 13.330 13.902 1.00 92.12 321 GLY A C 1
ATOM 2543 O O . GLY A 1 321 ? -4.466 13.226 12.699 1.00 92.12 321 GLY A O 1
ATOM 2544 N N . ILE A 1 322 ? -3.615 14.389 14.414 1.00 93.19 322 ILE A N 1
ATOM 2545 C CA . ILE A 1 322 ? -3.147 15.517 13.593 1.00 93.19 322 ILE A CA 1
ATOM 2546 C C . ILE A 1 322 ? -2.052 15.063 12.621 1.00 93.19 322 ILE A C 1
ATOM 2548 O O . ILE A 1 322 ? -2.129 15.369 11.434 1.00 93.19 322 ILE A O 1
ATOM 2552 N N . GLY A 1 323 ? -1.054 14.309 13.094 1.00 92.06 323 GLY A N 1
ATOM 2553 C CA . GLY A 1 323 ? 0.057 13.850 12.257 1.00 92.06 323 GLY A CA 1
ATOM 2554 C C . GLY A 1 323 ? -0.398 12.925 11.126 1.00 92.06 323 GLY A C 1
ATOM 2555 O O . GLY A 1 323 ? -0.040 13.128 9.966 1.00 92.06 323 GLY A O 1
ATOM 2556 N N . THR A 1 324 ? -1.238 11.940 11.443 1.00 91.62 324 THR A N 1
ATOM 2557 C CA . THR A 1 324 ? -1.784 11.001 10.448 1.00 91.62 324 THR A CA 1
ATOM 2558 C C . THR A 1 324 ? -2.808 11.665 9.526 1.00 91.62 324 THR A C 1
ATOM 2560 O O . THR A 1 324 ? -2.790 11.413 8.323 1.00 91.62 324 THR A O 1
ATOM 2563 N N . GLY A 1 325 ? -3.626 12.590 10.039 1.00 88.56 325 GLY A N 1
ATOM 2564 C CA . GLY A 1 325 ? -4.540 13.411 9.242 1.00 88.56 325 GLY A CA 1
ATOM 2565 C C . GLY A 1 325 ? -3.812 14.317 8.246 1.00 88.56 325 GLY A C 1
ATOM 2566 O O . GLY A 1 325 ? -4.178 14.360 7.073 1.00 88.56 325 GLY A O 1
ATOM 2567 N N . ALA A 1 326 ? -2.728 14.975 8.666 1.00 89.00 326 ALA A N 1
ATOM 2568 C CA . ALA A 1 326 ? -1.877 15.755 7.768 1.00 89.00 326 ALA A CA 1
ATOM 2569 C C . ALA A 1 326 ? -1.252 14.870 6.676 1.00 89.00 326 ALA A C 1
ATOM 2571 O O . ALA A 1 326 ? -1.260 15.241 5.502 1.00 89.00 326 ALA A O 1
ATOM 2572 N N . CYS A 1 327 ? -0.787 13.667 7.030 1.00 86.56 327 CYS A N 1
ATOM 2573 C CA . CYS A 1 327 ? -0.280 12.698 6.055 1.00 86.56 327 CYS A CA 1
ATOM 2574 C C . CYS A 1 327 ? -1.360 12.224 5.071 1.00 86.56 327 CYS A C 1
ATOM 2576 O O . CYS A 1 327 ? -1.034 11.999 3.913 1.00 86.56 327 CYS A O 1
ATOM 2578 N N . LEU A 1 328 ? -2.631 12.112 5.481 1.00 82.75 328 LEU A N 1
ATOM 2579 C CA . LEU A 1 328 ? -3.750 11.790 4.581 1.00 82.75 328 LEU A CA 1
ATOM 2580 C C . LEU A 1 328 ? -4.072 12.924 3.608 1.00 82.75 328 LEU A C 1
ATOM 2582 O O . LEU A 1 328 ? -4.333 12.660 2.437 1.00 82.75 328 LEU A O 1
ATOM 2586 N N . ILE A 1 329 ? -4.053 14.173 4.080 1.00 80.94 329 ILE A N 1
ATOM 2587 C CA . ILE A 1 329 ? -4.306 15.359 3.245 1.00 80.94 329 ILE A CA 1
ATOM 2588 C C . ILE A 1 329 ? -3.199 15.518 2.199 1.00 80.94 329 ILE A C 1
ATOM 2590 O O . ILE A 1 329 ? -3.470 15.803 1.035 1.00 80.94 329 ILE A O 1
ATOM 2594 N N . HIS A 1 330 ? -1.948 15.308 2.611 1.00 77.88 330 HIS A N 1
ATOM 2595 C CA . HIS A 1 330 ? -0.778 15.374 1.736 1.00 77.88 330 HIS A CA 1
ATOM 2596 C C . HIS A 1 330 ? -0.437 14.042 1.065 1.00 77.88 330 HIS A C 1
ATOM 2598 O O . HIS A 1 330 ? 0.566 13.966 0.344 1.00 77.88 330 HIS A O 1
ATOM 2604 N N . TYR A 1 331 ? -1.263 13.013 1.273 1.00 71.62 331 TYR A N 1
ATOM 2605 C CA . TYR A 1 331 ? -1.113 11.738 0.592 1.00 71.62 331 TYR A CA 1
ATOM 2606 C C . TYR A 1 331 ? -1.195 12.009 -0.909 1.00 71.62 331 TYR A C 1
ATOM 2608 O O . TYR A 1 331 ? -2.080 12.759 -1.331 1.00 71.62 331 TYR A O 1
ATOM 2616 N N . PRO A 1 332 ? -0.272 11.480 -1.727 1.00 59.81 332 PRO A N 1
ATOM 2617 C CA . PRO A 1 332 ? -0.273 11.764 -3.154 1.00 59.81 332 PRO A CA 1
ATOM 2618 C C . PRO A 1 332 ? -1.626 11.380 -3.765 1.00 59.81 332 PRO A C 1
ATOM 2620 O O . PRO A 1 332 ? -1.986 10.208 -3.848 1.00 59.81 332 PRO A O 1
ATOM 2623 N N . THR A 1 333 ? -2.397 12.397 -4.151 1.00 50.31 333 THR A N 1
ATOM 2624 C CA . THR A 1 333 ? -3.624 12.251 -4.930 1.00 50.31 333 THR A CA 1
ATOM 2625 C C . THR A 1 333 ? -3.269 12.059 -6.412 1.00 50.31 333 THR A C 1
ATOM 2627 O O . THR A 1 333 ? -2.152 12.390 -6.819 1.00 50.31 333 THR A O 1
ATOM 2630 N N . PRO A 1 334 ? -4.184 11.508 -7.234 1.00 46.75 334 PRO A N 1
ATOM 2631 C CA . PRO A 1 334 ? -3.874 10.935 -8.552 1.00 46.75 334 PRO A CA 1
ATOM 2632 C C . PRO A 1 334 ? -3.168 11.825 -9.590 1.00 46.75 334 PRO A C 1
ATOM 2634 O O . PRO A 1 334 ? -2.670 11.297 -10.575 1.00 46.75 334 PRO A O 1
ATOM 2637 N N . GLY A 1 335 ? -3.048 13.137 -9.382 1.00 39.66 335 GLY A N 1
ATOM 2638 C CA . GLY A 1 335 ? -2.399 14.065 -10.316 1.00 39.66 335 GLY A CA 1
ATOM 2639 C C . GLY A 1 335 ? -0.870 14.138 -10.208 1.00 39.66 335 GLY A C 1
ATOM 2640 O O . GLY A 1 335 ? -0.327 15.233 -10.111 1.00 39.66 335 GLY A O 1
ATOM 2641 N N . GLY A 1 336 ? -0.163 13.002 -10.181 1.00 45.75 336 GLY A N 1
ATOM 2642 C CA . GLY A 1 336 ? 1.308 12.997 -10.301 1.00 45.75 336 GLY A CA 1
ATOM 2643 C C . GLY A 1 336 ? 2.039 11.810 -9.669 1.00 45.75 336 GLY A C 1
ATOM 2644 O O . GLY A 1 336 ? 3.238 11.638 -9.880 1.00 45.75 336 GLY A O 1
ATOM 2645 N N . SER A 1 337 ? 1.347 10.986 -8.881 1.00 53.84 337 SER A N 1
ATOM 2646 C CA . SER A 1 337 ? 1.815 9.688 -8.366 1.00 53.84 337 SER A CA 1
ATOM 2647 C C . SER A 1 337 ? 0.593 8.873 -7.931 1.00 53.84 337 SER A C 1
ATOM 2649 O O . SER A 1 337 ? 0.388 8.632 -6.745 1.00 53.84 337 SER A O 1
ATOM 2651 N N . GLY A 1 338 ? -0.281 8.539 -8.883 1.00 51.97 338 GLY A N 1
ATOM 2652 C CA . GLY A 1 338 ? -1.521 7.800 -8.639 1.00 51.97 338 GLY A CA 1
ATOM 2653 C C . GLY A 1 338 ? -1.329 6.415 -8.002 1.00 51.97 338 GLY A C 1
ATOM 2654 O O . GLY A 1 338 ? -0.194 5.942 -7.880 1.00 51.97 338 GLY A O 1
ATOM 2655 N N . PRO A 1 339 ? -2.430 5.752 -7.590 1.00 56.44 339 PRO A N 1
ATOM 2656 C CA . PRO A 1 339 ? -2.393 4.429 -6.968 1.00 56.44 339 PRO A CA 1
ATOM 2657 C C . PRO A 1 339 ? -1.564 3.452 -7.802 1.00 56.44 339 PRO A C 1
ATOM 2659 O O . PRO A 1 339 ? -1.726 3.414 -9.022 1.00 56.44 339 PRO A O 1
ATOM 2662 N N . ARG A 1 340 ? -0.690 2.656 -7.164 1.00 62.19 340 ARG A N 1
ATOM 2663 C CA . ARG A 1 340 ? 0.259 1.746 -7.848 1.00 62.19 340 ARG A CA 1
ATOM 2664 C C . ARG A 1 340 ? -0.416 0.865 -8.910 1.00 62.19 340 ARG A C 1
ATOM 2666 O O . ARG A 1 340 ? 0.178 0.585 -9.942 1.00 62.19 340 ARG A O 1
ATOM 2673 N N . HIS A 1 341 ? -1.675 0.498 -8.678 1.00 63.62 341 HIS A N 1
ATOM 2674 C CA . HIS A 1 341 ? -2.489 -0.335 -9.558 1.00 63.62 341 HIS A CA 1
ATOM 2675 C C . HIS A 1 341 ? -3.044 0.366 -10.813 1.00 63.62 341 HIS A C 1
ATOM 2677 O O . HIS A 1 341 ? -3.627 -0.308 -11.647 1.00 63.62 341 HIS A O 1
ATOM 2683 N N . ARG A 1 342 ? -2.903 1.691 -10.966 1.00 69.56 342 ARG A N 1
ATOM 2684 C CA . ARG A 1 342 ? -3.313 2.444 -12.177 1.00 69.56 342 ARG A CA 1
ATOM 2685 C C . ARG A 1 342 ? -2.141 3.101 -12.900 1.00 69.56 342 ARG A C 1
ATOM 2687 O O . ARG A 1 342 ? -2.350 3.868 -13.838 1.00 69.56 342 ARG A O 1
ATOM 2694 N N . GLN A 1 343 ? -0.915 2.875 -12.428 1.00 80.06 343 GLN A N 1
ATOM 2695 C CA . GLN A 1 343 ? 0.278 3.441 -13.046 1.00 80.06 343 GLN A CA 1
ATOM 2696 C C . GLN A 1 343 ? 0.640 2.649 -14.301 1.00 80.06 343 GLN A C 1
ATOM 2698 O O . GLN A 1 343 ? 0.689 1.419 -14.274 1.00 80.06 343 GLN A O 1
ATOM 2703 N N . ALA A 1 344 ? 0.928 3.364 -15.379 1.00 84.69 344 ALA A N 1
ATOM 2704 C CA . ALA A 1 344 ? 1.335 2.814 -16.656 1.00 84.69 344 ALA A CA 1
ATOM 2705 C C . ALA A 1 344 ? 2.483 3.630 -17.252 1.00 84.69 344 ALA A C 1
ATOM 2707 O O . ALA A 1 344 ? 2.724 4.774 -16.866 1.00 84.69 344 ALA A O 1
ATOM 2708 N N . VAL A 1 345 ? 3.193 3.034 -18.198 1.00 86.56 345 VAL A N 1
ATOM 2709 C CA . VAL A 1 345 ? 4.258 3.681 -18.962 1.00 86.56 345 VAL A CA 1
ATOM 2710 C C . VAL A 1 345 ? 3.841 3.736 -20.422 1.00 86.56 345 VAL A C 1
ATOM 2712 O O . VAL A 1 345 ? 3.287 2.770 -20.950 1.00 86.56 345 VAL A O 1
ATOM 2715 N N . ILE A 1 346 ? 4.091 4.876 -21.061 1.00 86.88 346 ILE A N 1
ATOM 2716 C CA . ILE A 1 346 ? 3.957 5.025 -22.510 1.00 86.88 346 ILE A CA 1
ATOM 2717 C C . ILE A 1 346 ? 5.148 4.321 -23.156 1.00 86.88 346 ILE A C 1
ATOM 2719 O O . ILE A 1 346 ? 6.291 4.693 -22.895 1.00 86.88 346 ILE A O 1
ATOM 2723 N N . ILE A 1 347 ? 4.894 3.285 -23.949 1.00 85.00 347 ILE A N 1
ATOM 2724 C CA . ILE A 1 347 ? 5.947 2.465 -24.558 1.00 85.00 347 ILE A CA 1
ATOM 2725 C C . ILE A 1 347 ? 6.379 3.039 -25.906 1.00 85.00 347 ILE A C 1
ATOM 2727 O O . ILE A 1 347 ? 7.577 3.129 -26.167 1.00 85.00 347 ILE A O 1
ATOM 2731 N N . ASP A 1 348 ? 5.415 3.492 -26.707 1.00 80.12 348 ASP A N 1
ATOM 2732 C CA . ASP A 1 348 ? 5.650 4.003 -28.056 1.00 80.12 348 ASP A CA 1
ATOM 2733 C C . ASP A 1 348 ? 5.406 5.509 -28.136 1.00 80.12 348 ASP A C 1
ATOM 2735 O O . ASP A 1 348 ? 4.492 6.049 -27.508 1.00 80.12 348 ASP A O 1
ATOM 2739 N N . SER A 1 349 ? 6.193 6.197 -28.962 1.00 65.69 349 SER A N 1
ATOM 2740 C CA . SER A 1 349 ? 6.023 7.622 -29.250 1.00 65.69 349 SER A CA 1
ATOM 2741 C C . SER A 1 349 ? 4.822 7.865 -30.174 1.00 65.69 349 SER A C 1
ATOM 2743 O O . SER A 1 349 ? 4.958 8.021 -31.388 1.00 65.69 349 SER A O 1
ATOM 2745 N N . ILE A 1 350 ? 3.618 7.915 -29.600 1.00 67.00 350 ILE A N 1
ATOM 2746 C CA . ILE A 1 350 ? 2.382 8.252 -30.324 1.00 67.00 350 ILE A CA 1
ATOM 2747 C C . ILE A 1 350 ? 1.846 9.606 -29.837 1.00 67.00 350 ILE A C 1
ATOM 2749 O O . ILE A 1 350 ? 1.882 9.881 -28.634 1.00 67.00 350 ILE A O 1
ATOM 2753 N N . PRO A 1 351 ? 1.365 10.490 -30.737 1.00 62.62 351 PRO A N 1
ATOM 2754 C CA . PRO A 1 351 ? 0.745 11.739 -30.323 1.00 62.62 351 PRO A CA 1
ATOM 2755 C C . PRO A 1 351 ? -0.510 11.479 -29.484 1.00 62.62 351 PRO A C 1
ATOM 2757 O O . PRO A 1 351 ? -1.409 10.740 -29.887 1.00 62.62 351 PRO A O 1
ATOM 2760 N N . VAL A 1 352 ? -0.580 12.125 -28.323 1.00 62.81 352 VAL A N 1
ATOM 2761 C CA . VAL A 1 352 ? -1.756 12.103 -27.455 1.00 62.81 352 VAL A CA 1
ATOM 2762 C C . VAL A 1 352 ? -2.817 13.012 -28.054 1.00 62.81 352 VAL A C 1
ATOM 2764 O O . VAL A 1 352 ? -2.555 14.187 -28.319 1.00 62.81 352 VAL A O 1
ATOM 2767 N N . VAL A 1 353 ? -4.030 12.487 -28.226 1.00 65.19 353 VAL A N 1
ATOM 2768 C CA . VAL A 1 353 ? -5.183 13.284 -28.653 1.00 65.19 353 VAL A CA 1
ATOM 2769 C C . VAL A 1 353 ? -5.746 13.988 -27.423 1.00 65.19 353 VAL A C 1
ATOM 2771 O O . VAL A 1 353 ? -6.447 13.381 -26.607 1.00 65.19 353 VAL A O 1
ATOM 2774 N N . ALA A 1 354 ? -5.415 15.267 -27.257 1.00 58.25 354 ALA A N 1
ATOM 2775 C CA . ALA A 1 354 ? -5.963 16.078 -26.180 1.00 58.25 354 ALA A CA 1
ATOM 2776 C C . ALA A 1 354 ? -7.494 16.200 -26.321 1.00 58.25 354 ALA A C 1
ATOM 2778 O O . ALA A 1 354 ? -8.012 16.489 -27.402 1.00 58.25 354 ALA A O 1
ATOM 2779 N N . GLY A 1 355 ? -8.232 15.981 -25.227 1.00 50.94 355 GLY A N 1
ATOM 2780 C CA . GLY A 1 355 ? -9.668 16.273 -25.190 1.00 50.94 355 GLY A CA 1
ATOM 2781 C C . GLY A 1 355 ? -9.929 17.775 -25.361 1.00 50.94 355 GLY A C 1
ATOM 2782 O O . GLY A 1 355 ? -9.060 18.596 -25.071 1.00 50.94 355 GLY A O 1
ATOM 2783 N N . SER A 1 356 ? -11.140 18.157 -25.778 1.00 44.50 356 SER A N 1
ATOM 2784 C CA . SER A 1 356 ? -11.548 19.560 -26.008 1.00 44.50 356 SER A CA 1
ATOM 2785 C C . SER A 1 356 ? -11.413 20.488 -24.787 1.00 44.50 356 SER A C 1
ATOM 2787 O O . SER A 1 356 ? -11.548 21.701 -24.919 1.00 44.50 356 SER A O 1
ATOM 2789 N N . THR A 1 357 ? -11.117 19.938 -23.608 1.00 41.03 357 THR A N 1
ATOM 2790 C CA . THR A 1 357 ? -10.882 20.652 -22.347 1.00 41.03 357 THR A CA 1
ATOM 2791 C C . THR A 1 357 ? -9.453 20.482 -21.824 1.00 41.03 357 THR A C 1
ATOM 2793 O O . THR A 1 357 ? -9.244 20.492 -20.611 1.00 41.03 357 THR A O 1
ATOM 2796 N N . ALA A 1 358 ? -8.458 20.269 -22.690 1.00 40.03 358 ALA A N 1
ATOM 2797 C CA . ALA A 1 358 ? -7.061 20.377 -22.282 1.00 40.03 358 ALA A CA 1
ATOM 2798 C C . ALA A 1 358 ? -6.775 21.834 -21.906 1.00 40.03 358 ALA A C 1
ATOM 2800 O O . ALA A 1 358 ? -6.440 22.664 -22.748 1.00 40.03 358 ALA A O 1
ATOM 2801 N N . THR A 1 359 ? -6.976 22.155 -20.629 1.00 37.59 359 THR A N 1
ATOM 2802 C CA . THR A 1 359 ? -6.608 23.433 -20.037 1.00 37.59 359 THR A CA 1
ATOM 2803 C C . THR A 1 359 ? -5.106 23.591 -20.214 1.00 37.59 359 THR A C 1
ATOM 2805 O O . THR A 1 359 ? -4.309 23.001 -19.486 1.00 37.59 359 THR A O 1
ATOM 2808 N N . SER A 1 360 ? -4.720 24.352 -21.231 1.00 35.84 360 SER A N 1
ATOM 2809 C CA . SER A 1 360 ? -3.350 24.771 -21.462 1.00 35.84 360 SER A CA 1
ATOM 2810 C C . SER A 1 360 ? -2.876 25.535 -20.229 1.00 35.84 360 SER A C 1
ATOM 2812 O O . SER A 1 360 ? -3.264 26.682 -20.005 1.00 35.84 360 SER A O 1
ATOM 2814 N N . LEU A 1 361 ? -2.033 24.910 -19.413 1.00 36.34 361 LEU A N 1
ATOM 2815 C CA . LEU A 1 361 ? -1.203 25.625 -18.451 1.00 36.34 361 LEU A CA 1
ATOM 2816 C C . LEU A 1 361 ? -0.077 26.323 -19.222 1.00 36.34 361 LEU A C 1
ATOM 2818 O O . LEU A 1 361 ? 1.065 25.884 -19.191 1.00 36.34 361 LEU A O 1
ATOM 2822 N N . GLN A 1 362 ? -0.408 27.402 -19.932 1.00 37.06 362 GLN A N 1
ATOM 2823 C CA . GLN A 1 362 ? 0.545 28.427 -20.352 1.00 37.06 362 GLN A CA 1
ATOM 2824 C C . GLN A 1 362 ? -0.153 29.789 -20.308 1.00 37.06 362 GLN A C 1
ATOM 2826 O O . GLN A 1 362 ? -1.274 29.953 -20.783 1.00 37.06 362 GLN A O 1
ATOM 2831 N N . GLY A 1 363 ? 0.490 30.718 -19.601 1.00 30.31 363 GLY A N 1
ATOM 2832 C CA . GLY A 1 363 ? -0.068 31.995 -19.187 1.00 30.31 363 GLY A CA 1
ATOM 2833 C C . GLY A 1 363 ? -0.416 32.953 -20.324 1.00 30.31 363 GLY A C 1
ATOM 2834 O O . GLY A 1 363 ? -0.068 32.754 -21.480 1.00 30.31 363 GLY A O 1
ATOM 2835 N N . ALA A 1 364 ? -1.130 33.998 -19.909 1.00 33.75 364 ALA A N 1
ATOM 2836 C CA . ALA A 1 364 ? -1.396 35.263 -20.580 1.00 33.75 364 ALA A CA 1
ATOM 2837 C C . ALA A 1 364 ? -0.732 35.483 -21.955 1.00 33.75 364 ALA A C 1
ATOM 2839 O O . ALA A 1 364 ? 0.477 35.667 -22.054 1.00 33.75 364 ALA A O 1
ATOM 2840 N N . GLY A 1 365 ? -1.580 35.640 -22.973 1.00 32.03 365 GLY A N 1
ATOM 2841 C CA . GLY A 1 365 ? -1.231 36.335 -24.209 1.00 32.03 365 GLY A CA 1
ATOM 2842 C C . GLY A 1 365 ? -1.160 35.438 -25.437 1.00 32.03 365 GLY A C 1
ATOM 2843 O O . GLY A 1 365 ? -0.185 34.740 -25.654 1.00 32.03 365 GLY A O 1
ATOM 2844 N N . GLN A 1 366 ? -2.183 35.575 -26.284 1.00 33.53 366 GLN A N 1
ATOM 2845 C CA . GLN A 1 366 ? -2.130 35.338 -27.731 1.00 33.53 366 GLN A CA 1
ATOM 2846 C C . GLN A 1 366 ? -1.785 33.911 -28.192 1.00 33.53 366 GLN A C 1
ATOM 2848 O O . GLN A 1 366 ? -0.658 33.601 -28.545 1.00 33.53 366 GLN A O 1
ATOM 2853 N N . SER A 1 367 ? -2.814 33.081 -28.361 1.00 27.53 367 SER A N 1
ATOM 2854 C CA . SER A 1 367 ? -3.291 32.707 -29.700 1.00 27.53 367 SER A CA 1
ATOM 2855 C C . SER A 1 367 ? -4.549 31.853 -29.545 1.00 27.53 367 SER A C 1
ATOM 2857 O O . SER A 1 367 ? -4.550 30.868 -28.808 1.00 27.53 367 SER A O 1
ATOM 2859 N N . ARG A 1 368 ? -5.641 32.219 -30.226 1.00 31.53 368 ARG A N 1
ATOM 2860 C CA . ARG A 1 368 ? -6.747 31.285 -30.472 1.00 31.53 368 ARG A CA 1
ATOM 2861 C C . ARG A 1 368 ? -6.189 30.205 -31.398 1.00 31.53 368 ARG A C 1
ATOM 2863 O O . ARG A 1 368 ? -6.256 30.351 -32.615 1.00 31.53 368 ARG A O 1
ATOM 2870 N N . ALA A 1 369 ? -5.610 29.151 -30.830 1.00 30.55 369 ALA A N 1
ATOM 2871 C CA . ALA A 1 369 ? -5.394 27.929 -31.581 1.00 30.55 369 ALA A CA 1
ATOM 2872 C C . ALA A 1 369 ? -6.777 27.447 -32.027 1.00 30.55 369 ALA A C 1
ATOM 2874 O O . ALA A 1 369 ? -7.697 27.311 -31.218 1.00 30.55 369 ALA A O 1
ATOM 2875 N N . ALA A 1 370 ? -6.930 27.315 -33.341 1.00 29.91 370 ALA A N 1
ATOM 2876 C CA . ALA A 1 370 ? -8.117 26.798 -33.989 1.00 29.91 370 ALA A CA 1
ATOM 2877 C C . ALA A 1 370 ? -8.590 25.504 -33.313 1.00 29.91 370 ALA A C 1
ATOM 2879 O O . ALA A 1 370 ? -7.797 24.783 -32.710 1.00 29.91 370 ALA A O 1
ATOM 2880 N N . ALA A 1 371 ? -9.877 25.200 -33.462 1.00 34.06 371 ALA A N 1
ATOM 2881 C CA . ALA A 1 371 ? -10.477 23.909 -33.150 1.00 34.06 371 ALA A CA 1
ATOM 2882 C C . ALA A 1 371 ? -9.876 22.784 -34.026 1.00 34.06 371 ALA A C 1
ATOM 2884 O O . ALA A 1 371 ? -10.544 22.208 -34.877 1.00 34.06 371 ALA A O 1
ATOM 2885 N N . GLY A 1 372 ? -8.588 22.510 -33.847 1.00 37.00 372 GLY A N 1
ATOM 2886 C CA . GLY A 1 372 ? -7.835 21.397 -34.390 1.00 37.00 372 GLY A CA 1
ATOM 2887 C C . GLY A 1 372 ? -7.352 20.575 -33.208 1.00 37.00 372 GLY A C 1
ATOM 2888 O O . GLY A 1 372 ? -6.805 21.120 -32.252 1.00 37.00 372 GLY A O 1
ATOM 2889 N N . GLN A 1 373 ? -7.626 19.276 -33.248 1.00 48.19 373 GLN A N 1
ATOM 2890 C CA . GLN A 1 373 ? -7.218 18.297 -32.245 1.00 48.19 373 GLN A CA 1
ATOM 2891 C C . GLN A 1 373 ? -5.738 18.511 -31.893 1.00 48.19 373 GLN A C 1
ATOM 2893 O O . GLN A 1 373 ? -4.861 18.278 -32.723 1.00 48.19 373 GLN A O 1
ATOM 2898 N N . GLY A 1 374 ? -5.463 19.013 -30.688 1.00 54.78 374 GLY A N 1
ATOM 2899 C CA . GLY A 1 374 ? -4.101 19.238 -30.217 1.00 54.78 374 GLY A CA 1
ATOM 2900 C C . GLY A 1 374 ? -3.411 17.893 -30.029 1.00 54.78 374 GLY A C 1
ATOM 2901 O O . GLY A 1 374 ? -3.589 17.245 -29.000 1.00 54.78 374 GLY A O 1
ATOM 2902 N N . LEU A 1 375 ? -2.685 17.451 -31.051 1.00 62.97 375 LEU A N 1
ATOM 2903 C CA . LEU A 1 375 ? -1.813 16.287 -31.000 1.00 62.97 375 LEU A CA 1
ATOM 2904 C C . LEU A 1 375 ? -0.497 16.728 -30.363 1.00 62.97 375 LEU A C 1
ATOM 2906 O O . LEU A 1 375 ? 0.250 17.500 -30.962 1.00 62.97 375 LEU A O 1
ATOM 2910 N N . PHE A 1 376 ? -0.208 16.245 -29.158 1.00 70.38 376 PHE A N 1
ATOM 2911 C CA . PHE A 1 376 ? 1.074 16.509 -28.504 1.00 70.38 376 PHE A CA 1
ATOM 2912 C C . PHE A 1 376 ? 1.873 15.206 -28.419 1.00 70.38 376 PHE A C 1
ATOM 2914 O O . PHE A 1 376 ? 1.353 14.218 -27.890 1.00 70.38 376 PHE A O 1
ATOM 2921 N N . PRO A 1 377 ? 3.109 15.154 -28.951 1.00 73.00 377 PRO A N 1
ATOM 2922 C CA . PRO A 1 377 ? 3.943 13.968 -28.833 1.00 73.00 377 PRO A CA 1
ATOM 2923 C C . PRO A 1 377 ? 4.337 13.771 -27.370 1.00 73.00 377 PRO A C 1
ATOM 2925 O O . PRO A 1 377 ? 4.735 14.719 -26.691 1.00 73.00 377 PRO A O 1
ATOM 2928 N N . VAL A 1 378 ? 4.241 12.534 -26.890 1.00 79.75 378 VAL A N 1
ATOM 2929 C CA . VAL A 1 378 ? 4.727 12.167 -25.561 1.00 79.75 378 VAL A CA 1
ATOM 2930 C C . VAL A 1 378 ? 5.852 11.162 -25.711 1.00 79.75 378 VAL A C 1
ATOM 2932 O O . VAL A 1 378 ? 5.758 10.205 -26.477 1.00 79.75 378 VAL A O 1
ATOM 2935 N N . ALA A 1 379 ? 6.943 11.430 -25.002 1.00 85.00 379 ALA A N 1
ATOM 2936 C CA . ALA A 1 379 ? 8.141 10.615 -25.050 1.00 85.00 379 ALA A CA 1
ATOM 2937 C C . ALA A 1 379 ? 7.895 9.209 -24.466 1.00 85.00 379 ALA A C 1
ATOM 2939 O O . ALA A 1 379 ? 7.206 9.088 -23.441 1.00 85.00 379 ALA A O 1
ATOM 2940 N N . PRO A 1 380 ? 8.484 8.158 -25.063 1.00 86.44 380 PRO A N 1
ATOM 2941 C CA . PRO A 1 380 ? 8.433 6.811 -24.513 1.00 86.44 380 PRO A CA 1
ATOM 2942 C C . PRO A 1 380 ? 9.143 6.780 -23.154 1.00 86.44 380 PRO A C 1
ATOM 2944 O O . PRO A 1 380 ? 10.086 7.526 -22.912 1.00 86.44 380 PRO A O 1
ATOM 2947 N N . GLY A 1 381 ? 8.661 5.956 -22.232 1.00 84.00 381 GLY A N 1
ATOM 2948 C CA . GLY A 1 381 ? 9.122 5.932 -20.844 1.00 84.00 381 GLY A CA 1
ATOM 2949 C C . GLY A 1 381 ? 8.454 6.970 -19.935 1.00 84.00 381 GLY A C 1
ATOM 2950 O O . GLY A 1 381 ? 8.763 7.033 -18.742 1.00 84.00 381 GLY A O 1
ATOM 2951 N N . THR A 1 382 ? 7.516 7.769 -20.461 1.00 86.81 382 THR A N 1
ATOM 2952 C CA . THR A 1 382 ? 6.721 8.704 -19.651 1.00 86.81 382 THR A CA 1
ATOM 2953 C C . THR A 1 382 ? 5.721 7.947 -18.781 1.00 86.81 382 THR A C 1
ATOM 2955 O O . THR A 1 382 ? 4.947 7.119 -19.265 1.00 86.81 382 THR A O 1
ATOM 2958 N N . LEU A 1 383 ? 5.716 8.269 -17.485 1.00 84.62 383 LEU A N 1
ATOM 2959 C CA . LEU A 1 383 ? 4.754 7.732 -16.527 1.00 84.62 383 LEU A CA 1
ATOM 2960 C C . LEU A 1 383 ? 3.377 8.378 -16.741 1.00 84.62 383 LEU A C 1
ATOM 2962 O O . LEU A 1 383 ? 3.256 9.604 -16.793 1.00 84.62 383 LEU A O 1
ATOM 2966 N N . CYS A 1 384 ? 2.336 7.557 -16.813 1.00 82.81 384 CYS A N 1
ATOM 2967 C CA . CYS A 1 384 ? 0.950 7.984 -16.945 1.00 82.81 384 CYS A CA 1
ATOM 2968 C C . CYS A 1 384 ? 0.011 7.160 -16.052 1.00 82.81 384 CYS A C 1
ATOM 2970 O O . CYS A 1 384 ? 0.389 6.151 -15.450 1.00 82.81 384 CYS A O 1
ATOM 2972 N N . HIS A 1 385 ? -1.229 7.619 -15.945 1.00 78.44 385 HIS A N 1
ATOM 2973 C CA . HIS A 1 385 ? -2.304 6.955 -15.224 1.00 78.44 385 HIS A CA 1
ATOM 2974 C C . HIS A 1 385 ? -3.426 6.586 -16.177 1.00 78.44 385 HIS A C 1
ATOM 2976 O O . HIS A 1 385 ? -3.845 7.412 -16.984 1.00 78.44 385 HIS A O 1
ATOM 2982 N N . LEU A 1 386 ? -3.928 5.361 -16.050 1.00 81.38 386 LEU A N 1
ATOM 2983 C CA . LEU A 1 386 ? -5.043 4.866 -16.849 1.00 81.38 386 LEU A CA 1
ATOM 2984 C C . LEU A 1 386 ? -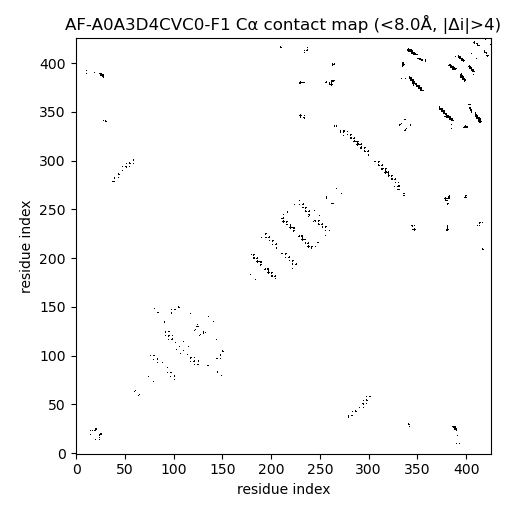6.357 5.269 -16.170 1.00 81.38 386 LEU A C 1
ATOM 2986 O O . LEU A 1 386 ? -6.605 4.898 -15.021 1.00 81.38 386 LEU A O 1
ATOM 2990 N N . ILE A 1 387 ? -7.176 6.065 -16.858 1.00 77.81 387 ILE A N 1
ATOM 2991 C CA . ILE A 1 387 ? -8.459 6.555 -16.332 1.00 77.81 387 ILE A CA 1
ATOM 2992 C C . ILE A 1 387 ? -9.605 5.686 -16.850 1.00 77.81 387 ILE A C 1
ATOM 2994 O O . ILE A 1 387 ? -10.474 5.264 -16.088 1.00 77.81 387 ILE A O 1
ATOM 2998 N N . ALA A 1 388 ? -9.623 5.451 -18.158 1.00 74.50 388 ALA A N 1
ATOM 2999 C CA . ALA A 1 388 ? -10.771 4.897 -18.856 1.00 74.50 388 ALA A CA 1
ATOM 3000 C C . ALA A 1 388 ? -10.338 4.206 -20.151 1.00 74.50 388 ALA A C 1
ATOM 3002 O O . ALA A 1 388 ? -9.370 4.633 -20.776 1.00 74.50 388 ALA A O 1
ATOM 3003 N N . ARG A 1 389 ? -11.076 3.182 -20.585 1.00 76.50 389 ARG A N 1
ATOM 3004 C CA . ARG A 1 389 ? -10.886 2.529 -21.889 1.00 76.50 389 ARG A CA 1
ATOM 3005 C C . ARG A 1 389 ? -12.150 2.654 -22.737 1.00 76.50 389 ARG A C 1
ATOM 3007 O O . ARG A 1 389 ? -13.267 2.593 -22.219 1.00 76.50 389 ARG A O 1
ATOM 3014 N N . ARG A 1 390 ? -11.958 2.824 -24.044 1.00 75.06 390 ARG A N 1
ATOM 3015 C CA . ARG A 1 390 ? -12.999 2.830 -25.075 1.00 75.06 390 ARG A CA 1
ATOM 3016 C C . ARG A 1 390 ? -12.468 2.103 -26.314 1.00 75.06 390 ARG A C 1
ATOM 3018 O O . ARG A 1 390 ? -11.777 2.698 -27.136 1.00 75.06 390 ARG A O 1
ATOM 3025 N N . GLY A 1 391 ? -12.779 0.811 -26.432 1.00 75.56 391 GLY A N 1
ATOM 3026 C CA . GLY A 1 391 ? -12.229 -0.051 -27.486 1.00 75.56 391 GLY A CA 1
ATOM 3027 C C . GLY A 1 391 ? -10.696 -0.104 -27.439 1.00 75.56 391 GLY A C 1
ATOM 3028 O O . GLY A 1 391 ? -10.118 -0.347 -26.379 1.00 75.56 391 GLY A O 1
ATOM 3029 N N . GLU A 1 392 ? -10.062 0.196 -28.574 1.00 76.94 392 GLU A N 1
ATOM 3030 C CA . GLU A 1 392 ? -8.600 0.261 -28.762 1.00 76.94 392 GLU A CA 1
ATOM 3031 C C . GLU A 1 392 ? -7.945 1.534 -28.196 1.00 76.94 392 GLU A C 1
ATOM 3033 O O . GLU A 1 392 ? -6.758 1.772 -28.412 1.00 76.94 392 GLU A O 1
ATOM 3038 N N . TRP A 1 393 ? -8.710 2.393 -27.517 1.00 78.56 393 TRP A N 1
ATOM 3039 C CA . TRP A 1 393 ? -8.228 3.663 -26.984 1.00 78.56 393 TRP A CA 1
ATOM 3040 C C . TRP A 1 393 ? -8.301 3.699 -25.461 1.00 78.56 393 TRP A C 1
ATOM 3042 O O . TRP A 1 393 ? -9.304 3.324 -24.848 1.00 78.56 393 TRP A O 1
ATOM 3052 N N . THR A 1 394 ? -7.259 4.250 -24.851 1.00 81.69 394 THR A N 1
ATOM 3053 C CA . THR A 1 394 ? -7.152 4.470 -23.413 1.00 81.69 394 THR A CA 1
ATOM 3054 C C . THR A 1 394 ? -7.032 5.963 -23.126 1.00 81.69 394 THR A C 1
ATOM 3056 O O . THR A 1 394 ? -6.209 6.666 -23.712 1.00 81.69 394 THR A O 1
ATOM 3059 N N . TYR A 1 395 ? -7.866 6.462 -22.220 1.00 82.38 395 TYR A N 1
ATOM 3060 C CA . TYR A 1 395 ? -7.791 7.822 -21.708 1.00 82.38 395 TYR A CA 1
ATOM 3061 C C . TYR A 1 395 ? -6.809 7.865 -20.542 1.00 82.38 395 TYR A C 1
ATOM 3063 O O . TYR A 1 395 ? -6.986 7.144 -19.552 1.00 82.38 395 TYR A O 1
ATOM 3071 N N . ILE A 1 396 ? -5.784 8.704 -20.665 1.00 81.75 396 ILE A N 1
ATOM 3072 C CA . ILE A 1 396 ? -4.676 8.780 -19.717 1.00 81.75 396 ILE A CA 1
ATOM 3073 C C . ILE A 1 396 ? -4.494 10.177 -19.128 1.00 81.75 396 ILE A C 1
ATOM 3075 O O . ILE A 1 396 ? -4.901 11.180 -19.714 1.00 81.75 396 ILE A O 1
ATOM 3079 N N . GLU A 1 397 ? -3.827 10.230 -17.978 1.00 80.19 397 GLU A N 1
ATOM 3080 C CA . GLU A 1 397 ? -3.305 11.448 -17.355 1.00 80.19 397 GLU A CA 1
ATOM 3081 C C . GLU A 1 397 ? -1.799 11.317 -17.118 1.00 80.19 397 GLU A C 1
ATOM 3083 O O . GLU A 1 397 ? -1.333 10.339 -16.536 1.00 80.19 397 GLU A O 1
ATOM 3088 N N . ILE A 1 398 ? -1.031 12.299 -17.578 1.00 77.56 398 ILE A N 1
ATOM 3089 C CA . ILE A 1 398 ? 0.422 12.371 -17.412 1.00 77.56 398 ILE A CA 1
ATOM 3090 C C . ILE A 1 398 ? 0.743 13.142 -16.127 1.00 77.56 398 ILE A C 1
ATOM 3092 O O . ILE A 1 398 ? -0.067 13.903 -15.599 1.00 77.56 398 ILE A O 1
ATOM 3096 N N . THR A 1 399 ? 1.956 12.966 -15.615 1.00 66.94 399 THR A N 1
ATOM 3097 C CA . THR A 1 399 ? 2.469 13.566 -14.371 1.00 66.94 399 THR A CA 1
ATOM 3098 C C . THR A 1 399 ? 2.409 15.097 -14.305 1.00 66.94 399 THR A C 1
ATOM 3100 O O . THR A 1 399 ? 2.395 15.650 -13.209 1.00 66.94 399 THR A O 1
ATOM 3103 N N . ASN A 1 400 ? 2.343 15.788 -15.445 1.00 66.31 400 ASN A N 1
ATOM 3104 C CA . ASN A 1 400 ? 2.164 17.241 -15.540 1.00 66.31 400 ASN A CA 1
ATOM 3105 C C . ASN A 1 400 ? 0.684 17.687 -15.538 1.00 66.31 400 ASN A C 1
ATOM 3107 O O . ASN A 1 400 ? 0.409 18.871 -15.714 1.00 66.31 400 ASN A O 1
ATOM 3111 N N . GLY A 1 401 ? -0.262 16.757 -15.363 1.00 67.25 401 GLY A N 1
ATOM 3112 C CA . GLY A 1 401 ? -1.706 17.008 -15.394 1.00 67.25 401 GLY A CA 1
ATOM 3113 C C . GLY A 1 401 ? -2.318 17.018 -16.799 1.00 67.25 401 GLY A C 1
ATOM 3114 O O . GLY A 1 401 ? -3.522 17.238 -16.932 1.00 67.25 401 GLY A O 1
ATOM 3115 N N . LEU A 1 402 ? -1.526 16.776 -17.853 1.00 73.00 402 LEU A N 1
ATOM 3116 C CA . LEU A 1 402 ? -2.038 16.683 -19.220 1.00 73.00 402 LEU A CA 1
ATOM 3117 C C . LEU A 1 402 ? -2.838 15.390 -19.398 1.00 73.00 402 LEU A C 1
ATOM 3119 O O . LEU A 1 402 ? -2.376 14.311 -19.028 1.00 73.00 402 LEU A O 1
ATOM 3123 N N . ARG A 1 403 ? -4.032 15.498 -19.988 1.00 77.50 403 ARG A N 1
ATOM 3124 C CA . ARG A 1 403 ? -4.938 14.369 -20.228 1.00 77.50 403 ARG A CA 1
ATOM 3125 C C . ARG A 1 403 ? -5.264 14.216 -21.704 1.00 77.50 403 ARG A C 1
ATOM 3127 O O . ARG A 1 403 ? -5.422 15.212 -22.410 1.00 77.50 403 ARG A O 1
ATOM 3134 N N . GLY A 1 404 ? -5.430 12.978 -22.152 1.00 78.12 404 GLY A N 1
ATOM 3135 C CA . GLY A 1 404 ? -5.829 12.701 -23.527 1.00 78.12 404 GLY A CA 1
ATOM 3136 C C . GLY A 1 404 ? -5.960 11.219 -23.845 1.00 78.12 404 GLY A C 1
ATOM 3137 O O . GLY A 1 404 ? -5.734 10.363 -22.991 1.00 78.12 404 GLY A O 1
ATOM 3138 N N . TRP A 1 405 ? -6.366 10.931 -25.078 1.00 80.75 405 TRP A N 1
ATOM 3139 C CA . TRP A 1 405 ? -6.536 9.574 -25.588 1.00 80.75 405 TRP A CA 1
ATOM 3140 C C . TRP A 1 405 ? -5.277 9.088 -26.300 1.00 80.75 405 TRP A C 1
ATOM 3142 O O . TRP A 1 405 ? -4.679 9.821 -27.091 1.00 80.75 405 TRP A O 1
ATOM 3152 N N . VAL A 1 406 ? -4.911 7.838 -26.030 1.00 82.50 406 VAL A N 1
ATOM 3153 C CA . VAL A 1 406 ? -3.771 7.128 -26.622 1.00 82.50 406 VAL A CA 1
ATOM 3154 C C . VAL A 1 406 ? -4.221 5.721 -27.023 1.00 82.50 406 VAL A C 1
ATOM 3156 O O . VAL A 1 406 ? -5.092 5.172 -26.342 1.00 82.50 406 VAL A O 1
ATOM 3159 N N . PRO A 1 407 ? -3.682 5.118 -28.098 1.00 83.19 407 PRO A N 1
ATOM 3160 C CA . PRO A 1 407 ? -3.941 3.715 -28.399 1.00 83.19 407 PRO A CA 1
ATOM 3161 C C . PRO A 1 407 ? -3.566 2.817 -27.216 1.00 83.19 407 PRO A C 1
ATOM 3163 O O . PRO A 1 407 ? -2.522 3.011 -26.589 1.00 83.19 407 PRO A O 1
ATOM 3166 N N . SER A 1 408 ? -4.405 1.830 -26.904 1.00 80.62 408 SER A N 1
ATOM 3167 C CA . SER A 1 408 ? -4.190 0.922 -25.773 1.00 80.62 408 SER A CA 1
ATOM 3168 C C . SER A 1 408 ? -2.857 0.175 -25.878 1.00 80.62 408 SER A C 1
ATOM 3170 O O . SER A 1 408 ? -2.169 0.045 -24.867 1.00 80.62 408 SER A O 1
ATOM 3172 N N . SER A 1 409 ? -2.433 -0.175 -27.097 1.00 82.12 409 SER A N 1
ATOM 3173 C CA . SER A 1 409 ? -1.155 -0.839 -27.385 1.00 82.12 409 SER A CA 1
ATOM 3174 C C . SER A 1 409 ? 0.089 -0.022 -27.011 1.00 82.12 409 SER A C 1
ATOM 3176 O O . SER A 1 409 ? 1.143 -0.600 -26.749 1.00 82.12 409 SER A O 1
ATOM 3178 N N . SER A 1 410 ? -0.026 1.307 -26.935 1.00 83.62 410 SER A N 1
ATOM 3179 C CA . SER A 1 410 ? 1.092 2.217 -26.642 1.00 83.62 410 SER A CA 1
ATOM 3180 C C . SER A 1 410 ? 1.271 2.504 -25.157 1.00 83.62 410 SER A C 1
ATOM 3182 O O . SER A 1 410 ? 2.180 3.239 -24.774 1.00 83.62 410 SER A O 1
ATOM 3184 N N . THR A 1 411 ? 0.413 1.943 -24.307 1.00 85.50 411 THR A N 1
ATOM 3185 C CA . THR A 1 411 ? 0.490 2.079 -22.851 1.00 85.50 411 THR A CA 1
ATOM 3186 C C . THR A 1 411 ? 0.546 0.704 -22.211 1.00 85.50 411 THR A C 1
ATOM 3188 O O . THR A 1 411 ? -0.212 -0.183 -22.587 1.00 85.50 411 THR A O 1
ATOM 3191 N N . CYS A 1 412 ? 1.392 0.516 -21.203 1.00 86.69 412 CYS A N 1
ATOM 3192 C CA . CYS A 1 412 ? 1.392 -0.722 -20.427 1.00 86.69 412 CYS A CA 1
ATOM 3193 C C . CYS A 1 412 ? 1.397 -0.440 -18.934 1.00 86.69 412 CYS A C 1
ATOM 3195 O O . CYS A 1 412 ? 2.152 0.403 -18.445 1.00 86.69 412 CYS A O 1
ATOM 3197 N N . ALA A 1 413 ? 0.543 -1.158 -18.209 1.00 84.75 413 ALA A N 1
ATOM 3198 C CA . ALA A 1 413 ? 0.446 -1.060 -16.766 1.00 84.75 413 ALA A CA 1
ATOM 3199 C C . ALA A 1 413 ? 1.726 -1.579 -16.095 1.00 84.75 413 ALA A C 1
ATOM 3201 O O . ALA A 1 413 ? 2.274 -2.625 -16.448 1.00 84.75 413 ALA A O 1
ATOM 3202 N N . ILE A 1 414 ? 2.194 -0.860 -15.078 1.00 82.31 414 ILE A N 1
ATOM 3203 C CA . ILE A 1 414 ? 3.342 -1.291 -14.277 1.00 82.31 414 ILE A CA 1
ATOM 3204 C C . ILE A 1 414 ? 2.954 -2.526 -13.454 1.00 82.31 414 ILE A C 1
ATOM 3206 O O . ILE A 1 414 ? 3.739 -3.466 -13.362 1.00 82.31 414 ILE A O 1
ATOM 3210 N N . LEU A 1 415 ? 1.736 -2.558 -12.906 1.00 76.38 415 LEU A N 1
ATOM 3211 C CA . LEU A 1 415 ? 1.185 -3.700 -12.177 1.00 76.38 415 LEU A CA 1
ATOM 3212 C C . LEU A 1 415 ? -0.103 -4.209 -12.846 1.00 76.38 415 LEU A C 1
ATOM 3214 O O . LEU A 1 415 ? -0.892 -3.375 -13.286 1.00 76.38 415 LEU A O 1
ATOM 3218 N N . PRO A 1 416 ? -0.349 -5.536 -12.874 1.00 71.88 416 PRO A N 1
ATOM 3219 C CA . PRO A 1 416 ? 0.506 -6.599 -12.336 1.00 71.88 416 PRO A CA 1
ATOM 3220 C C . PRO A 1 416 ? 1.774 -6.811 -13.181 1.00 71.88 416 PRO A C 1
ATOM 3222 O O . PRO A 1 416 ? 1.758 -6.626 -14.396 1.00 71.88 416 PRO A O 1
ATOM 3225 N N . VAL A 1 417 ? 2.875 -7.221 -12.538 1.00 64.00 417 VAL A N 1
ATOM 3226 C CA . VAL A 1 417 ? 4.195 -7.439 -13.179 1.00 64.00 417 VAL A CA 1
ATOM 3227 C C . VAL A 1 417 ? 4.130 -8.461 -14.327 1.00 64.00 417 VAL A C 1
ATOM 3229 O O . VAL A 1 417 ? 4.935 -8.413 -15.253 1.00 64.00 417 VAL A O 1
ATOM 3232 N N . THR A 1 418 ? 3.147 -9.360 -14.282 1.00 62.41 418 THR A N 1
ATOM 3233 C CA . THR A 1 418 ? 2.888 -10.403 -15.282 1.00 62.41 418 THR A CA 1
ATOM 3234 C C . THR A 1 418 ? 2.193 -9.897 -16.547 1.00 62.41 418 THR A C 1
ATOM 3236 O O . THR A 1 418 ? 2.140 -10.629 -17.532 1.00 62.41 418 THR A O 1
ATOM 3239 N N . SER A 1 419 ? 1.664 -8.668 -16.555 1.00 60.59 419 SER A N 1
ATOM 3240 C CA . SER A 1 419 ? 1.018 -8.108 -17.746 1.00 60.59 419 SER A CA 1
ATOM 3241 C C . SER A 1 419 ? 2.051 -7.860 -18.853 1.00 60.59 419 SER A C 1
ATOM 3243 O O . SER A 1 419 ? 3.053 -7.167 -18.648 1.00 60.59 419 SER A O 1
ATOM 3245 N N . ARG A 1 420 ? 1.831 -8.446 -20.035 1.00 59.44 420 ARG A N 1
ATOM 3246 C CA . ARG A 1 420 ? 2.637 -8.165 -21.230 1.00 59.44 420 ARG A CA 1
ATOM 3247 C C . ARG A 1 420 ? 2.029 -7.002 -22.017 1.00 59.44 420 ARG A C 1
ATOM 3249 O O . ARG A 1 420 ? 0.800 -6.913 -22.076 1.00 59.44 420 ARG A O 1
ATOM 3256 N N . PRO A 1 421 ? 2.856 -6.141 -22.633 1.00 58.56 421 PRO A N 1
ATOM 3257 C CA . PRO A 1 421 ? 2.388 -5.207 -23.650 1.00 58.56 421 PRO A CA 1
ATOM 3258 C C . PRO A 1 421 ? 1.579 -5.945 -24.724 1.00 58.56 421 PRO A C 1
ATOM 3260 O O . PRO A 1 421 ? 1.982 -7.029 -25.143 1.00 58.56 421 PRO A O 1
ATOM 3263 N N . GLU A 1 422 ? 0.457 -5.373 -25.170 1.00 53.78 422 GLU A N 1
ATOM 3264 C CA . GLU A 1 422 ? -0.423 -6.013 -26.166 1.00 53.78 422 GLU A CA 1
ATOM 3265 C C . GLU A 1 422 ? 0.323 -6.325 -27.485 1.00 53.78 422 GLU A C 1
ATOM 3267 O O . GLU A 1 422 ? 0.004 -7.308 -28.137 1.00 53.78 422 GLU A O 1
ATOM 3272 N N . HIS A 1 423 ? 1.389 -5.585 -27.830 1.00 52.03 423 HIS A N 1
ATOM 3273 C CA . HIS A 1 423 ? 2.209 -5.835 -29.030 1.00 52.03 423 HIS A CA 1
ATOM 3274 C C . HIS A 1 423 ? 3.160 -7.052 -28.942 1.00 52.03 423 HIS A C 1
ATOM 3276 O O . HIS A 1 423 ? 3.816 -7.370 -29.928 1.00 52.03 423 HIS A O 1
ATOM 3282 N N . LEU A 1 424 ? 3.266 -7.715 -27.781 1.00 50.50 424 LEU A N 1
ATOM 3283 C CA . LEU A 1 424 ? 4.092 -8.919 -27.556 1.00 50.50 424 LEU A CA 1
ATOM 3284 C C . LEU A 1 424 ? 3.236 -10.171 -27.268 1.00 50.50 424 LEU A C 1
ATOM 3286 O O . LEU A 1 424 ? 3.735 -11.131 -26.672 1.00 50.50 424 LEU A O 1
ATOM 3290 N N . GLN A 1 425 ? 1.934 -10.134 -27.579 1.00 44.16 425 GLN A N 1
ATOM 3291 C CA . GLN A 1 425 ? 0.998 -11.236 -27.309 1.00 44.16 425 GLN A CA 1
ATOM 3292 C C . GLN A 1 425 ? 0.837 -12.232 -28.471 1.00 44.16 425 GLN A C 1
ATOM 3294 O O . GLN A 1 425 ? 0.115 -13.212 -28.290 1.00 44.16 425 GLN A O 1
ATOM 3299 N N . ASP A 1 426 ? 1.539 -12.031 -29.588 1.00 32.72 426 ASP A N 1
ATOM 3300 C CA . ASP A 1 426 ? 1.473 -12.896 -30.775 1.00 32.72 426 ASP A CA 1
ATOM 3301 C C . ASP A 1 426 ? 2.591 -13.949 -30.830 1.00 32.72 426 ASP A C 1
ATOM 3303 O O . ASP A 1 426 ? 3.772 -13.589 -30.596 1.00 32.72 426 ASP A O 1
#